Protein AF-A0A8T0HHL0-F1 (afdb_monomer)

Structure (mmCIF, N/CA/C/O backbone):
data_AF-A0A8T0HHL0-F1
#
_entry.id   AF-A0A8T0HHL0-F1
#
loop_
_atom_site.group_PDB
_atom_site.id
_atom_site.type_symbol
_atom_site.label_atom_id
_atom_site.label_alt_id
_atom_site.label_comp_id
_atom_site.label_asym_id
_atom_site.label_entity_id
_atom_site.label_seq_id
_atom_site.pdbx_PDB_ins_code
_atom_site.Cartn_x
_atom_site.Cartn_y
_atom_site.Cartn_z
_atom_site.occupancy
_atom_site.B_iso_or_equiv
_atom_site.auth_seq_id
_atom_site.auth_comp_id
_atom_site.auth_asym_id
_atom_site.auth_atom_id
_atom_site.pdbx_PDB_model_num
ATOM 1 N N . MET A 1 1 ? -4.114 15.595 88.604 1.00 41.09 1 MET A N 1
ATOM 2 C CA . MET A 1 1 ? -3.847 14.602 87.535 1.00 41.09 1 MET A CA 1
ATOM 3 C C . MET A 1 1 ? -4.292 13.234 88.042 1.00 41.09 1 MET A C 1
ATOM 5 O O . MET A 1 1 ? -4.180 13.028 89.244 1.00 41.09 1 MET A O 1
ATOM 9 N N . SER A 1 2 ? -4.768 12.358 87.142 1.00 31.91 2 SER A N 1
ATOM 10 C CA . SER A 1 2 ? -5.526 11.093 87.356 1.00 31.91 2 SER A CA 1
ATOM 11 C C . SER A 1 2 ? -7.041 11.343 87.348 1.00 31.91 2 SER A C 1
ATOM 13 O O . SER A 1 2 ? -7.557 11.921 88.294 1.00 31.91 2 SER A O 1
ATOM 15 N N . SER A 1 3 ? -7.770 11.203 86.233 1.00 32.28 3 SER A N 1
ATOM 16 C CA . SER A 1 3 ? -7.981 10.076 85.294 1.00 32.28 3 SER A CA 1
ATOM 17 C C . SER A 1 3 ? -8.800 8.932 85.901 1.00 32.28 3 SER A C 1
ATOM 19 O O . SER A 1 3 ? -8.270 8.103 86.636 1.00 32.28 3 SER A O 1
ATOM 21 N N . GLN A 1 4 ? -10.089 8.901 85.554 1.00 33.38 4 GLN A N 1
ATOM 22 C CA . GLN A 1 4 ? -10.941 7.716 85.557 1.00 33.38 4 GLN A CA 1
ATOM 23 C C . GLN A 1 4 ? -11.490 7.559 84.138 1.00 33.38 4 GLN A C 1
ATOM 25 O O . GLN A 1 4 ? -12.120 8.470 83.604 1.00 33.38 4 GLN A O 1
ATOM 30 N N . ALA A 1 5 ? -11.173 6.418 83.530 1.00 35.72 5 ALA A N 1
ATOM 31 C CA . ALA A 1 5 ? -11.646 5.995 82.225 1.00 35.72 5 ALA A CA 1
ATOM 32 C C . ALA A 1 5 ? -12.974 5.250 82.391 1.00 35.72 5 ALA A C 1
ATOM 34 O O . ALA A 1 5 ? -13.082 4.348 83.223 1.00 35.72 5 ALA A O 1
ATOM 35 N N . ALA A 1 6 ? -13.964 5.647 81.597 1.00 35.34 6 ALA A N 1
ATOM 36 C CA . ALA A 1 6 ? -15.217 4.936 81.437 1.00 35.34 6 ALA A CA 1
ATOM 37 C C . ALA A 1 6 ? -15.024 3.781 80.444 1.00 35.34 6 ALA A C 1
ATOM 39 O O . ALA A 1 6 ? -14.511 3.963 79.342 1.00 35.34 6 ALA A O 1
ATOM 40 N N . THR A 1 7 ? -15.425 2.594 80.874 1.00 36.19 7 THR A N 1
ATOM 41 C CA . THR A 1 7 ? -15.682 1.408 80.059 1.00 36.19 7 THR A CA 1
ATOM 42 C C . THR A 1 7 ? -16.938 1.625 79.217 1.00 36.19 7 THR A C 1
ATOM 44 O O . THR A 1 7 ? -18.022 1.771 79.779 1.00 36.19 7 THR A O 1
ATOM 47 N N . GLU A 1 8 ? -16.803 1.604 77.892 1.00 34.12 8 GLU A N 1
ATOM 48 C CA . GLU A 1 8 ? -17.915 1.365 76.969 1.00 34.12 8 GLU A CA 1
ATOM 49 C C . GLU A 1 8 ? -17.845 -0.083 76.475 1.00 34.12 8 GLU A C 1
ATOM 51 O O . GLU A 1 8 ? -16.847 -0.530 75.907 1.00 34.12 8 GLU A O 1
ATOM 56 N N . GLU A 1 9 ? -18.912 -0.826 76.760 1.00 33.19 9 GLU A N 1
ATOM 57 C CA . GLU A 1 9 ? -19.153 -2.188 76.304 1.00 33.19 9 GLU A CA 1
ATOM 58 C C . GLU A 1 9 ? -19.489 -2.189 74.805 1.00 33.19 9 GLU A C 1
ATOM 60 O O . GLU A 1 9 ? -20.460 -1.575 74.362 1.00 33.19 9 GLU A O 1
ATOM 65 N N . GLY A 1 10 ? -18.690 -2.908 74.015 1.00 33.75 10 GLY A N 1
ATOM 66 C CA . GLY A 1 10 ? -18.994 -3.211 72.621 1.00 33.75 10 GLY A CA 1
ATOM 67 C C . GLY A 1 10 ? -20.075 -4.287 72.524 1.00 33.75 10 GLY A C 1
ATOM 68 O O . GLY A 1 10 ? -19.825 -5.452 72.829 1.00 33.75 10 GLY A O 1
ATOM 69 N N . GLY A 1 11 ? -21.272 -3.901 72.082 1.00 31.03 11 GLY A N 1
ATOM 70 C CA . GLY A 1 11 ? -22.311 -4.841 71.660 1.00 31.03 11 GLY A CA 1
ATOM 71 C C . GLY A 1 11 ? -21.952 -5.535 70.333 1.00 31.03 11 GLY A C 1
ATOM 72 O O . GLY A 1 11 ? -21.223 -4.962 69.520 1.00 31.03 11 GLY A O 1
ATOM 73 N N . PRO A 1 12 ? -22.454 -6.758 70.077 1.00 35.38 12 PRO A N 1
ATOM 74 C CA . PRO A 1 12 ? -22.197 -7.471 68.831 1.00 35.38 12 PRO A CA 1
ATOM 75 C C . PRO A 1 12 ? -22.862 -6.738 67.660 1.00 35.38 12 PRO A C 1
ATOM 77 O O . PRO A 1 12 ? -24.075 -6.523 67.648 1.00 35.38 12 PRO A O 1
ATOM 80 N N . SER A 1 13 ? -22.073 -6.356 66.656 1.00 39.59 13 SER A N 1
ATOM 81 C CA . SER A 1 13 ? -22.595 -5.864 65.383 1.00 39.59 13 SER A CA 1
ATOM 82 C C . SER A 1 13 ? -23.364 -6.995 64.699 1.00 39.59 13 SER A C 1
ATOM 84 O O . SER A 1 13 ? -22.755 -7.910 64.150 1.00 39.59 13 SER A O 1
ATOM 86 N N . ASN A 1 14 ? -24.696 -6.946 64.748 1.00 43.25 14 ASN A N 1
ATOM 87 C CA . ASN A 1 14 ? -25.577 -7.792 63.943 1.00 43.25 14 ASN A CA 1
ATOM 88 C C . ASN A 1 14 ? -25.340 -7.475 62.455 1.00 43.25 14 ASN A C 1
ATOM 90 O O . ASN A 1 14 ? -25.975 -6.581 61.891 1.00 43.25 14 ASN A O 1
ATOM 94 N N . THR A 1 15 ? -24.405 -8.177 61.816 1.00 55.84 15 THR A N 1
ATOM 95 C CA . THR A 1 15 ? -24.208 -8.129 60.365 1.00 55.84 15 THR A CA 1
ATOM 96 C C . THR A 1 15 ? -25.376 -8.854 59.707 1.00 55.84 15 THR A C 1
ATOM 98 O O . THR A 1 15 ? -25.555 -10.062 59.848 1.00 55.84 15 THR A O 1
ATOM 101 N N . SER A 1 16 ? -26.237 -8.094 59.033 1.00 78.06 16 SER A N 1
ATOM 102 C CA . SER A 1 16 ? -27.368 -8.652 58.294 1.00 78.06 16 SER A CA 1
ATOM 103 C C . SER A 1 16 ? -26.840 -9.248 56.991 1.00 78.06 16 SER A C 1
ATOM 105 O O . SER A 1 16 ? -26.514 -8.526 56.051 1.00 78.06 16 SER A O 1
ATOM 107 N N . HIS A 1 17 ? -26.715 -10.573 56.959 1.00 82.50 17 HIS A N 1
ATOM 108 C CA . HIS A 1 17 ? -26.378 -11.302 55.742 1.00 82.50 17 HIS A CA 1
ATOM 109 C C . HIS A 1 17 ? -27.587 -11.397 54.814 1.00 82.50 17 HIS A C 1
ATOM 111 O O . HIS A 1 17 ? -28.735 -11.504 55.259 1.00 82.50 17 HIS A O 1
ATOM 117 N N . VAL A 1 18 ? -27.304 -11.332 53.520 1.00 87.44 18 VAL A N 1
ATOM 118 C CA . VAL A 1 18 ? -28.274 -11.383 52.433 1.00 87.44 18 VAL A CA 1
ATOM 119 C C . VAL A 1 18 ? -27.835 -12.455 51.447 1.00 87.44 18 VAL A C 1
ATOM 121 O O . VAL A 1 18 ? -26.659 -12.532 51.089 1.00 87.44 18 VAL A O 1
ATOM 124 N N . THR A 1 19 ? -28.803 -13.240 50.984 1.00 88.50 19 THR A N 1
ATOM 125 C CA . THR A 1 19 ? -28.596 -14.277 49.972 1.00 88.50 19 THR A CA 1
ATOM 126 C C . THR A 1 19 ? -29.027 -13.759 48.604 1.00 88.50 19 THR A C 1
ATOM 128 O O . THR A 1 19 ? -30.129 -13.234 48.450 1.00 88.50 19 THR A O 1
ATOM 131 N N . ILE A 1 20 ? -28.170 -13.892 47.597 1.00 89.69 20 ILE A N 1
ATOM 132 C CA . ILE A 1 20 ? -28.476 -13.537 46.210 1.00 89.69 20 ILE A CA 1
ATOM 133 C C . ILE A 1 20 ? -28.513 -14.828 45.394 1.00 89.69 20 ILE A C 1
ATOM 135 O O . ILE A 1 20 ? -27.495 -15.503 45.240 1.00 89.69 20 ILE A O 1
ATOM 139 N N . TYR A 1 21 ? -29.684 -15.154 44.861 1.00 90.56 21 TYR A N 1
ATOM 140 C CA . TYR A 1 21 ? -29.902 -16.287 43.976 1.00 90.56 21 TYR A CA 1
ATOM 141 C C . TYR A 1 21 ? -29.737 -15.858 42.522 1.00 90.56 21 TYR A C 1
ATOM 143 O O . TYR A 1 21 ? -30.445 -14.977 42.026 1.00 90.56 21 TYR A O 1
ATOM 151 N N . LEU A 1 22 ? -28.809 -16.508 41.831 1.00 91.12 22 LEU A N 1
ATOM 152 C CA . LEU A 1 22 ? -28.579 -16.323 40.406 1.00 91.12 22 LEU A CA 1
ATOM 153 C C . LEU A 1 22 ? -29.548 -17.221 39.635 1.00 91.12 22 LEU A C 1
ATOM 155 O O . LEU A 1 22 ? -29.498 -18.444 39.765 1.00 91.12 22 LEU A O 1
ATOM 159 N N . VAL A 1 23 ? -30.450 -16.631 38.854 1.00 90.44 23 VAL A N 1
ATOM 160 C CA . VAL A 1 23 ? -31.512 -17.360 38.139 1.00 90.44 23 VAL A CA 1
ATOM 161 C C . VAL A 1 23 ? -31.362 -17.235 36.621 1.00 90.44 23 VAL A C 1
ATOM 163 O O . VAL A 1 23 ? -30.803 -16.244 36.147 1.00 90.44 23 VAL A O 1
ATOM 166 N N . PRO A 1 24 ? -31.852 -18.204 35.825 1.00 85.69 24 PRO A N 1
ATOM 167 C CA . PRO A 1 24 ? -31.805 -18.101 34.369 1.00 85.69 24 PRO A CA 1
ATOM 168 C C . PRO A 1 24 ? -32.522 -16.837 33.856 1.00 85.69 24 PRO A C 1
ATOM 170 O O . PRO A 1 24 ? -33.479 -16.375 34.489 1.00 85.69 24 PRO A O 1
ATOM 173 N N . PRO A 1 25 ? -32.117 -16.281 32.703 1.00 79.50 25 PRO A N 1
ATOM 174 C CA . PRO A 1 25 ? -32.787 -15.120 32.118 1.00 79.50 25 PRO A CA 1
ATOM 175 C C . PRO A 1 25 ? -34.285 -15.385 31.883 1.00 79.50 25 PRO A C 1
ATOM 177 O O . PRO A 1 25 ? -34.664 -16.492 31.497 1.00 79.50 25 PRO A O 1
ATOM 180 N N . ASN A 1 26 ? -35.126 -14.365 32.109 1.00 73.06 26 ASN A N 1
ATOM 181 C CA . ASN A 1 26 ? -36.602 -14.410 32.089 1.00 73.06 26 ASN A CA 1
ATOM 182 C C . ASN A 1 26 ? -37.284 -15.167 33.249 1.00 73.06 26 ASN A C 1
ATOM 184 O O . ASN A 1 26 ? -38.493 -15.388 33.204 1.00 73.06 26 ASN A O 1
ATOM 188 N N . SER A 1 27 ? -36.545 -15.559 34.290 1.00 65.38 27 SER A N 1
ATOM 189 C CA . SER A 1 27 ? -37.106 -16.296 35.437 1.00 65.38 27 SER A CA 1
ATOM 190 C C . SER A 1 27 ? -37.554 -15.389 36.587 1.00 65.38 27 SER A C 1
ATOM 192 O O . SER A 1 27 ? -38.408 -15.775 37.388 1.00 65.38 27 SER A O 1
ATOM 194 N N . ALA A 1 28 ? -36.995 -14.179 36.715 1.00 54.34 28 ALA A N 1
ATOM 195 C CA . ALA A 1 28 ? -37.239 -13.331 37.885 1.00 54.34 28 ALA A CA 1
ATOM 196 C C . ALA A 1 28 ? -38.618 -12.650 37.846 1.00 54.34 28 ALA A C 1
ATOM 198 O O . ALA A 1 28 ? -39.176 -12.304 38.891 1.00 54.34 28 ALA A O 1
ATOM 199 N N . THR A 1 29 ? -39.207 -12.492 36.656 1.00 50.03 29 THR A N 1
ATOM 200 C CA . THR A 1 29 ? -40.533 -11.874 36.490 1.00 50.03 29 THR A CA 1
ATOM 201 C C . THR A 1 29 ? -41.670 -12.778 36.976 1.00 50.03 29 THR A C 1
ATOM 203 O O . THR A 1 29 ? -42.686 -12.275 37.459 1.00 50.03 29 THR A O 1
ATOM 206 N N . GLU A 1 30 ? -41.500 -14.101 36.915 1.00 43.47 30 GLU A N 1
ATOM 207 C CA . GLU A 1 30 ? -42.516 -15.056 37.376 1.00 43.47 30 GLU A CA 1
ATOM 208 C C . GLU A 1 30 ? -42.558 -15.153 38.912 1.00 43.47 30 GLU A C 1
ATOM 210 O O . GLU A 1 30 ? -43.641 -15.170 39.504 1.00 43.47 30 GLU A O 1
ATOM 215 N N . LEU A 1 31 ? -41.398 -15.087 39.575 1.00 44.66 31 LEU A N 1
ATOM 216 C CA . LEU A 1 31 ? -41.263 -15.197 41.036 1.00 44.66 31 LEU A CA 1
ATOM 217 C C . LEU A 1 31 ? -41.784 -13.964 41.804 1.00 44.66 31 LEU A C 1
ATOM 219 O O . LEU A 1 31 ? -42.337 -14.105 42.896 1.00 44.66 31 LEU A O 1
ATOM 223 N N . GLY A 1 32 ? -41.699 -12.759 41.226 1.00 39.69 32 GLY A N 1
ATOM 224 C CA . GLY A 1 32 ? -42.204 -11.522 41.847 1.00 39.69 32 GLY A CA 1
ATOM 225 C C . GLY A 1 32 ? -43.735 -11.366 41.849 1.00 39.69 32 GLY A C 1
ATOM 226 O O . GLY A 1 32 ? -44.268 -10.479 42.518 1.00 39.69 32 GLY A O 1
ATOM 227 N N . SER A 1 33 ? -44.464 -12.214 41.117 1.00 30.72 33 SER A N 1
ATOM 228 C CA . SER A 1 33 ? -45.919 -12.093 40.935 1.00 30.72 33 SER A CA 1
ATOM 229 C C . SER A 1 33 ? -46.763 -12.843 41.983 1.00 30.72 33 SER A C 1
ATOM 231 O O . SER A 1 33 ? -47.976 -12.631 42.074 1.00 30.72 33 SER A O 1
ATOM 233 N N . VAL A 1 34 ? -46.144 -13.676 42.827 1.00 38.03 34 VAL A N 1
ATOM 234 C CA . VAL A 1 34 ? -46.863 -14.603 43.725 1.00 38.03 34 VAL A CA 1
ATOM 235 C C . VAL A 1 34 ? -47.302 -13.967 45.058 1.00 38.03 34 VAL A C 1
ATOM 237 O O . VAL A 1 34 ? -48.213 -14.472 45.712 1.00 38.03 34 VAL A O 1
ATOM 240 N N . THR A 1 35 ? -46.786 -12.801 45.455 1.00 37.50 35 THR A N 1
ATOM 241 C CA . THR A 1 35 ? -47.133 -12.168 46.751 1.00 37.50 35 THR A CA 1
ATOM 242 C C . THR A 1 35 ? -48.340 -11.222 46.722 1.00 37.50 35 THR A C 1
ATOM 244 O O . THR A 1 35 ? -48.634 -10.556 47.717 1.00 37.50 35 THR A O 1
ATOM 247 N N . ARG A 1 36 ? -49.124 -11.188 45.633 1.00 35.75 36 ARG A N 1
ATOM 248 C CA . ARG A 1 36 ? -50.325 -10.334 45.526 1.00 35.75 36 ARG A CA 1
ATOM 249 C C . ARG A 1 36 ? -51.630 -11.133 45.410 1.00 35.75 36 ARG A C 1
ATOM 251 O O . ARG A 1 36 ? -52.385 -10.960 44.460 1.00 35.75 36 ARG A O 1
ATOM 258 N N . LYS A 1 37 ? -51.963 -11.956 46.412 1.00 31.61 37 LYS A N 1
ATOM 259 C CA . LYS A 1 37 ? -53.344 -12.449 46.606 1.00 31.61 37 LYS A CA 1
ATOM 260 C C . LYS A 1 37 ? -53.836 -12.230 48.038 1.00 31.61 37 LYS A C 1
ATOM 262 O O . LYS A 1 37 ? -53.450 -12.913 48.978 1.00 31.61 37 LYS A O 1
ATOM 267 N N . ARG A 1 38 ? -54.726 -11.243 48.172 1.00 32.91 38 ARG A N 1
ATOM 268 C CA . ARG A 1 38 ?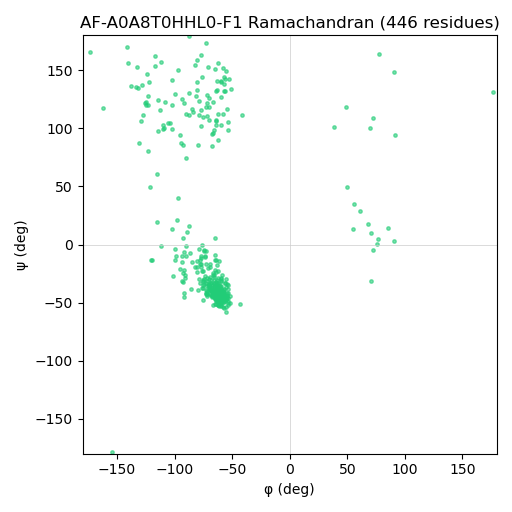 -55.547 -10.965 49.357 1.00 32.91 38 ARG A CA 1
ATOM 269 C C . ARG A 1 38 ? -56.612 -12.065 49.522 1.00 32.91 38 ARG A C 1
ATOM 271 O O . ARG A 1 38 ? -57.429 -12.254 48.631 1.00 32.91 38 ARG A O 1
ATOM 278 N N . SER A 1 39 ? -56.631 -12.667 50.711 1.00 32.06 39 SER A N 1
ATOM 279 C CA . SER A 1 39 ? -57.820 -13.069 51.487 1.00 32.06 39 SER A CA 1
ATOM 280 C C . SER A 1 39 ? -58.699 -14.270 51.062 1.00 32.06 39 SER A C 1
ATOM 282 O O . SER A 1 39 ? -59.618 -14.125 50.263 1.00 32.06 39 SER A O 1
ATOM 284 N N . ARG A 1 40 ? -58.563 -15.332 51.882 1.00 31.52 40 ARG A N 1
ATOM 285 C CA . ARG A 1 40 ? -59.552 -16.321 52.399 1.00 31.52 40 ARG A CA 1
ATOM 286 C C . ARG A 1 40 ? -59.834 -17.639 51.637 1.00 31.52 40 ARG A C 1
ATOM 288 O O . ARG A 1 40 ? -59.669 -17.699 50.428 1.00 31.52 40 ARG A O 1
ATOM 295 N N . PRO A 1 41 ? -60.168 -18.722 52.388 1.00 50.94 41 PRO A N 1
ATOM 296 C CA . PRO A 1 41 ? -59.585 -20.051 52.190 1.00 50.94 41 PRO A CA 1
ATOM 297 C C . PRO A 1 41 ? -60.591 -21.076 51.653 1.00 50.94 41 PRO A C 1
ATOM 299 O O . PRO A 1 41 ? -61.786 -20.925 51.896 1.00 50.94 41 PRO A O 1
ATOM 302 N N . SER A 1 42 ? -60.100 -22.142 51.008 1.00 28.38 42 SER A N 1
ATOM 303 C CA . SER A 1 42 ? -60.597 -23.530 51.118 1.00 28.38 42 SER A CA 1
ATOM 304 C C . SER A 1 42 ? -59.841 -24.473 50.170 1.00 28.38 42 SER A C 1
ATOM 306 O O . SER A 1 42 ? -59.718 -24.175 48.990 1.00 28.38 42 SER A O 1
ATOM 308 N N . LEU A 1 43 ? -59.393 -25.594 50.748 1.00 34.34 43 LEU A N 1
ATOM 309 C CA . LEU A 1 43 ? -59.079 -26.922 50.194 1.00 34.34 43 LEU A CA 1
ATOM 310 C C . LEU A 1 43 ? -58.197 -27.091 48.935 1.00 34.34 43 LEU A C 1
ATOM 312 O O . LEU A 1 43 ? -58.558 -26.732 47.824 1.00 34.34 43 LEU A O 1
ATOM 316 N N . GLU A 1 44 ? -57.078 -27.782 49.182 1.00 41.66 44 GLU A N 1
ATOM 317 C CA . GLU A 1 44 ? -56.471 -28.862 48.385 1.00 41.66 44 GLU A CA 1
ATOM 318 C C . GLU A 1 44 ? -56.496 -28.760 46.851 1.00 41.66 44 GLU A C 1
ATOM 320 O O . GLU A 1 44 ? -57.438 -29.180 46.191 1.00 41.66 44 GLU A O 1
ATOM 325 N N . ALA A 1 45 ? -55.352 -28.366 46.286 1.00 32.09 45 ALA A N 1
ATOM 326 C CA . ALA A 1 45 ? -54.722 -29.077 45.172 1.00 32.09 45 ALA A CA 1
ATOM 327 C C . ALA A 1 45 ? -53.256 -28.631 45.082 1.00 32.09 45 ALA A C 1
ATOM 329 O O . ALA A 1 45 ? -52.962 -27.453 44.876 1.00 32.09 45 ALA A O 1
ATOM 330 N N . GLY A 1 46 ? -52.330 -29.572 45.276 1.00 37.16 46 GLY A N 1
ATOM 331 C CA . GLY A 1 46 ? -50.900 -29.345 45.109 1.00 37.16 46 GLY A CA 1
ATOM 332 C C . GLY A 1 46 ? -50.570 -29.048 43.651 1.00 37.16 46 GLY A C 1
ATOM 333 O O . GLY A 1 46 ? -50.421 -29.962 42.848 1.00 37.16 46 GLY A O 1
ATOM 334 N N . VAL A 1 47 ? -50.430 -27.768 43.321 1.00 33.19 47 VAL A N 1
ATOM 335 C CA . VAL A 1 47 ? -49.715 -27.330 42.124 1.00 33.19 47 VAL A CA 1
ATOM 336 C C . VAL A 1 47 ? -48.300 -27.004 42.581 1.00 33.19 47 VAL A C 1
ATOM 338 O O . VAL A 1 47 ? -48.031 -25.919 43.090 1.00 33.19 47 VAL A O 1
ATOM 341 N N . GLN A 1 48 ? -47.402 -27.983 42.466 1.00 34.94 48 GLN A N 1
ATOM 342 C CA . GLN A 1 48 ? -45.967 -27.723 42.516 1.00 34.94 48 GLN A CA 1
ATOM 343 C C . GLN A 1 48 ? -45.617 -26.915 41.263 1.00 34.94 48 GLN A C 1
ATOM 345 O O . GLN A 1 48 ? -45.441 -27.471 40.182 1.00 34.94 48 GLN A O 1
ATOM 350 N N . THR A 1 49 ? -45.565 -25.589 41.387 1.00 40.56 49 THR A N 1
ATOM 351 C CA . THR A 1 49 ? -44.816 -24.755 40.441 1.00 40.56 49 THR A CA 1
ATOM 352 C C . THR A 1 49 ? -43.372 -25.256 40.429 1.00 40.56 49 THR A C 1
ATOM 354 O O . THR A 1 49 ? -42.820 -25.472 41.513 1.00 40.56 49 THR A O 1
ATOM 357 N N . PRO A 1 50 ? -42.755 -25.476 39.256 1.00 39.97 50 PRO A N 1
ATOM 358 C CA . PRO A 1 50 ? -41.374 -25.920 39.196 1.00 39.97 50 PRO A CA 1
ATOM 359 C C . PRO A 1 50 ? -40.507 -24.804 39.784 1.00 39.97 50 PRO A C 1
ATOM 361 O O . PRO A 1 50 ? -40.357 -23.740 39.192 1.00 39.97 50 PRO A O 1
ATOM 364 N N . LEU A 1 51 ? -39.991 -25.028 40.992 1.00 50.91 51 LEU A N 1
ATOM 365 C CA . LEU A 1 51 ? -38.944 -24.206 41.583 1.00 50.91 51 LEU A CA 1
ATOM 366 C C . LEU A 1 51 ? -37.742 -24.294 40.642 1.00 50.91 51 LEU A C 1
ATOM 368 O O . LEU A 1 51 ? -37.071 -25.322 40.589 1.00 50.91 51 LEU A O 1
ATOM 372 N N . LEU A 1 52 ? -37.524 -23.248 39.846 1.00 59.28 52 LEU A N 1
ATOM 373 C CA . LEU A 1 52 ? -36.319 -23.108 39.041 1.00 59.28 52 LEU A CA 1
ATOM 374 C C . LEU A 1 52 ? -35.125 -23.135 39.997 1.00 59.28 52 LEU A C 1
ATOM 376 O O . LEU A 1 52 ? -34.966 -22.239 40.824 1.00 59.28 52 LEU A O 1
ATOM 380 N N . SER A 1 53 ? -34.325 -24.196 39.917 1.00 74.31 53 SER A N 1
ATOM 381 C CA . SER A 1 53 ? -33.117 -24.342 40.720 1.00 74.31 53 SER A CA 1
ATOM 382 C C . SER A 1 53 ? -32.170 -23.174 40.417 1.00 74.31 53 SER A C 1
ATOM 384 O O . SER A 1 53 ? -31.880 -22.944 39.237 1.00 74.31 53 SER A O 1
ATOM 386 N N . PRO A 1 54 ? -31.687 -22.431 41.429 1.00 80.50 54 PRO A N 1
ATOM 387 C CA . PRO A 1 54 ? -30.737 -21.352 41.201 1.00 80.50 54 PRO A CA 1
ATOM 388 C C . PRO A 1 54 ? -29.464 -21.900 40.544 1.00 80.50 54 PRO A C 1
ATOM 390 O O . PRO A 1 54 ? -28.976 -22.975 40.893 1.00 80.50 54 PRO A O 1
ATOM 393 N N . LEU A 1 55 ? -28.933 -21.148 39.581 1.00 86.81 55 LEU A N 1
ATOM 394 C CA . LEU A 1 55 ? -27.672 -21.439 38.892 1.00 86.81 55 LEU A CA 1
ATOM 395 C C . LEU A 1 55 ? -26.459 -21.213 39.807 1.00 86.81 55 LEU A C 1
ATOM 397 O O . LEU A 1 55 ? -25.381 -21.740 39.547 1.00 86.81 55 LEU A O 1
ATOM 401 N N . GLY A 1 56 ? -26.640 -20.431 40.870 1.00 88.56 56 GLY A N 1
ATOM 402 C CA . GLY A 1 56 ? -25.640 -20.153 41.890 1.00 88.56 56 GLY A CA 1
ATOM 403 C C . GLY A 1 56 ? -26.225 -19.344 43.045 1.00 88.56 56 GLY A C 1
ATOM 404 O O . GLY A 1 56 ? -27.315 -18.776 42.938 1.00 88.56 56 GLY A O 1
ATOM 405 N N . GLU A 1 57 ? -25.485 -19.293 44.148 1.00 91.00 57 GLU A N 1
ATOM 406 C CA . GLU A 1 57 ? -25.846 -18.561 45.360 1.00 91.00 57 GLU A CA 1
ATOM 407 C C . GLU A 1 57 ? -24.656 -17.720 45.829 1.00 91.00 57 GLU A C 1
ATOM 409 O O . GLU A 1 57 ? -23.521 -18.203 45.870 1.00 91.00 57 GLU A O 1
ATOM 414 N N . ILE A 1 58 ? -24.914 -16.462 46.186 1.00 89.69 58 ILE A N 1
ATOM 415 C CA . ILE A 1 58 ? -23.907 -15.538 46.713 1.00 89.69 58 ILE A CA 1
ATOM 416 C C . ILE A 1 58 ? -24.382 -15.009 48.063 1.00 89.69 58 ILE A C 1
ATOM 418 O O . ILE A 1 58 ? -25.448 -14.404 48.165 1.00 89.69 58 ILE A O 1
ATOM 422 N N . GLN A 1 59 ? -23.567 -15.221 49.093 1.00 90.19 59 GLN A N 1
ATOM 423 C CA . GLN A 1 59 ? -23.769 -14.665 50.429 1.00 90.19 59 GLN A CA 1
ATOM 424 C C . GLN A 1 59 ? -22.990 -13.356 50.551 1.00 90.19 59 GLN A C 1
ATOM 426 O O . GLN A 1 59 ? -21.783 -13.336 50.312 1.00 90.19 59 GLN A O 1
ATOM 431 N N . ALA A 1 60 ? -23.666 -12.270 50.923 1.00 87.75 60 ALA A N 1
ATOM 432 C CA . ALA A 1 60 ? -23.048 -10.950 51.031 1.00 87.75 60 ALA A CA 1
ATOM 433 C C . ALA A 1 60 ? -23.565 -10.164 52.246 1.00 87.75 60 ALA A C 1
ATOM 435 O O . ALA A 1 60 ? -24.654 -10.411 52.767 1.00 87.75 60 ALA A O 1
ATOM 436 N N . ASP A 1 61 ? -22.765 -9.206 52.716 1.00 88.88 61 ASP A N 1
ATOM 437 C CA . ASP A 1 61 ? -23.151 -8.279 53.783 1.00 88.88 61 ASP A CA 1
ATOM 438 C C . ASP A 1 61 ? -24.043 -7.161 53.215 1.00 88.88 61 ASP A C 1
ATOM 440 O O . ASP A 1 61 ? -23.638 -6.428 52.304 1.00 88.88 61 ASP A O 1
ATOM 444 N N . ALA A 1 62 ? -25.250 -6.998 53.769 1.00 86.44 62 ALA A N 1
ATOM 445 C CA . ALA A 1 62 ? -26.208 -5.983 53.331 1.00 86.44 62 ALA A CA 1
ATOM 446 C C . ALA A 1 62 ? -25.631 -4.560 53.352 1.00 86.44 62 ALA A C 1
ATOM 448 O O . ALA A 1 62 ? -25.950 -3.749 52.480 1.00 86.44 62 ALA A O 1
ATOM 449 N N . SER A 1 63 ? -24.790 -4.241 54.340 1.00 86.62 63 SER A N 1
ATOM 450 C CA . SER A 1 63 ? -24.186 -2.913 54.477 1.00 86.62 63 SER A CA 1
ATOM 451 C C . SER A 1 63 ? -23.216 -2.614 53.333 1.00 86.62 63 SER A C 1
ATOM 453 O O . SER A 1 63 ? -23.258 -1.520 52.764 1.00 86.62 63 SER A O 1
ATOM 455 N N . LYS A 1 64 ? -22.414 -3.605 52.925 1.00 87.44 64 LYS A N 1
ATOM 456 C CA . LYS A 1 64 ? -21.483 -3.487 51.794 1.00 87.44 64 LYS A CA 1
ATOM 457 C C . LYS A 1 64 ? -22.219 -3.400 50.467 1.00 87.44 64 LYS A C 1
ATOM 459 O O . LYS A 1 64 ? -21.889 -2.545 49.651 1.00 87.44 64 LYS A O 1
ATOM 464 N N . LEU A 1 65 ? -23.259 -4.217 50.279 1.00 89.00 65 LEU A N 1
ATOM 465 C CA . LEU A 1 65 ? -24.095 -4.162 49.079 1.00 89.00 65 LEU A CA 1
ATOM 466 C C . LEU A 1 65 ? -24.676 -2.759 48.862 1.00 89.00 65 LEU A C 1
ATOM 468 O O . LEU A 1 65 ? -24.559 -2.224 47.763 1.00 89.00 65 LEU A O 1
ATOM 472 N N . ARG A 1 66 ? -25.238 -2.131 49.906 1.00 87.69 66 ARG A N 1
ATOM 473 C CA . ARG A 1 66 ? -25.753 -0.749 49.809 1.00 87.69 66 ARG A CA 1
ATOM 474 C C . ARG A 1 66 ? -24.649 0.269 49.544 1.00 87.69 66 ARG A C 1
ATOM 476 O O . ARG A 1 66 ? -24.849 1.199 48.774 1.00 87.69 66 ARG A O 1
ATOM 483 N N . ALA A 1 67 ? -23.490 0.104 50.179 1.00 87.94 67 ALA A N 1
ATOM 484 C CA . ALA A 1 67 ? -22.377 1.034 50.016 1.00 87.94 67 ALA A CA 1
ATOM 485 C C . ALA A 1 67 ? -21.756 0.981 48.609 1.00 87.94 67 ALA A C 1
ATOM 487 O O . ALA A 1 67 ? -21.284 2.002 48.110 1.00 87.94 67 ALA A O 1
ATOM 488 N N . CYS A 1 68 ? -21.736 -0.194 47.975 1.00 89.12 68 CYS A N 1
ATOM 489 C CA . CYS A 1 68 ? -21.040 -0.418 46.708 1.00 89.12 68 CYS A CA 1
ATOM 490 C C . CYS A 1 68 ? -21.959 -0.418 45.477 1.00 89.12 68 CYS A C 1
ATOM 492 O O . CYS A 1 68 ? -21.494 -0.098 44.385 1.00 89.12 68 CYS A O 1
ATOM 494 N N . SER A 1 69 ? -23.239 -0.766 45.622 1.00 91.62 69 SER A N 1
ATOM 495 C CA . SER A 1 69 ? -24.176 -0.935 44.508 1.00 91.62 69 SER A CA 1
ATOM 496 C C . SER A 1 69 ? -25.418 -0.065 44.684 1.00 91.62 69 SER A C 1
ATOM 498 O O . SER A 1 69 ? -26.208 -0.244 45.613 1.00 91.62 69 SER A O 1
ATOM 500 N N . LYS A 1 70 ? -25.648 0.833 43.717 1.00 90.25 70 LYS A N 1
ATOM 501 C CA . LYS A 1 70 ? -26.862 1.668 43.683 1.00 90.25 70 LYS A CA 1
ATOM 502 C C . LYS A 1 70 ? -28.132 0.838 43.497 1.00 90.25 70 LYS A C 1
ATOM 504 O O . LYS A 1 70 ? -29.178 1.202 44.027 1.00 90.25 70 LYS A O 1
ATOM 509 N N . TYR A 1 71 ? -28.040 -0.278 42.770 1.00 90.06 71 TYR A N 1
ATOM 510 C CA . TYR A 1 71 ? -29.148 -1.216 42.602 1.00 90.06 71 TYR A CA 1
ATOM 511 C C . TYR A 1 71 ? -29.605 -1.760 43.960 1.00 90.06 71 TYR A C 1
ATOM 513 O O . TYR A 1 71 ? -30.775 -1.632 44.321 1.00 90.06 71 TYR A O 1
ATOM 521 N N . PHE A 1 72 ? -28.673 -2.301 44.748 1.00 89.94 72 PHE A N 1
ATOM 522 C CA . PHE A 1 72 ? -28.998 -2.877 46.049 1.00 89.94 72 PHE A CA 1
ATOM 523 C C . PHE A 1 72 ? -29.384 -1.816 47.082 1.00 89.94 72 PHE A C 1
ATOM 525 O O . PHE A 1 72 ? -30.295 -2.063 47.876 1.00 89.94 72 PHE A O 1
ATOM 532 N N . ASP A 1 73 ? -28.775 -0.626 47.046 1.00 89.69 73 ASP A N 1
ATOM 533 C CA . ASP A 1 73 ? -29.228 0.511 47.855 1.00 89.69 73 ASP A CA 1
ATOM 534 C C . ASP A 1 73 ? -30.692 0.862 47.555 1.00 89.69 73 ASP A C 1
ATOM 536 O O . ASP A 1 73 ? -31.524 0.919 48.463 1.00 89.69 73 ASP A O 1
ATOM 540 N N . ALA A 1 74 ? -31.061 0.970 46.275 1.00 87.19 74 ALA A N 1
ATOM 541 C CA . ALA A 1 74 ? -32.435 1.241 45.868 1.00 87.19 74 ALA A CA 1
ATOM 542 C C . ALA A 1 74 ? -33.408 0.138 46.316 1.00 87.19 74 ALA A C 1
ATOM 544 O O . ALA A 1 74 ? -34.449 0.457 46.906 1.00 87.19 74 ALA A O 1
ATOM 545 N N . CYS A 1 75 ? -33.065 -1.137 46.097 1.00 84.44 75 CYS A N 1
ATOM 546 C CA . CYS A 1 75 ? -33.878 -2.283 46.514 1.00 84.44 75 CYS A CA 1
ATOM 547 C C . CYS A 1 75 ? -34.100 -2.320 48.035 1.00 84.44 75 CYS A C 1
ATOM 549 O O . CYS A 1 75 ? -35.196 -2.638 48.495 1.00 84.44 75 CYS A O 1
ATOM 551 N N . MET A 1 76 ? -33.087 -1.947 48.820 1.00 83.94 76 MET A N 1
ATOM 552 C CA . MET A 1 76 ? -33.137 -1.997 50.282 1.00 83.94 76 MET A CA 1
ATOM 553 C C . MET A 1 76 ? -33.573 -0.691 50.962 1.00 83.94 76 MET A C 1
ATOM 555 O O . MET A 1 76 ? -33.845 -0.706 52.164 1.00 83.94 76 MET A O 1
ATOM 559 N N . SER A 1 77 ? -33.684 0.424 50.233 1.00 78.12 77 SER A N 1
ATOM 560 C CA . SER A 1 77 ? -34.029 1.759 50.763 1.00 78.12 77 SER A CA 1
ATOM 561 C C . SER A 1 77 ? -35.446 1.891 51.360 1.00 78.12 77 SER A C 1
ATOM 563 O O . SER A 1 77 ? -35.873 2.991 51.710 1.00 78.12 77 SER A O 1
ATOM 565 N N . GLY A 1 78 ? -36.211 0.797 51.468 1.00 63.91 78 GLY A N 1
ATOM 566 C CA . GLY A 1 78 ? -37.540 0.752 52.093 1.00 63.91 78 GLY A CA 1
ATOM 567 C C . GLY A 1 78 ? -38.658 1.425 51.288 1.00 63.91 78 GLY A C 1
ATOM 568 O O . GLY A 1 78 ? -39.824 1.337 51.663 1.00 63.91 78 GLY A O 1
ATOM 569 N N . ARG A 1 79 ? -38.340 2.064 50.154 1.00 55.62 79 ARG A N 1
ATOM 570 C CA . ARG A 1 79 ? -39.325 2.741 49.289 1.00 55.62 79 ARG A CA 1
ATOM 571 C C . ARG A 1 79 ? -40.266 1.780 48.557 1.00 55.62 79 ARG A C 1
ATOM 573 O O . ARG A 1 79 ? -41.332 2.199 48.120 1.00 55.62 79 ARG A O 1
ATOM 580 N N . TRP A 1 80 ? -39.880 0.510 48.440 1.00 53.06 80 TRP A N 1
ATOM 581 C CA . TRP A 1 80 ? -40.589 -0.506 47.652 1.00 53.06 80 TRP A CA 1
ATOM 582 C C . TRP A 1 80 ? -41.075 -1.702 48.478 1.00 53.06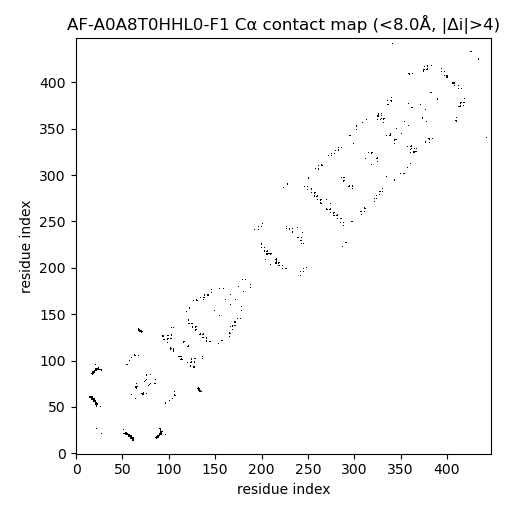 80 TRP A C 1
ATOM 584 O O . TRP A 1 80 ? -41.920 -2.465 48.017 1.00 53.06 80 TRP A O 1
ATOM 594 N N . THR A 1 81 ? -40.593 -1.853 49.713 1.00 53.16 81 THR A N 1
ATOM 595 C CA . THR A 1 81 ? -40.927 -2.968 50.600 1.00 53.16 81 THR A CA 1
ATOM 596 C C . THR A 1 81 ? -41.798 -2.470 51.747 1.00 53.16 81 THR A C 1
ATOM 598 O O . THR A 1 81 ? -41.330 -1.917 52.739 1.00 53.16 81 THR A O 1
ATOM 601 N N . ALA A 1 82 ? -43.109 -2.671 51.624 1.00 42.09 82 ALA A N 1
ATOM 602 C CA . ALA A 1 82 ? -44.036 -2.468 52.730 1.00 42.09 82 ALA A CA 1
ATOM 603 C C . ALA A 1 82 ? -43.781 -3.530 53.822 1.00 42.09 82 ALA A C 1
ATOM 605 O O . ALA A 1 82 ? -44.421 -4.575 53.843 1.00 42.09 82 ALA A O 1
ATOM 606 N N . GLY A 1 83 ? -42.826 -3.271 54.719 1.00 49.59 83 GLY A N 1
ATOM 607 C CA . GLY A 1 83 ? -42.716 -3.952 56.014 1.00 49.59 83 GLY A CA 1
ATOM 608 C C . GLY A 1 83 ? -41.965 -5.290 56.074 1.00 49.59 83 GLY A C 1
ATOM 609 O O . GLY A 1 83 ? -42.072 -5.959 57.097 1.00 49.59 83 GLY A O 1
ATOM 610 N N . GLN A 1 84 ? -41.191 -5.685 55.056 1.00 49.34 84 GLN A N 1
ATOM 611 C CA . GLN A 1 84 ? -40.302 -6.858 55.136 1.00 49.34 84 GLN A CA 1
ATOM 612 C C . GLN A 1 84 ? -38.846 -6.487 54.838 1.00 49.34 84 GLN A C 1
ATOM 614 O O . GLN A 1 84 ? -38.540 -5.899 53.801 1.00 49.34 84 GLN A O 1
ATOM 619 N N . THR A 1 85 ? -37.942 -6.868 55.744 1.00 55.84 85 THR A N 1
ATOM 620 C CA . THR A 1 85 ? -36.507 -6.980 55.467 1.00 55.84 85 THR A CA 1
ATOM 621 C C . THR A 1 85 ? -36.319 -8.076 54.422 1.00 55.84 85 THR A C 1
ATOM 623 O O . THR A 1 85 ? -36.505 -9.251 54.727 1.00 55.84 85 THR A O 1
ATOM 626 N N . GLN A 1 86 ? -36.012 -7.699 53.180 1.00 65.44 86 GLN A N 1
ATOM 627 C CA . GLN A 1 86 ? -35.633 -8.664 52.151 1.00 65.44 86 GLN A CA 1
ATOM 628 C C . GLN A 1 86 ? -34.255 -9.232 52.498 1.00 65.44 86 GLN A C 1
ATOM 630 O O . GLN A 1 86 ? -33.249 -8.532 52.401 1.00 65.44 86 GLN A O 1
ATOM 635 N N . SER A 1 87 ? -34.235 -10.487 52.941 1.00 73.81 87 SER A N 1
ATOM 636 C CA . SER A 1 87 ? -33.012 -11.271 53.157 1.00 73.81 87 SER A CA 1
ATOM 637 C C . SER A 1 87 ? -32.549 -11.994 51.888 1.00 73.81 87 SER A C 1
ATOM 639 O O . SER A 1 87 ? -31.460 -12.560 51.877 1.00 73.81 87 SER A O 1
ATOM 641 N N . GLU A 1 88 ? -33.358 -11.962 50.826 1.00 85.06 88 GLU A N 1
ATOM 642 C CA . GLU A 1 88 ? -33.137 -12.692 49.580 1.00 85.06 88 GLU A CA 1
ATOM 643 C C . GLU A 1 88 ? -33.354 -11.788 48.361 1.00 85.06 88 GLU A C 1
ATOM 645 O O . GLU A 1 88 ? -34.353 -11.065 48.286 1.00 85.06 88 GLU A O 1
ATOM 650 N N . PHE A 1 89 ? -32.444 -11.869 47.390 1.00 85.56 89 PHE A N 1
ATOM 651 C CA . PHE A 1 89 ? -32.566 -11.228 46.081 1.00 85.56 89 PHE A CA 1
ATOM 652 C C . PHE A 1 89 ? -32.431 -12.259 44.970 1.00 85.56 89 PHE A C 1
ATOM 654 O O . PHE A 1 89 ? -31.652 -13.198 45.078 1.00 85.56 89 PHE A O 1
ATOM 661 N N . TYR A 1 90 ? -33.152 -12.044 43.875 1.00 86.81 90 TYR A N 1
ATOM 662 C CA . TYR A 1 90 ? -33.078 -12.876 42.680 1.00 86.81 90 TYR A CA 1
ATOM 663 C C . TYR A 1 90 ? -32.511 -12.032 41.550 1.00 86.81 90 TYR A C 1
ATOM 665 O O . TYR A 1 90 ? -33.030 -10.948 41.267 1.00 86.81 90 TYR A O 1
ATOM 673 N N . LEU A 1 91 ? -31.433 -12.507 40.936 1.00 89.31 91 LEU A N 1
ATOM 674 C CA . LEU A 1 91 ? -30.722 -11.776 39.902 1.00 89.31 91 LEU A CA 1
ATOM 675 C C . LEU A 1 91 ? -30.605 -12.632 38.645 1.00 89.31 91 LEU A C 1
ATOM 677 O O . LEU A 1 91 ? -30.085 -13.746 38.683 1.00 89.31 91 LEU A O 1
ATOM 681 N N . GLU A 1 92 ? -31.123 -12.118 37.532 1.00 89.06 92 GLU A N 1
ATOM 682 C CA . GLU A 1 92 ? -31.070 -12.831 36.259 1.00 89.06 92 GLU A CA 1
ATOM 683 C C . GLU A 1 92 ? -29.649 -12.844 35.706 1.00 89.06 92 GLU A C 1
ATOM 685 O O . GLU A 1 92 ? -29.001 -11.806 35.581 1.00 89.06 92 GLU A O 1
ATOM 690 N N . VAL A 1 93 ? -29.180 -14.032 35.360 1.00 89.00 93 VAL A N 1
ATOM 691 C CA . VAL A 1 93 ? -27.828 -14.266 34.875 1.00 89.00 93 VAL A CA 1
ATOM 692 C C . VAL A 1 93 ? -27.723 -13.829 33.410 1.00 89.00 93 VAL A C 1
ATOM 694 O O . VAL A 1 93 ? -28.371 -14.403 32.537 1.00 89.00 93 VAL A O 1
ATOM 697 N N . GLN A 1 94 ? -26.904 -12.809 33.134 1.00 84.62 94 GLN A N 1
ATOM 698 C CA . GLN A 1 94 ? -26.613 -12.310 31.777 1.00 84.62 94 GLN A CA 1
ATOM 699 C C . GLN A 1 94 ? -25.290 -12.835 31.200 1.00 84.62 94 GLN A C 1
ATOM 701 O O . GLN A 1 94 ? -24.985 -12.621 30.026 1.00 84.62 94 GLN A O 1
ATOM 706 N N . THR A 1 95 ? -24.480 -13.480 32.034 1.00 88.44 95 THR A N 1
ATOM 707 C CA . THR A 1 95 ? -23.154 -14.006 31.700 1.00 88.44 95 THR A CA 1
ATOM 708 C C . THR A 1 95 ? -22.805 -15.177 32.616 1.00 88.44 95 THR A C 1
ATOM 710 O O . THR A 1 95 ? -23.608 -15.544 33.461 1.00 88.44 95 THR A O 1
ATOM 713 N N . ASP A 1 96 ? -21.628 -15.774 32.488 1.00 89.94 96 ASP A N 1
ATOM 714 C CA . ASP A 1 96 ? -21.233 -16.895 33.330 1.00 89.94 96 ASP A CA 1
ATOM 715 C C . ASP A 1 96 ? -21.221 -16.536 34.826 1.00 89.94 96 ASP A C 1
ATOM 717 O O . ASP A 1 96 ? -20.779 -15.466 35.247 1.00 89.94 96 ASP A O 1
ATOM 721 N N . VAL A 1 97 ? -21.671 -17.489 35.646 1.00 90.31 97 VAL A N 1
ATOM 722 C CA . VAL A 1 97 ? -21.859 -17.337 37.100 1.00 90.31 97 VAL A CA 1
ATOM 723 C C . VAL A 1 97 ? -20.582 -16.896 37.826 1.00 90.31 97 VAL A C 1
ATOM 725 O O . VAL A 1 97 ? -20.650 -16.136 38.790 1.00 90.31 97 VAL A O 1
ATOM 728 N N . HIS A 1 98 ? -19.404 -17.314 37.360 1.00 90.56 98 HIS A N 1
ATOM 729 C CA . HIS A 1 98 ? -18.139 -16.949 38.000 1.00 90.56 98 HIS A CA 1
ATOM 730 C C . HIS A 1 98 ? -17.866 -15.435 37.979 1.00 90.56 98 HIS A C 1
ATOM 732 O O . HIS A 1 98 ? -17.401 -14.908 38.984 1.00 90.56 98 HIS A O 1
ATOM 738 N N . PHE A 1 99 ? -18.269 -14.706 36.929 1.00 91.44 99 PHE A N 1
ATOM 739 C CA . PHE A 1 99 ? -18.122 -13.245 36.886 1.00 91.44 99 PHE A CA 1
ATOM 740 C C . PHE A 1 99 ? -18.988 -12.533 37.928 1.00 91.44 99 PHE A C 1
ATOM 742 O O . PHE A 1 99 ? -18.635 -11.443 38.380 1.00 91.44 99 PHE A O 1
ATOM 749 N N . TYR A 1 100 ? -20.101 -13.144 38.350 1.00 91.94 100 TYR A N 1
ATOM 750 C CA . TYR A 1 100 ? -20.857 -12.656 39.499 1.00 91.94 100 TYR A CA 1
ATOM 751 C C . TYR A 1 100 ? -20.039 -12.818 40.774 1.00 91.94 100 TYR A C 1
ATOM 753 O O . TYR A 1 100 ? -19.826 -11.831 41.475 1.00 91.94 100 TYR A O 1
ATOM 761 N N . HIS A 1 101 ? -19.513 -14.015 41.042 1.00 89.50 101 HIS A N 1
ATOM 762 C CA . HIS A 1 101 ? -18.652 -14.239 42.205 1.00 89.50 101 HIS A CA 1
ATOM 763 C C . HIS A 1 101 ? -17.456 -13.279 42.238 1.00 89.50 101 HIS A C 1
ATOM 765 O O . HIS A 1 101 ? -17.215 -12.668 43.278 1.00 89.50 101 HIS A O 1
ATOM 771 N N . ASP A 1 102 ? -16.778 -13.067 41.110 1.00 88.75 102 ASP A N 1
ATOM 772 C CA . ASP A 1 102 ? -15.645 -12.139 41.015 1.00 88.75 102 ASP A CA 1
ATOM 773 C C . ASP A 1 102 ? -16.071 -10.683 41.263 1.00 88.75 102 ASP A C 1
ATOM 775 O O . ASP A 1 102 ? -15.408 -9.949 42.003 1.00 88.75 102 ASP A O 1
ATOM 779 N N . CYS A 1 103 ? -17.211 -10.255 40.707 1.00 89.88 103 CYS A N 1
ATOM 780 C CA . CYS A 1 103 ? -17.740 -8.906 40.915 1.00 89.88 103 CYS A CA 1
ATOM 781 C C . CYS A 1 103 ? -18.116 -8.654 42.384 1.00 89.88 103 CYS A C 1
ATOM 783 O O . CYS A 1 103 ? -17.780 -7.604 42.937 1.00 89.88 103 CYS A O 1
ATOM 785 N N . PHE A 1 104 ? -18.769 -9.617 43.042 1.00 89.25 104 PHE A N 1
ATOM 786 C CA . PHE A 1 104 ? -19.135 -9.505 44.457 1.00 89.25 104 PHE A CA 1
ATOM 787 C C . PHE A 1 104 ? -17.918 -9.621 45.384 1.00 89.25 104 PHE A C 1
ATOM 789 O O . PHE A 1 104 ? -17.832 -8.870 46.355 1.00 89.25 104 PHE A O 1
ATOM 796 N N . ALA A 1 105 ? -16.924 -10.454 45.059 1.00 85.56 105 ALA A N 1
ATOM 797 C CA . ALA A 1 105 ? -15.676 -10.547 45.823 1.00 85.56 105 ALA A CA 1
ATOM 798 C C . ALA A 1 105 ? -14.916 -9.206 45.879 1.00 85.56 105 ALA A C 1
ATOM 800 O O . ALA A 1 105 ? -14.251 -8.904 46.875 1.00 85.56 105 ALA A O 1
ATOM 801 N N . CYS A 1 106 ? -15.058 -8.357 44.853 1.00 84.06 106 CYS A N 1
ATOM 802 C CA . CYS A 1 106 ? -14.485 -7.007 44.841 1.00 84.06 106 CYS A CA 1
ATOM 803 C C . CYS A 1 106 ? -15.079 -6.075 45.912 1.00 84.06 106 CYS A C 1
ATOM 805 O O . CYS A 1 106 ? -14.424 -5.100 46.289 1.00 84.06 106 CYS A O 1
ATOM 807 N N . MET A 1 107 ? -16.284 -6.363 46.418 1.00 86.25 107 MET A N 1
ATOM 808 C CA . MET A 1 107 ? -16.909 -5.589 47.499 1.00 86.25 107 MET A CA 1
ATOM 809 C C . MET A 1 107 ? -16.276 -5.894 48.861 1.00 86.25 107 MET A C 1
ATOM 811 O O . MET A 1 107 ? -16.209 -5.020 49.726 1.00 86.25 107 MET A O 1
ATOM 815 N N . ASP A 1 108 ? -15.793 -7.122 49.054 1.00 76.25 108 ASP A N 1
ATOM 816 C CA . ASP A 1 108 ? -15.134 -7.548 50.291 1.00 76.25 108 ASP A CA 1
ATOM 817 C C . ASP A 1 108 ? -13.648 -7.209 50.305 1.00 76.25 108 ASP A C 1
ATOM 819 O O . ASP A 1 108 ? -13.097 -6.806 51.335 1.00 76.25 108 ASP A O 1
ATOM 823 N N . HIS A 1 109 ? -13.009 -7.347 49.149 1.00 68.75 109 HIS A N 1
ATOM 824 C CA . HIS A 1 109 ? -11.584 -7.153 48.966 1.00 68.75 109 HIS A CA 1
ATOM 825 C C . HIS A 1 109 ? -11.378 -6.093 47.892 1.00 68.75 109 HIS A C 1
ATOM 827 O O . HIS A 1 109 ? -11.149 -6.415 46.724 1.00 68.75 109 HIS A O 1
ATOM 833 N N . LEU A 1 110 ? -11.503 -4.822 48.305 1.00 60.03 110 LEU A N 1
ATOM 834 C CA . LEU A 1 110 ? -11.309 -3.653 47.446 1.00 60.03 110 LEU A CA 1
ATOM 835 C C . LEU A 1 110 ? -10.089 -3.875 46.533 1.00 60.03 110 LEU A C 1
ATOM 837 O O . LEU A 1 110 ? -8.949 -3.925 46.995 1.00 60.03 110 LEU A O 1
ATOM 841 N N . VAL A 1 111 ? -10.358 -4.015 45.231 1.00 57.50 111 VAL A N 1
ATOM 842 C CA . VAL A 1 111 ? -9.401 -4.132 44.113 1.00 57.50 111 VAL A CA 1
ATOM 843 C C . VAL A 1 111 ? -8.604 -5.449 44.016 1.00 57.50 111 VAL A C 1
ATOM 845 O O . VAL A 1 111 ? -8.320 -5.876 42.900 1.00 57.50 111 VAL A O 1
ATOM 848 N N . THR A 1 112 ? -8.274 -6.148 45.107 1.00 58.59 112 THR A N 1
ATOM 849 C CA . THR A 1 112 ? -7.461 -7.388 45.038 1.00 58.59 112 THR A CA 1
ATOM 850 C C . THR A 1 112 ? -8.231 -8.632 44.587 1.00 58.59 112 THR A C 1
ATOM 852 O O . THR A 1 112 ? -7.606 -9.613 44.184 1.00 58.59 112 THR A O 1
ATOM 855 N N . GLY A 1 113 ? -9.567 -8.601 44.631 1.00 57.41 113 GLY A N 1
ATOM 856 C CA . GLY A 1 113 ? -10.420 -9.696 44.154 1.00 57.41 113 GLY A CA 1
ATOM 857 C C . GLY A 1 113 ? -10.630 -9.730 42.637 1.00 57.41 113 GLY A C 1
ATOM 858 O O . GLY A 1 113 ? -11.091 -10.738 42.113 1.00 57.41 113 GLY A O 1
ATOM 859 N N . MET A 1 114 ? -10.289 -8.656 41.918 1.00 69.88 114 MET A N 1
ATOM 860 C CA . MET A 1 114 ? -10.647 -8.518 40.508 1.00 69.88 114 MET A CA 1
ATOM 861 C C . MET A 1 114 ? -9.590 -9.151 39.596 1.00 69.88 114 MET A C 1
ATOM 863 O O . MET A 1 114 ? -8.473 -8.640 39.474 1.00 69.88 114 MET A O 1
ATOM 867 N N . ARG A 1 115 ? -9.946 -10.246 38.922 1.00 77.69 115 ARG A N 1
ATOM 868 C CA . ARG A 1 115 ? -9.098 -10.898 37.916 1.00 77.69 115 ARG A CA 1
ATOM 869 C C . ARG A 1 115 ? -9.613 -10.565 36.522 1.00 77.69 115 ARG A C 1
ATOM 871 O O . ARG A 1 115 ? -10.635 -11.079 36.095 1.00 77.69 115 ARG A O 1
ATOM 878 N N . ILE A 1 116 ? -8.907 -9.676 35.829 1.00 86.00 116 ILE A N 1
ATOM 879 C CA . ILE A 1 116 ? -9.144 -9.401 34.410 1.00 86.00 116 ILE A CA 1
ATOM 880 C C . ILE A 1 116 ? -7.956 -9.970 33.641 1.00 86.00 116 ILE A C 1
ATOM 882 O O . ILE A 1 116 ? -6.884 -9.362 33.615 1.00 86.00 116 ILE A O 1
ATOM 886 N N . GLU A 1 117 ? -8.136 -11.151 33.055 1.00 87.75 117 GLU A N 1
ATOM 887 C CA . GLU A 1 117 ? -7.091 -11.833 32.283 1.00 87.75 117 GLU A CA 1
ATOM 888 C C . GLU A 1 117 ? -7.159 -11.456 30.797 1.00 87.75 117 GLU A C 1
ATOM 890 O O . GLU A 1 117 ? -6.129 -11.385 30.124 1.00 87.75 117 GLU A O 1
ATOM 895 N N . SER A 1 118 ? -8.356 -11.127 30.304 1.00 91.75 118 SER A N 1
ATOM 896 C CA . SER A 1 118 ? -8.596 -10.747 28.914 1.00 91.75 118 SER A CA 1
ATOM 897 C C . SER A 1 118 ? -9.622 -9.617 28.745 1.00 91.75 118 SER A C 1
ATOM 899 O O . SER A 1 118 ? -10.347 -9.229 29.665 1.00 91.75 118 SER A O 1
ATOM 901 N N . VAL A 1 119 ? -9.708 -9.094 27.516 1.00 92.75 119 VAL A N 1
ATOM 902 C CA . VAL A 1 119 ? -10.747 -8.135 27.105 1.00 92.75 119 VAL A CA 1
ATOM 903 C C . VAL A 1 119 ? -12.140 -8.751 27.238 1.00 92.75 119 VAL A C 1
ATOM 905 O O . VAL A 1 119 ? -13.054 -8.083 27.720 1.00 92.75 119 VAL A O 1
ATOM 908 N N . ALA A 1 120 ? -12.291 -10.025 26.866 1.00 91.88 120 ALA A N 1
ATOM 909 C CA . ALA A 1 120 ? -13.549 -10.749 26.991 1.00 91.88 120 ALA A CA 1
ATOM 910 C C . ALA A 1 120 ? -14.009 -10.816 28.456 1.00 91.88 120 ALA A C 1
ATOM 912 O O . ALA A 1 120 ? -15.149 -10.451 28.744 1.00 91.88 120 ALA A O 1
ATOM 913 N N . ASP A 1 121 ? -13.112 -11.170 29.381 1.00 92.50 121 ASP A N 1
ATOM 914 C CA . ASP A 1 121 ? -13.416 -11.223 30.820 1.00 92.50 121 ASP A CA 1
ATOM 915 C C . ASP A 1 121 ? -13.853 -9.859 31.346 1.00 92.50 121 ASP A C 1
ATOM 917 O O . ASP A 1 121 ? -14.838 -9.745 32.075 1.00 92.50 121 ASP A O 1
ATOM 921 N N . CYS A 1 122 ? -13.160 -8.796 30.921 1.00 93.19 122 CYS A N 1
ATOM 922 C CA . CYS A 1 122 ? -13.521 -7.433 31.289 1.00 93.19 122 CYS A CA 1
ATOM 923 C C . CYS A 1 122 ? -14.947 -7.083 30.841 1.00 93.19 122 CYS A C 1
ATOM 925 O O . CYS A 1 122 ? -15.713 -6.523 31.622 1.00 93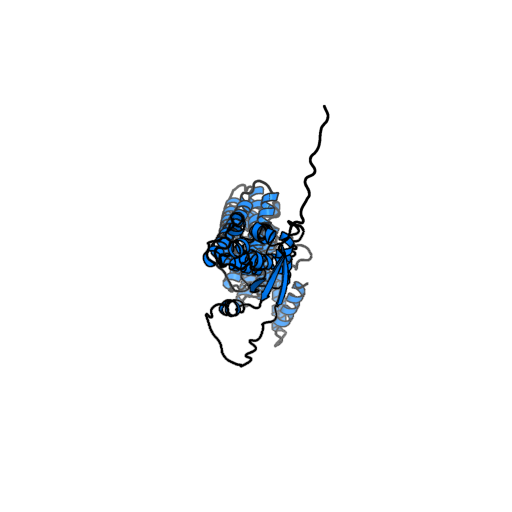.19 122 CYS A O 1
ATOM 927 N N . ILE A 1 123 ? -15.330 -7.439 29.610 1.00 92.19 123 ILE A N 1
ATOM 928 C CA . ILE A 1 123 ? -16.682 -7.187 29.090 1.00 92.19 123 ILE A CA 1
ATOM 929 C C . ILE A 1 123 ? -17.728 -7.960 29.902 1.00 92.19 123 ILE A C 1
ATOM 931 O O . ILE A 1 123 ? -18.766 -7.394 30.246 1.00 92.19 123 ILE A O 1
ATOM 935 N N . GLN A 1 124 ? -17.476 -9.229 30.238 1.00 92.25 124 GLN A N 1
ATOM 936 C CA . GLN A 1 124 ? -18.418 -10.016 31.042 1.00 92.25 124 GLN A CA 1
ATOM 937 C C . GLN A 1 124 ? -18.557 -9.459 32.462 1.00 92.25 124 GLN A C 1
ATOM 939 O O . GLN A 1 124 ? -19.676 -9.287 32.950 1.00 92.25 124 GLN A O 1
ATOM 944 N N . LEU A 1 125 ? -17.445 -9.072 33.089 1.00 92.25 125 LEU A N 1
ATOM 945 C CA . LEU A 1 125 ? -17.452 -8.419 34.394 1.00 92.25 125 LEU A CA 1
ATOM 946 C C . LEU A 1 125 ? -18.207 -7.080 34.357 1.00 92.25 125 LEU A C 1
ATOM 948 O O . LEU A 1 125 ? -18.975 -6.772 35.268 1.00 92.25 125 LEU A O 1
ATOM 952 N N . LEU A 1 126 ? -18.042 -6.297 33.287 1.00 91.75 126 LEU A N 1
ATOM 953 C CA . LEU A 1 126 ? -18.761 -5.039 33.089 1.00 91.75 126 LEU A CA 1
ATOM 954 C C . LEU A 1 126 ? -20.274 -5.242 32.910 1.00 91.75 126 LEU A C 1
ATOM 956 O O . LEU A 1 126 ? -21.045 -4.408 33.390 1.00 91.75 126 LEU A O 1
ATOM 960 N N . LYS A 1 127 ? -20.728 -6.335 32.282 1.00 91.44 127 LYS A N 1
ATOM 961 C CA . LYS A 1 127 ? -22.165 -6.677 32.222 1.00 91.44 127 LYS A CA 1
ATOM 962 C C . LYS A 1 127 ? -22.739 -6.905 33.616 1.00 91.44 127 LYS A C 1
ATOM 964 O O . LYS A 1 127 ? -23.773 -6.333 33.947 1.00 91.44 127 LYS A O 1
ATOM 969 N N . VAL A 1 128 ? -22.037 -7.666 34.458 1.00 92.38 128 VAL A N 1
ATOM 970 C CA . VAL A 1 128 ? -22.451 -7.865 35.855 1.00 92.38 128 VAL A CA 1
ATOM 971 C C . VAL A 1 128 ? -22.461 -6.534 36.601 1.00 92.38 128 VAL A C 1
ATOM 973 O O . VAL A 1 128 ? -23.476 -6.159 37.185 1.00 92.38 128 VAL A O 1
ATOM 976 N N . ALA A 1 129 ? -21.351 -5.793 36.548 1.00 91.62 129 ALA A N 1
ATOM 977 C CA . ALA A 1 129 ? -21.189 -4.545 37.282 1.00 91.62 129 ALA A CA 1
ATOM 978 C C . ALA A 1 129 ? -22.225 -3.489 36.870 1.00 91.62 129 ALA A C 1
ATOM 980 O O . ALA A 1 129 ? -22.755 -2.787 37.727 1.00 91.62 129 ALA A O 1
ATOM 981 N N . SER A 1 130 ? -22.556 -3.394 35.581 1.00 90.44 130 SER A N 1
ATOM 982 C CA . SER A 1 130 ? -23.601 -2.492 35.088 1.00 90.44 130 SER A CA 1
ATOM 983 C C . SER A 1 130 ? -25.007 -2.937 35.494 1.00 90.44 130 SER A C 1
ATOM 985 O O . SER A 1 130 ? -25.794 -2.089 35.919 1.00 90.44 130 SER A O 1
ATOM 987 N N . GLN A 1 131 ? -25.305 -4.243 35.473 1.00 91.25 131 GLN A N 1
ATOM 988 C CA . GLN A 1 131 ? -26.579 -4.791 35.949 1.00 91.25 131 GLN A CA 1
ATOM 989 C C . GLN A 1 131 ? -26.851 -4.413 37.411 1.00 91.25 131 GLN A C 1
ATOM 991 O O . GLN A 1 131 ? -27.961 -4.000 37.745 1.00 91.25 131 GLN A O 1
ATOM 996 N N . ILE A 1 132 ? -25.833 -4.507 38.273 1.00 91.75 132 ILE A N 1
ATOM 997 C CA . ILE A 1 132 ? -25.940 -4.136 39.692 1.00 91.75 132 ILE A CA 1
ATOM 998 C C . ILE A 1 132 ? -25.540 -2.680 39.970 1.00 91.75 132 ILE A C 1
ATOM 1000 O O . ILE A 1 132 ? -25.474 -2.277 41.128 1.00 91.75 132 ILE A O 1
ATOM 1004 N N . GLN A 1 133 ? -25.262 -1.868 38.949 1.00 90.62 133 GLN A N 1
ATOM 1005 C CA . GLN A 1 133 ? -24.833 -0.470 39.095 1.00 90.62 133 GLN A CA 1
ATOM 1006 C C . GLN A 1 133 ? -23.671 -0.279 40.097 1.00 90.62 133 GLN A C 1
ATOM 1008 O O . GLN A 1 133 ? -23.745 0.550 41.011 1.00 90.62 133 GLN A O 1
ATOM 1013 N N . TYR A 1 134 ? -22.613 -1.080 39.952 1.00 91.00 134 TYR A N 1
ATOM 1014 C CA . TYR A 1 134 ? -21.391 -1.002 40.752 1.00 91.00 134 TYR A CA 1
ATOM 1015 C C . TYR A 1 134 ? -20.343 -0.111 40.067 1.00 91.00 134 TYR A C 1
ATOM 1017 O O . TYR A 1 134 ? -19.459 -0.583 39.349 1.00 91.00 134 TYR A O 1
ATOM 1025 N N . ASP A 1 135 ? -20.436 1.199 40.316 1.00 88.06 135 ASP A N 1
ATOM 1026 C CA . ASP A 1 135 ? -19.644 2.234 39.631 1.00 88.06 135 ASP A CA 1
ATOM 1027 C C . ASP A 1 135 ? -18.122 2.003 39.677 1.00 88.06 135 ASP A C 1
ATOM 1029 O O . ASP A 1 135 ? -17.439 2.265 38.691 1.00 88.06 135 ASP A O 1
ATOM 1033 N N . LEU A 1 136 ? -17.576 1.511 40.798 1.00 87.31 136 LEU A N 1
ATOM 1034 C CA . LEU A 1 136 ? -16.130 1.304 40.947 1.00 87.31 136 LEU A CA 1
ATOM 1035 C C . LEU A 1 136 ? -15.601 0.262 39.952 1.00 87.31 136 LEU A C 1
ATOM 1037 O O . LEU A 1 136 ? -14.593 0.498 39.292 1.00 87.31 136 LEU A O 1
ATOM 1041 N N . VAL A 1 137 ? -16.284 -0.878 39.822 1.00 89.25 137 VAL A N 1
ATOM 1042 C CA . VAL A 1 137 ? -15.886 -1.937 38.879 1.00 89.25 137 VAL A CA 1
ATOM 1043 C C . VAL A 1 137 ? -16.121 -1.485 37.439 1.00 89.25 137 VAL A C 1
ATOM 1045 O O . VAL A 1 137 ? -15.282 -1.749 36.578 1.00 89.25 137 VAL A O 1
ATOM 1048 N N . ILE A 1 138 ? -17.203 -0.738 37.187 1.00 89.75 138 ILE A N 1
ATOM 1049 C CA . ILE A 1 138 ? -17.454 -0.116 35.879 1.00 89.75 138 ILE A CA 1
ATOM 1050 C C . ILE A 1 138 ? -16.285 0.794 35.487 1.00 89.75 138 ILE A C 1
ATOM 1052 O O . ILE A 1 138 ? -15.748 0.678 34.387 1.00 89.75 138 ILE A O 1
ATOM 1056 N N . ASP A 1 139 ? -15.857 1.673 36.389 1.00 88.56 139 ASP A N 1
ATOM 1057 C CA . ASP A 1 139 ? -14.758 2.603 36.150 1.00 88.56 139 ASP A CA 1
ATOM 1058 C C . ASP A 1 139 ? -13.425 1.879 35.907 1.00 88.56 139 ASP A C 1
ATOM 1060 O O . ASP A 1 139 ? -12.721 2.192 34.943 1.00 88.56 139 ASP A O 1
ATOM 1064 N N . ILE A 1 140 ? -13.093 0.870 36.718 1.00 88.31 140 ILE A N 1
ATOM 1065 C CA . ILE A 1 140 ? -11.86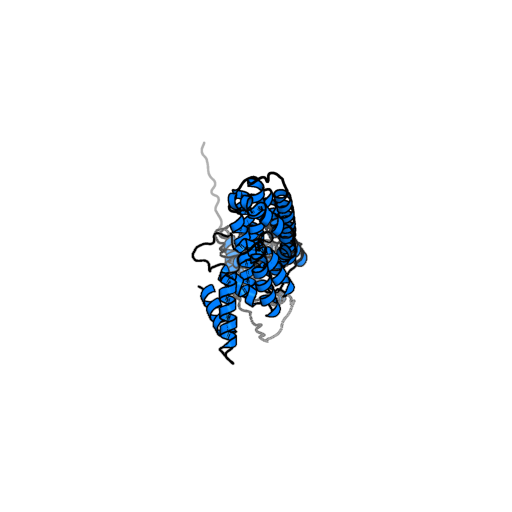1 0.095 36.528 1.00 88.31 140 ILE A CA 1
ATOM 1066 C C . ILE A 1 140 ? -11.890 -0.658 35.191 1.00 88.31 140 ILE A C 1
ATOM 1068 O O . ILE A 1 140 ? -10.909 -0.603 34.447 1.00 88.31 140 ILE A O 1
ATOM 1072 N N . GLY A 1 141 ? -13.001 -1.317 34.851 1.00 90.75 141 GLY A N 1
ATOM 1073 C CA . GLY A 1 141 ? -13.132 -2.044 33.588 1.00 90.75 141 GLY A CA 1
ATOM 1074 C C . GLY A 1 141 ? -13.045 -1.118 32.372 1.00 90.75 141 GLY A C 1
ATOM 1075 O O . GLY A 1 141 ? -12.314 -1.400 31.425 1.00 90.75 141 GLY A O 1
ATOM 1076 N N . VAL A 1 142 ? -13.691 0.051 32.419 1.00 90.81 142 VAL A N 1
ATOM 1077 C CA . VAL A 1 142 ? -13.597 1.060 31.350 1.00 90.81 142 VAL A CA 1
ATOM 1078 C C . VAL A 1 142 ? -12.161 1.562 31.168 1.00 90.81 142 VAL A C 1
ATOM 1080 O O . VAL A 1 142 ? -11.695 1.674 30.030 1.00 90.81 142 VAL A O 1
ATOM 1083 N N . ARG A 1 143 ? -11.434 1.827 32.262 1.00 89.25 143 ARG A N 1
ATOM 1084 C CA . ARG A 1 143 ? -10.016 2.225 32.199 1.00 89.25 143 ARG A CA 1
ATOM 1085 C C . ARG A 1 143 ? -9.126 1.107 31.663 1.00 89.25 143 ARG A C 1
ATOM 1087 O O . ARG A 1 143 ? -8.230 1.390 30.868 1.00 89.25 143 ARG A O 1
ATOM 1094 N N . TYR A 1 144 ? -9.377 -0.139 32.070 1.00 91.44 144 TYR A N 1
ATOM 1095 C CA . TYR A 1 144 ? -8.673 -1.306 31.542 1.00 91.44 144 TYR A CA 1
ATOM 1096 C C . TYR A 1 144 ? -8.856 -1.389 30.029 1.00 91.44 144 TYR A C 1
ATOM 1098 O O . TYR A 1 144 ? -7.862 -1.359 29.303 1.00 91.44 144 TYR A O 1
ATOM 1106 N N . LEU A 1 145 ? -10.107 -1.377 29.549 1.00 92.69 145 LEU A N 1
ATOM 1107 C CA . LEU A 1 145 ? -10.399 -1.398 28.118 1.00 92.69 145 LEU A CA 1
ATOM 1108 C C . LEU A 1 145 ? -9.655 -0.261 27.416 1.00 92.69 145 LEU A C 1
ATOM 1110 O O . LEU A 1 145 ? -8.905 -0.523 26.480 1.00 92.69 145 LEU A O 1
ATOM 1114 N N . ALA A 1 146 ? -9.760 0.979 27.905 1.00 90.38 146 ALA A N 1
ATOM 1115 C CA . ALA A 1 146 ? -9.085 2.127 27.300 1.00 90.38 146 ALA A CA 1
ATOM 1116 C C . ALA A 1 146 ? -7.559 1.943 27.139 1.00 90.38 146 ALA A C 1
ATOM 1118 O O . ALA A 1 146 ? -7.002 2.431 26.150 1.00 90.38 146 ALA A O 1
ATOM 1119 N N . GLY A 1 147 ? -6.899 1.231 28.061 1.00 88.88 147 GLY A N 1
ATOM 112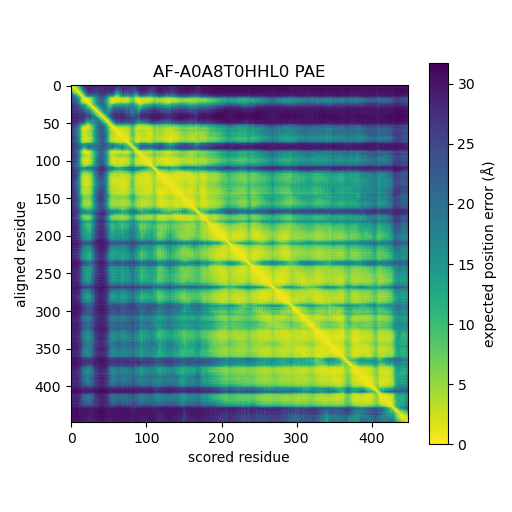0 C CA . GLY A 1 147 ? -5.443 1.063 28.104 1.00 88.88 147 GLY A CA 1
ATOM 1121 C C . GLY A 1 147 ? -4.869 -0.162 27.380 1.00 88.88 147 GLY A C 1
ATOM 1122 O O . GLY A 1 147 ? -3.690 -0.137 27.027 1.00 88.88 147 GLY A O 1
ATOM 1123 N N . VAL A 1 148 ? -5.652 -1.219 27.138 1.00 92.31 148 VAL A N 1
ATOM 1124 C CA . VAL A 1 148 ? -5.142 -2.483 26.556 1.00 92.31 148 VAL A CA 1
ATOM 1125 C C . VAL A 1 148 ? -5.352 -2.572 25.039 1.00 92.31 148 VAL A C 1
ATOM 1127 O O . VAL A 1 148 ? -6.300 -1.977 24.527 1.00 92.31 148 VAL A O 1
ATOM 1130 N N . PRO A 1 149 ? -4.497 -3.275 24.273 1.00 91.62 149 PRO A N 1
ATOM 1131 C CA . PRO A 1 149 ? -4.739 -3.523 22.849 1.00 91.62 149 PRO A CA 1
ATOM 1132 C C . PRO A 1 149 ? -5.976 -4.408 22.641 1.00 91.62 149 PRO A C 1
ATOM 1134 O O . PRO A 1 149 ? -6.281 -5.235 23.493 1.00 91.62 149 PRO A O 1
ATOM 1137 N N . TRP A 1 150 ? -6.658 -4.234 21.505 1.00 94.06 150 TRP A N 1
ATOM 1138 C CA . TRP A 1 150 ? -7.798 -5.066 21.108 1.00 94.06 150 TRP A CA 1
ATOM 1139 C C . TRP A 1 150 ? -7.646 -5.518 19.658 1.00 94.06 150 TRP A C 1
ATOM 1141 O O . TRP A 1 150 ? -7.033 -4.809 18.850 1.00 94.06 150 TRP A O 1
ATOM 1151 N N . ASN A 1 151 ? -8.242 -6.655 19.326 1.00 91.50 151 ASN A N 1
ATOM 1152 C CA . ASN A 1 151 ? -8.490 -7.063 17.948 1.00 91.50 151 ASN A CA 1
ATOM 1153 C C . ASN A 1 151 ? -9.834 -6.506 17.423 1.00 91.50 151 ASN A C 1
ATOM 1155 O O . ASN A 1 151 ? -10.541 -5.776 18.118 1.00 91.50 151 ASN A O 1
ATOM 1159 N N . GLU A 1 152 ? -10.162 -6.804 16.164 1.00 87.62 152 GLU A N 1
ATOM 1160 C CA . GLU A 1 152 ? -11.366 -6.286 15.499 1.00 87.62 152 GLU A CA 1
ATOM 1161 C C . GLU A 1 152 ? -12.667 -6.829 16.115 1.00 87.62 152 GLU A C 1
ATOM 1163 O O . GLU A 1 152 ? -13.618 -6.068 16.305 1.00 87.62 152 GLU A O 1
ATOM 1168 N N . ASP A 1 153 ? -12.691 -8.108 16.497 1.00 91.00 153 ASP A N 1
ATOM 1169 C CA . ASP A 1 153 ? -13.853 -8.745 17.126 1.00 91.00 153 ASP A CA 1
ATOM 1170 C C . ASP A 1 153 ? -14.112 -8.169 18.523 1.00 91.00 153 ASP A C 1
ATOM 1172 O O . ASP A 1 153 ? -15.244 -7.834 18.871 1.00 91.00 153 ASP A O 1
ATOM 1176 N N . GLU A 1 154 ? -13.052 -7.981 19.307 1.00 93.81 154 GLU A N 1
ATOM 1177 C CA . GLU A 1 154 ? -13.097 -7.322 20.613 1.00 93.81 154 GLU A CA 1
ATOM 1178 C C . GLU A 1 154 ? -13.566 -5.869 20.491 1.00 93.81 154 GLU A C 1
ATOM 1180 O O . GLU A 1 154 ? -14.424 -5.436 21.260 1.00 93.81 154 GLU A O 1
ATOM 1185 N N . GLU A 1 155 ? -13.067 -5.112 19.505 1.00 91.44 155 GLU A N 1
ATOM 1186 C CA . GLU A 1 155 ? -13.533 -3.743 19.258 1.00 91.44 155 GLU A CA 1
ATOM 1187 C C . GLU A 1 155 ? -15.046 -3.723 18.979 1.00 91.44 155 GLU A C 1
ATOM 1189 O O . GLU A 1 155 ? -15.760 -2.883 19.532 1.00 91.44 155 GLU A O 1
ATOM 1194 N N . ASN A 1 156 ? -15.556 -4.669 18.182 1.00 89.31 156 ASN A N 1
ATOM 1195 C CA . ASN A 1 156 ? -16.988 -4.801 17.905 1.00 89.31 156 ASN A CA 1
ATOM 1196 C C . ASN A 1 156 ? -17.796 -5.111 19.174 1.00 89.31 156 ASN A C 1
ATOM 1198 O O . ASN A 1 156 ? -18.768 -4.406 19.452 1.00 89.31 156 ASN A O 1
ATOM 1202 N N . GLN A 1 157 ? -17.360 -6.078 19.986 1.00 90.81 157 GLN A N 1
ATOM 1203 C CA . GLN A 1 157 ? -18.030 -6.424 21.247 1.00 90.81 157 GLN A CA 1
ATOM 1204 C C . GLN A 1 157 ? -18.067 -5.243 22.228 1.00 90.81 157 GLN A C 1
ATOM 1206 O O . GLN A 1 157 ? -19.096 -4.976 22.852 1.00 90.81 157 GLN A O 1
ATOM 1211 N N . ILE A 1 158 ? -16.968 -4.487 22.338 1.00 91.31 158 ILE A N 1
ATOM 1212 C CA . ILE A 1 158 ? -16.916 -3.282 23.175 1.00 91.31 158 ILE A CA 1
ATOM 1213 C C . ILE A 1 158 ? -17.911 -2.233 22.659 1.00 91.31 158 ILE A C 1
ATOM 1215 O O . ILE A 1 158 ? -18.593 -1.590 23.462 1.00 91.31 158 ILE A O 1
ATOM 1219 N N . ARG A 1 159 ? -18.028 -2.046 21.334 1.00 88.56 159 ARG A N 1
ATOM 1220 C CA . ARG A 1 159 ? -19.002 -1.104 20.753 1.00 88.56 159 ARG A CA 1
ATOM 1221 C C . ARG A 1 159 ? -20.441 -1.526 21.022 1.00 88.56 159 ARG A C 1
ATOM 1223 O O . ARG A 1 159 ? -21.241 -0.666 21.380 1.00 88.56 159 ARG A O 1
ATOM 1230 N N . GLU A 1 160 ? -20.768 -2.806 20.866 1.00 87.69 160 GLU A N 1
ATOM 1231 C CA . GLU A 1 160 ? -22.101 -3.343 21.172 1.00 87.69 160 GLU A CA 1
ATOM 1232 C C . GLU A 1 160 ? -22.462 -3.114 22.639 1.00 87.69 160 GLU A C 1
ATOM 1234 O O . GLU A 1 160 ? -23.538 -2.598 22.954 1.00 87.69 160 GLU A O 1
ATOM 1239 N N . PHE A 1 161 ? -21.519 -3.406 23.536 1.00 86.38 161 PHE A N 1
ATOM 1240 C CA . PHE A 1 161 ? -21.693 -3.157 24.958 1.00 86.38 161 PHE A CA 1
ATOM 1241 C C . PHE A 1 161 ? -21.891 -1.662 25.256 1.00 86.38 161 PHE A C 1
ATOM 1243 O O . PHE A 1 161 ? -22.815 -1.299 25.982 1.00 86.38 161 PHE A O 1
ATOM 1250 N N . TYR A 1 162 ? -21.110 -0.772 24.636 1.00 84.56 162 TYR A N 1
ATOM 1251 C CA . TYR A 1 162 ? -21.285 0.679 24.780 1.00 84.56 162 TYR A CA 1
ATOM 1252 C C . TYR A 1 162 ? -22.648 1.159 24.249 1.00 84.56 162 TYR A C 1
ATOM 1254 O O . TYR A 1 162 ? -23.305 1.992 24.876 1.00 84.56 162 TYR A O 1
ATOM 1262 N N . ALA A 1 163 ? -23.102 0.619 23.113 1.00 81.38 163 ALA A N 1
ATOM 1263 C CA . ALA A 1 163 ? -24.375 0.971 22.481 1.00 81.38 163 ALA A CA 1
ATOM 1264 C C . ALA A 1 163 ? -25.601 0.545 23.306 1.00 81.38 163 ALA A C 1
ATOM 1266 O O . ALA A 1 163 ? -26.648 1.182 23.203 1.00 81.38 163 ALA A O 1
ATOM 1267 N N . SER A 1 164 ? -25.468 -0.474 24.165 1.00 81.38 164 SER A N 1
ATOM 1268 C CA . SER A 1 164 ? -26.530 -0.905 25.089 1.00 81.38 164 SER A CA 1
ATOM 1269 C C . SER A 1 164 ? -26.897 0.143 26.156 1.00 81.38 164 SER A C 1
ATOM 1271 O O . SER A 1 164 ? -27.879 -0.028 26.876 1.00 81.38 164 SER A O 1
ATOM 1273 N N . GLY A 1 165 ? -26.122 1.230 26.277 1.00 72.69 165 GLY A N 1
ATOM 1274 C CA . GLY A 1 165 ? -26.364 2.307 27.242 1.00 72.69 165 GLY A CA 1
ATOM 1275 C C . GLY A 1 165 ? -25.969 1.961 28.680 1.00 72.69 165 GLY A C 1
ATOM 1276 O O . GLY A 1 165 ? -26.178 2.766 29.583 1.00 72.69 165 GLY A O 1
ATOM 1277 N N . GLN A 1 166 ? -25.364 0.791 28.898 1.00 71.12 166 GLN A N 1
ATOM 1278 C CA . GLN A 1 166 ? -24.933 0.308 30.214 1.00 71.12 166 GLN A CA 1
ATOM 1279 C C . GLN A 1 166 ? -23.677 1.022 30.753 1.00 71.12 166 GLN A C 1
ATOM 1281 O O . GLN A 1 166 ? -23.332 0.876 31.924 1.00 71.12 166 GLN A O 1
ATOM 1286 N N . LEU A 1 167 ? -23.009 1.831 29.921 1.00 70.75 167 LEU A N 1
ATOM 1287 C CA . LEU A 1 167 ? -21.824 2.612 30.276 1.00 70.75 167 LEU A CA 1
ATOM 1288 C C . LEU A 1 167 ? -22.119 4.118 30.223 1.00 70.75 167 LEU A C 1
ATOM 1290 O O . LEU A 1 167 ? -22.036 4.742 29.168 1.00 70.75 167 LEU A O 1
ATOM 1294 N N . ALA A 1 168 ? -22.404 4.716 31.380 1.00 62.88 168 ALA A N 1
ATOM 1295 C CA . ALA A 1 168 ? -22.593 6.162 31.542 1.00 62.88 168 ALA A CA 1
ATOM 1296 C C . ALA A 1 168 ? -21.595 6.752 32.558 1.00 62.88 168 ALA A C 1
ATOM 1298 O O . ALA A 1 168 ? -21.982 7.450 33.489 1.00 62.88 168 ALA A O 1
ATOM 1299 N N . SER A 1 169 ? -20.305 6.432 32.404 1.00 61.03 169 SER A N 1
ATOM 1300 C CA . SER A 1 169 ? -19.236 6.957 33.267 1.00 61.03 169 SER A CA 1
ATOM 1301 C C . SER A 1 169 ? -18.454 8.086 32.587 1.00 61.03 169 SER A C 1
ATOM 1303 O O . SER A 1 169 ? -18.108 7.981 31.405 1.00 61.03 169 SER A O 1
ATOM 1305 N N . ASP A 1 170 ? -18.082 9.117 33.349 1.00 60.78 170 ASP A N 1
ATOM 1306 C CA . ASP A 1 170 ? -17.151 10.177 32.929 1.00 60.78 170 ASP A CA 1
ATOM 1307 C C . ASP A 1 170 ? -15.767 9.620 32.538 1.00 60.78 170 ASP A C 1
ATOM 1309 O O . ASP A 1 170 ? -15.074 10.177 31.680 1.00 60.78 170 ASP A O 1
ATOM 1313 N N . SER A 1 171 ? -15.379 8.460 33.083 1.00 62.19 171 SER A N 1
ATOM 1314 C CA . SER A 1 171 ? -14.142 7.760 32.706 1.00 62.19 171 SER A CA 1
ATOM 1315 C C . SER A 1 171 ? -14.186 7.102 31.326 1.00 62.19 171 SER A C 1
ATOM 1317 O O . SER A 1 171 ? -13.163 6.638 30.825 1.00 62.19 171 SER A O 1
ATOM 1319 N N . SER A 1 172 ? -15.340 7.123 30.654 1.00 74.62 172 SER A N 1
ATOM 1320 C CA . SER A 1 172 ? -15.503 6.559 29.313 1.00 74.62 172 SER A CA 1
ATOM 1321 C C . SER A 1 172 ? -14.976 7.443 28.183 1.00 74.62 172 SER A C 1
ATOM 1323 O O . SER A 1 172 ? -15.000 7.020 27.030 1.00 74.62 172 SER A O 1
ATOM 1325 N N . THR A 1 173 ? -14.491 8.654 28.466 1.00 82.88 173 THR A N 1
ATOM 1326 C CA . THR A 1 173 ? -14.102 9.621 27.424 1.00 82.88 173 THR A CA 1
ATOM 1327 C C . THR A 1 173 ? -13.014 9.103 26.484 1.00 82.88 173 THR A C 1
ATOM 1329 O O . THR A 1 173 ? -13.160 9.222 25.266 1.00 82.88 173 THR A O 1
ATOM 1332 N N . ASP A 1 174 ? -11.947 8.502 27.008 1.00 85.69 174 ASP A N 1
ATOM 1333 C CA . ASP A 1 174 ? -10.849 7.993 26.178 1.00 85.69 174 ASP A CA 1
ATOM 1334 C C . ASP A 1 174 ? -11.223 6.698 25.451 1.00 85.69 174 ASP A C 1
ATOM 1336 O O . ASP A 1 174 ? -10.921 6.559 24.262 1.00 85.69 174 ASP A O 1
ATOM 1340 N N . LEU A 1 175 ? -11.987 5.816 26.105 1.00 89.19 175 LEU A N 1
ATOM 1341 C CA . LEU A 1 175 ? -12.591 4.647 25.461 1.00 89.19 175 LEU A CA 1
ATOM 1342 C C . LEU A 1 175 ? -13.479 5.076 24.281 1.00 89.19 175 LEU A C 1
ATOM 1344 O O . LEU A 1 175 ? -13.322 4.586 23.164 1.00 89.19 175 LEU A O 1
ATOM 1348 N N . ARG A 1 176 ? -14.344 6.075 24.487 1.00 85.69 176 ARG A N 1
ATOM 1349 C CA . ARG A 1 176 ? -15.256 6.614 23.470 1.00 85.69 176 ARG A CA 1
ATOM 1350 C C . ARG A 1 176 ? -14.514 7.218 22.280 1.00 85.69 176 ARG A C 1
ATOM 1352 O O . ARG A 1 176 ? -14.907 6.983 21.137 1.00 85.69 176 ARG A O 1
ATOM 1359 N N . LYS A 1 177 ? -13.438 7.978 22.528 1.00 86.31 177 LYS A N 1
ATOM 1360 C CA . LYS A 1 177 ? -12.574 8.525 21.465 1.00 86.31 177 LYS A CA 1
ATOM 1361 C C . LYS A 1 177 ? -11.908 7.411 20.665 1.00 86.31 177 LYS A C 1
ATOM 1363 O O . LYS A 1 177 ? -11.882 7.487 19.439 1.00 86.31 177 LYS A O 1
ATOM 1368 N N . ARG A 1 178 ? -11.394 6.379 21.342 1.00 88.56 178 ARG A N 1
ATOM 1369 C CA . ARG A 1 178 ? -10.729 5.238 20.700 1.00 88.56 178 ARG A CA 1
ATOM 1370 C C . ARG A 1 178 ? -11.692 4.433 19.823 1.00 88.56 178 ARG A C 1
ATOM 1372 O O . ARG A 1 178 ? -11.325 4.079 18.709 1.00 88.56 178 ARG A O 1
ATOM 1379 N N . LEU A 1 179 ? -12.937 4.258 20.272 1.00 86.88 179 LEU A N 1
ATOM 1380 C CA . LEU A 1 179 ? -14.031 3.652 19.496 1.00 86.88 179 LEU A CA 1
ATOM 1381 C C . LEU A 1 179 ? -14.601 4.580 18.404 1.00 86.88 179 LEU A C 1
ATOM 1383 O O . LEU A 1 179 ? -15.465 4.163 17.633 1.00 86.88 179 LEU A O 1
ATOM 1387 N N . GLN A 1 180 ? -14.139 5.834 18.337 1.00 83.56 180 GLN A N 1
ATOM 1388 C CA . GLN A 1 180 ? -14.599 6.870 17.408 1.00 83.56 180 GLN A CA 1
ATOM 1389 C C . GLN A 1 180 ? -16.114 7.131 17.474 1.00 83.56 180 GLN A C 1
ATOM 1391 O O . GLN A 1 180 ? -16.747 7.432 16.467 1.00 83.56 180 GLN A O 1
ATOM 1396 N N . LEU A 1 181 ? -16.723 7.032 18.655 1.00 81.25 181 LEU A N 1
ATOM 1397 C CA . LEU A 1 181 ? -18.152 7.299 18.828 1.00 81.25 181 LEU A CA 1
ATOM 1398 C C . LEU A 1 181 ? -18.420 8.818 18.918 1.00 81.25 181 LEU A C 1
ATOM 1400 O O . LEU A 1 181 ? -17.656 9.537 19.575 1.00 81.25 181 LEU A O 1
ATOM 1404 N N . PRO A 1 182 ? -19.503 9.331 18.302 1.00 77.75 182 PRO A N 1
ATOM 1405 C CA . PRO A 1 182 ? -20.678 8.594 17.821 1.00 77.75 182 PRO A CA 1
ATOM 1406 C C . PRO A 1 182 ? -20.666 8.257 16.318 1.00 77.75 182 PRO A C 1
ATOM 1408 O O . PRO A 1 182 ? -21.738 8.034 15.764 1.00 77.75 182 PRO A O 1
ATOM 1411 N N . LEU A 1 183 ? -19.506 8.244 15.647 1.00 79.88 183 LEU A N 1
ATOM 1412 C CA . LEU A 1 183 ? -19.464 7.982 14.205 1.00 79.88 183 LEU A CA 1
ATOM 1413 C C . LEU A 1 183 ? -20.108 6.631 13.878 1.00 79.88 183 LEU A C 1
ATOM 1415 O O . LEU A 1 183 ? -19.866 5.638 14.577 1.00 79.88 183 LEU A O 1
ATOM 1419 N N . ASN A 1 184 ? -20.897 6.589 12.808 1.00 84.81 184 ASN A N 1
ATOM 1420 C CA . ASN A 1 184 ? -21.394 5.332 12.256 1.00 84.81 184 ASN A CA 1
ATOM 1421 C C . ASN A 1 184 ? -20.264 4.565 11.533 1.00 84.81 184 ASN A C 1
ATOM 1423 O O . ASN A 1 184 ? -19.142 5.058 11.397 1.00 84.81 184 ASN A O 1
ATOM 1427 N N . GLU A 1 185 ? -20.533 3.335 11.089 1.00 80.50 185 GLU A N 1
ATOM 1428 C CA . GLU A 1 185 ? -19.493 2.496 10.478 1.00 80.50 185 GLU A CA 1
ATOM 1429 C C . GLU A 1 185 ? -18.930 3.087 9.176 1.00 80.50 185 GLU A C 1
ATOM 1431 O O . GLU A 1 185 ? -17.719 3.058 8.957 1.00 80.50 185 GLU A O 1
ATOM 1436 N N . GLU A 1 186 ? -19.774 3.704 8.347 1.00 84.19 186 GLU A N 1
ATOM 1437 C CA . GLU A 1 186 ? -19.336 4.342 7.102 1.00 84.19 186 GLU A CA 1
ATOM 1438 C C . GLU A 1 186 ? -18.422 5.544 7.376 1.00 84.19 186 GLU A C 1
ATOM 1440 O O . GLU A 1 186 ? -17.367 5.694 6.754 1.00 84.19 186 GLU A O 1
ATOM 1445 N N . GLU A 1 187 ? -18.783 6.378 8.351 1.00 86.00 187 GLU A N 1
ATOM 1446 C CA . GLU A 1 187 ? -17.996 7.533 8.782 1.00 86.00 187 GLU A CA 1
ATOM 1447 C C . GLU A 1 187 ? -16.650 7.115 9.385 1.00 86.00 187 GLU A C 1
ATOM 1449 O O . GLU A 1 187 ? -15.620 7.729 9.083 1.00 86.00 187 GLU A O 1
ATOM 1454 N N . ARG A 1 188 ? -16.625 6.048 10.196 1.00 84.31 188 ARG A N 1
ATOM 1455 C CA . ARG A 1 188 ? -15.381 5.476 10.738 1.00 84.31 188 ARG A CA 1
ATOM 1456 C C . ARG A 1 188 ? -14.483 4.959 9.629 1.00 84.31 188 ARG A C 1
ATOM 1458 O O . ARG A 1 188 ? -13.287 5.263 9.619 1.00 84.31 188 ARG A O 1
ATOM 1465 N N . GLN A 1 189 ? -15.046 4.223 8.677 1.00 82.19 189 GLN A N 1
ATOM 1466 C CA . GLN A 1 189 ? -14.279 3.706 7.556 1.00 82.19 189 GLN A CA 1
ATOM 1467 C C . GLN A 1 189 ? -13.715 4.848 6.707 1.00 82.19 189 GLN A C 1
ATOM 1469 O O . GLN A 1 189 ? -12.532 4.836 6.362 1.00 82.19 189 GLN A O 1
ATOM 1474 N N . GLN A 1 190 ? -14.503 5.893 6.448 1.00 84.94 190 GLN A N 1
ATOM 1475 C CA . GLN A 1 190 ? -14.026 7.080 5.742 1.00 84.94 190 GLN A CA 1
ATOM 1476 C C . GLN A 1 190 ? -12.942 7.835 6.531 1.00 84.94 190 GLN A C 1
ATOM 1478 O O . GLN A 1 190 ? -11.958 8.284 5.945 1.00 84.94 190 GLN A O 1
ATOM 1483 N N . SER A 1 191 ? -13.074 7.947 7.855 1.00 85.62 191 SER A N 1
ATOM 1484 C CA . SER A 1 191 ? -12.060 8.540 8.736 1.00 85.62 191 SER A CA 1
ATOM 1485 C C . SER A 1 191 ? -10.734 7.772 8.671 1.00 85.62 191 SER A C 1
ATOM 1487 O O . SER A 1 191 ? -9.674 8.377 8.471 1.00 85.62 191 SER A O 1
ATOM 1489 N N . ARG A 1 192 ? -10.790 6.433 8.738 1.00 84.50 192 ARG A N 1
ATOM 1490 C CA . ARG A 1 192 ? -9.629 5.541 8.579 1.00 84.50 192 ARG A CA 1
ATOM 1491 C C . ARG A 1 192 ? -8.974 5.733 7.208 1.00 84.50 192 ARG A C 1
ATOM 1493 O O . ARG A 1 192 ? -7.767 5.955 7.144 1.00 84.50 192 ARG A O 1
ATOM 1500 N N . LEU A 1 193 ? -9.763 5.759 6.130 1.00 84.62 193 LEU A N 1
ATOM 1501 C CA . LEU A 1 193 ? -9.272 6.019 4.769 1.00 84.62 193 LEU A CA 1
ATOM 1502 C C . LEU A 1 193 ? -8.579 7.386 4.650 1.00 84.62 193 LEU A C 1
ATOM 1504 O O . LEU A 1 193 ? -7.466 7.467 4.129 1.00 84.62 193 LEU A O 1
ATOM 1508 N N . ASN A 1 194 ? -9.195 8.445 5.183 1.00 87.62 194 ASN A N 1
ATOM 1509 C CA . ASN A 1 194 ? -8.637 9.799 5.177 1.00 87.62 194 ASN A CA 1
ATOM 1510 C C . ASN A 1 194 ? -7.316 9.873 5.963 1.00 87.62 194 ASN A C 1
ATOM 1512 O O . ASN A 1 194 ? -6.379 10.570 5.562 1.00 87.62 194 ASN A O 1
ATOM 1516 N N . LEU A 1 195 ? -7.222 9.164 7.092 1.00 87.88 195 LEU A N 1
ATOM 1517 C CA . LEU A 1 195 ? -5.992 9.076 7.873 1.00 87.88 195 LEU A CA 1
ATOM 1518 C C . LEU A 1 195 ? -4.892 8.358 7.084 1.00 87.88 195 LEU A C 1
ATOM 1520 O O . LEU A 1 195 ? -3.777 8.879 6.995 1.00 87.88 195 LEU A O 1
ATOM 1524 N N . THR A 1 196 ? -5.200 7.216 6.465 1.00 87.44 196 THR A N 1
ATOM 1525 C CA . THR A 1 196 ? -4.235 6.475 5.644 1.00 87.44 196 THR A CA 1
ATOM 1526 C C . THR A 1 196 ? -3.755 7.302 4.452 1.00 87.44 196 THR A C 1
ATOM 1528 O O . THR A 1 196 ? -2.551 7.365 4.202 1.00 87.44 196 THR A O 1
ATOM 1531 N N . GLU A 1 197 ? -4.653 8.015 3.767 1.00 89.00 197 GLU A N 1
ATOM 1532 C CA . GLU A 1 197 ? -4.296 8.969 2.710 1.00 89.00 197 GLU A CA 1
ATOM 1533 C C . GLU A 1 197 ? -3.311 10.032 3.218 1.00 89.00 197 GLU A C 1
ATOM 1535 O O . GLU A 1 197 ? -2.280 10.292 2.587 1.00 89.00 197 GLU A O 1
ATOM 1540 N N . ARG A 1 198 ? -3.604 10.651 4.368 1.00 90.12 198 ARG A N 1
ATOM 1541 C CA . ARG A 1 198 ? -2.732 11.673 4.965 1.00 90.12 198 ARG A CA 1
ATOM 1542 C C . ARG A 1 198 ? -1.356 11.114 5.309 1.00 90.12 198 ARG A C 1
ATOM 1544 O O . ARG A 1 198 ? -0.360 11.791 5.044 1.00 90.12 198 ARG A O 1
ATOM 1551 N N . ILE A 1 199 ? -1.296 9.904 5.868 1.00 90.00 199 ILE A N 1
ATOM 1552 C CA . ILE A 1 199 ? -0.039 9.217 6.193 1.00 90.00 199 ILE A CA 1
ATOM 1553 C C . ILE A 1 199 ? 0.753 8.958 4.911 1.00 90.00 199 ILE A C 1
ATOM 1555 O O . ILE A 1 199 ? 1.897 9.397 4.820 1.00 90.00 199 ILE A O 1
ATOM 1559 N N . LEU A 1 200 ? 0.144 8.351 3.888 1.00 90.25 200 LEU A N 1
ATOM 1560 C CA . LEU A 1 200 ? 0.800 8.107 2.599 1.00 90.25 200 LEU A CA 1
ATOM 1561 C C . LEU A 1 200 ? 1.340 9.396 1.980 1.00 90.25 200 LEU A C 1
ATOM 1563 O O . LEU A 1 200 ? 2.498 9.449 1.558 1.00 90.25 200 LEU A O 1
ATOM 1567 N N . ARG A 1 201 ? 0.525 10.457 1.951 1.00 89.81 201 ARG A N 1
ATOM 1568 C CA . ARG A 1 201 ? 0.903 11.741 1.344 1.00 89.81 201 ARG A CA 1
ATOM 1569 C C . ARG A 1 201 ? 2.062 12.366 2.092 1.00 89.81 201 ARG A C 1
ATOM 1571 O O . ARG A 1 201 ? 3.006 12.853 1.468 1.00 89.81 201 ARG A O 1
ATOM 1578 N N . ARG A 1 202 ? 2.009 12.331 3.423 1.00 90.25 202 ARG A N 1
ATOM 1579 C CA . ARG A 1 202 ? 3.070 12.884 4.256 1.00 90.25 202 ARG A CA 1
ATOM 1580 C C . ARG A 1 202 ? 4.360 12.083 4.117 1.00 90.25 202 ARG A C 1
ATOM 1582 O O . ARG A 1 202 ? 5.409 12.696 3.939 1.00 90.25 202 ARG A O 1
ATOM 1589 N N . SER A 1 203 ? 4.289 10.756 4.127 1.00 90.00 203 SER A N 1
ATOM 1590 C CA . SER A 1 203 ? 5.448 9.880 3.939 1.00 90.00 203 SER A CA 1
ATOM 1591 C C . SER A 1 203 ? 6.098 10.105 2.574 1.00 90.00 203 SER A C 1
ATOM 1593 O O . SER A 1 203 ? 7.310 10.313 2.502 1.00 90.00 203 SER A O 1
ATOM 1595 N N . LEU A 1 204 ? 5.306 10.186 1.499 1.00 89.06 204 LEU A N 1
ATOM 1596 C CA . LEU A 1 204 ? 5.808 10.474 0.152 1.00 89.06 204 LEU A CA 1
ATOM 1597 C C . LEU A 1 204 ? 6.464 11.861 0.062 1.00 89.06 204 LEU A C 1
ATOM 1599 O O . LEU A 1 204 ? 7.547 12.003 -0.505 1.00 89.06 204 LEU A O 1
ATOM 1603 N N . GLN A 1 205 ? 5.860 12.880 0.680 1.00 87.50 205 GLN A N 1
ATOM 1604 C CA . GLN A 1 205 ? 6.445 14.221 0.754 1.00 87.50 205 GLN A CA 1
ATOM 1605 C C . GLN A 1 205 ? 7.778 14.214 1.517 1.00 87.50 205 GLN A C 1
ATOM 1607 O O . GLN A 1 205 ? 8.758 14.792 1.049 1.00 87.50 205 GLN A O 1
ATOM 1612 N N . LEU A 1 206 ? 7.848 13.535 2.664 1.00 87.75 206 LEU A N 1
ATOM 1613 C CA . LEU A 1 206 ? 9.062 13.449 3.481 1.00 87.75 206 LEU A CA 1
ATOM 1614 C C . LEU A 1 206 ? 10.190 12.682 2.781 1.00 87.75 206 LEU A C 1
ATOM 1616 O O . LEU A 1 206 ? 11.358 13.016 2.981 1.00 87.75 206 LEU A O 1
ATOM 1620 N N . CYS A 1 207 ? 9.873 11.739 1.889 1.00 83.69 207 CYS A N 1
ATOM 1621 C CA . CYS A 1 207 ? 10.870 11.120 1.010 1.00 83.69 207 CYS A CA 1
ATOM 1622 C C . CYS A 1 207 ? 11.583 12.150 0.112 1.00 83.69 207 CYS A C 1
ATOM 1624 O O . CYS A 1 207 ? 12.743 11.941 -0.259 1.00 83.69 207 CYS A O 1
ATOM 1626 N N . SER A 1 208 ? 10.896 13.248 -0.226 1.00 72.94 208 SER A N 1
ATOM 1627 C CA . SER A 1 208 ? 11.370 14.341 -1.086 1.00 72.94 208 SER A CA 1
ATOM 1628 C C . SER A 1 208 ? 12.030 15.472 -0.303 1.00 72.94 208 SER A C 1
ATOM 1630 O O . SER A 1 208 ? 13.078 15.965 -0.711 1.00 72.94 208 SER A O 1
ATOM 1632 N N . THR A 1 209 ? 11.417 15.891 0.805 1.00 77.19 209 THR A N 1
ATOM 1633 C CA . THR A 1 209 ? 11.771 17.127 1.524 1.00 77.19 209 THR A CA 1
ATOM 1634 C C . THR A 1 209 ? 12.395 16.884 2.895 1.00 77.19 209 THR A C 1
ATOM 1636 O O . THR A 1 209 ? 12.707 17.844 3.596 1.00 77.19 209 THR A O 1
ATOM 1639 N N . GLY A 1 210 ? 12.545 15.626 3.323 1.00 70.81 210 GLY A N 1
ATOM 1640 C CA . GLY A 1 210 ? 13.115 15.292 4.627 1.00 70.81 210 GLY A CA 1
ATOM 1641 C C . GLY A 1 210 ? 14.515 15.884 4.787 1.00 70.81 210 GLY A C 1
ATOM 1642 O O . GLY A 1 210 ? 15.355 15.745 3.897 1.00 70.81 210 GLY A O 1
ATOM 1643 N N . THR A 1 211 ? 14.764 16.544 5.918 1.00 70.62 211 THR A N 1
ATOM 1644 C CA . THR A 1 211 ? 15.972 17.348 6.165 1.00 70.62 211 THR A CA 1
ATOM 1645 C C . THR A 1 211 ? 17.232 16.493 6.308 1.00 70.62 211 THR A C 1
ATOM 1647 O O . THR A 1 211 ? 18.290 16.866 5.804 1.00 70.62 211 THR A O 1
ATOM 1650 N N . ASN A 1 212 ? 17.126 15.296 6.894 1.00 81.62 212 ASN A N 1
ATOM 1651 C CA . ASN A 1 212 ? 18.241 14.360 7.054 1.00 81.62 212 ASN A CA 1
ATOM 1652 C C . ASN A 1 212 ? 18.016 13.033 6.292 1.00 81.62 212 ASN A C 1
ATOM 1654 O O . ASN A 1 212 ? 16.904 12.692 5.884 1.00 81.62 212 ASN A O 1
ATOM 1658 N N . SER A 1 213 ? 19.099 12.282 6.063 1.00 81.06 213 SER A N 1
ATOM 1659 C CA . SER A 1 213 ? 19.063 11.026 5.293 1.00 81.06 213 SER A CA 1
ATOM 1660 C C . SER A 1 213 ? 18.291 9.905 5.993 1.00 81.06 213 SER A C 1
ATOM 1662 O O . SER A 1 213 ? 17.602 9.129 5.331 1.00 81.06 213 SER A O 1
ATOM 1664 N N . LYS A 1 214 ? 18.361 9.854 7.329 1.00 85.88 214 LYS A N 1
ATOM 1665 C CA . LYS A 1 214 ? 17.698 8.836 8.151 1.00 85.88 214 LYS A CA 1
ATOM 1666 C C . LYS A 1 214 ? 16.175 8.942 8.039 1.00 85.88 214 LYS A C 1
ATOM 1668 O O . LYS A 1 214 ? 15.538 7.979 7.632 1.00 85.88 214 LYS A O 1
ATOM 1673 N N . SER A 1 215 ? 15.617 10.131 8.246 1.00 84.56 215 SER A N 1
ATOM 1674 C CA . SER A 1 215 ? 14.182 10.399 8.126 1.00 84.56 215 SER A CA 1
ATOM 1675 C C . SER A 1 215 ? 13.658 10.125 6.718 1.00 84.56 215 SER A C 1
ATOM 1677 O O . SER A 1 215 ? 12.553 9.613 6.571 1.00 84.56 215 SER A O 1
ATOM 1679 N N . ARG A 1 216 ? 14.445 10.403 5.666 1.00 84.31 216 ARG A N 1
ATOM 1680 C CA . ARG A 1 216 ? 14.066 10.022 4.293 1.00 84.31 216 ARG A CA 1
ATOM 1681 C C . ARG A 1 216 ? 14.018 8.504 4.121 1.00 84.31 216 ARG A C 1
ATOM 1683 O O . ARG A 1 216 ? 13.097 8.014 3.478 1.00 84.31 216 ARG A O 1
ATOM 1690 N N . LYS A 1 217 ? 14.982 7.763 4.677 1.00 85.44 217 LYS A N 1
ATOM 1691 C CA . LYS A 1 217 ? 15.010 6.293 4.615 1.00 85.44 217 LYS A CA 1
ATOM 1692 C C . LYS A 1 217 ? 13.827 5.679 5.371 1.00 85.44 217 LYS A C 1
ATOM 1694 O O . LYS A 1 217 ? 13.145 4.827 4.813 1.00 85.44 217 LYS A O 1
ATOM 1699 N N . GLU A 1 218 ? 13.551 6.157 6.579 1.00 88.00 218 GLU A N 1
ATOM 1700 C CA . GLU A 1 218 ? 12.402 5.726 7.388 1.00 88.00 218 GLU A CA 1
ATOM 1701 C C . GLU A 1 218 ? 11.073 6.066 6.703 1.00 88.00 218 GLU A C 1
ATOM 1703 O O . GLU A 1 218 ? 10.199 5.215 6.606 1.00 88.00 218 GLU A O 1
ATOM 1708 N N . SER A 1 219 ? 10.945 7.262 6.119 1.00 89.75 219 SER A N 1
ATOM 1709 C CA . SER A 1 219 ? 9.732 7.646 5.377 1.00 89.75 219 SER A CA 1
ATOM 1710 C C . SER A 1 219 ? 9.505 6.772 4.141 1.00 89.75 219 SER A C 1
ATOM 1712 O O . SER A 1 219 ? 8.361 6.458 3.822 1.00 89.75 219 SER A O 1
ATOM 1714 N N . ARG A 1 220 ? 10.579 6.355 3.452 1.00 88.69 220 ARG A N 1
ATOM 1715 C CA . ARG A 1 220 ? 10.496 5.421 2.315 1.00 88.69 220 ARG A CA 1
ATOM 1716 C C . ARG A 1 220 ? 10.042 4.035 2.755 1.00 88.69 220 ARG A C 1
ATOM 1718 O O . ARG A 1 220 ? 9.228 3.432 2.064 1.00 88.69 220 ARG A O 1
ATOM 1725 N N . MET A 1 221 ? 10.570 3.553 3.878 1.00 88.69 221 MET A N 1
ATOM 1726 C CA . MET A 1 221 ? 10.182 2.275 4.476 1.00 88.69 221 MET A CA 1
ATOM 1727 C C . MET A 1 221 ? 8.707 2.303 4.882 1.00 88.69 221 MET A C 1
ATOM 1729 O O . MET A 1 221 ? 7.938 1.495 4.381 1.00 88.69 221 MET A O 1
ATOM 1733 N N . LEU A 1 222 ? 8.291 3.315 5.649 1.00 90.00 222 LEU A N 1
ATOM 1734 C CA . LEU A 1 222 ? 6.901 3.489 6.071 1.00 90.00 222 LEU A CA 1
ATOM 1735 C C . LEU A 1 222 ? 5.945 3.599 4.877 1.00 90.00 222 LEU A C 1
ATOM 1737 O O . LEU A 1 222 ? 4.878 2.985 4.878 1.00 90.00 222 LEU A O 1
ATOM 1741 N N . PHE A 1 223 ? 6.314 4.374 3.849 1.00 91.06 223 PHE A N 1
ATOM 1742 C CA . PHE A 1 223 ? 5.515 4.480 2.628 1.00 91.06 223 PHE A CA 1
ATOM 1743 C C . PHE A 1 223 ? 5.353 3.116 1.956 1.00 91.06 223 PHE A C 1
ATOM 1745 O O . PHE A 1 223 ? 4.232 2.736 1.631 1.00 91.06 223 PHE A O 1
ATOM 1752 N N . ARG A 1 224 ? 6.457 2.379 1.780 1.00 88.06 224 ARG A N 1
ATOM 1753 C CA . ARG A 1 224 ? 6.455 1.053 1.159 1.00 88.06 224 ARG A CA 1
ATOM 1754 C C . ARG A 1 224 ? 5.607 0.060 1.954 1.00 88.06 224 ARG A C 1
ATOM 1756 O O . ARG A 1 224 ? 4.737 -0.560 1.363 1.00 88.06 224 ARG A O 1
ATOM 1763 N N . GLU A 1 225 ? 5.797 -0.044 3.266 1.00 89.25 225 GLU A N 1
ATOM 1764 C CA . GLU A 1 225 ? 5.034 -0.964 4.123 1.00 89.25 225 GLU A CA 1
ATOM 1765 C C . GLU A 1 225 ? 3.534 -0.654 4.099 1.00 89.25 225 GLU A C 1
ATOM 1767 O O . GLU A 1 225 ? 2.708 -1.555 3.950 1.00 89.25 225 GLU A O 1
ATOM 1772 N N . THR A 1 226 ? 3.177 0.633 4.181 1.00 88.75 226 THR A N 1
ATOM 1773 C CA . THR A 1 226 ? 1.777 1.072 4.103 1.00 88.75 226 THR A CA 1
ATOM 1774 C C . THR A 1 226 ? 1.187 0.744 2.733 1.00 88.75 226 THR A C 1
ATOM 1776 O O . THR A 1 226 ? 0.078 0.224 2.638 1.00 88.75 226 THR A O 1
ATOM 1779 N N . PHE A 1 227 ? 1.931 1.015 1.660 1.00 88.06 227 PHE A N 1
ATOM 1780 C CA . PHE A 1 227 ? 1.510 0.723 0.295 1.00 88.06 227 PHE A CA 1
ATOM 1781 C C . PHE A 1 227 ? 1.322 -0.783 0.067 1.00 88.06 227 PHE A C 1
ATOM 1783 O O . PHE A 1 227 ? 0.275 -1.204 -0.416 1.00 88.06 227 PHE A O 1
ATOM 1790 N N . GLU A 1 228 ? 2.276 -1.610 0.492 1.00 86.19 228 GLU A N 1
ATOM 1791 C CA . GLU A 1 228 ? 2.198 -3.073 0.410 1.00 86.19 228 GLU A CA 1
ATOM 1792 C C . GLU A 1 228 ? 1.037 -3.635 1.245 1.00 86.19 228 GLU A C 1
ATOM 1794 O O . GLU A 1 228 ? 0.370 -4.579 0.819 1.00 86.19 228 GLU A O 1
ATOM 1799 N N . ALA A 1 229 ? 0.748 -3.061 2.417 1.00 86.88 229 ALA A N 1
ATOM 1800 C CA . ALA A 1 229 ? -0.425 -3.431 3.208 1.00 86.88 229 ALA A CA 1
ATOM 1801 C C . ALA A 1 229 ? -1.737 -3.126 2.465 1.00 86.88 229 ALA A C 1
ATOM 1803 O O . ALA A 1 229 ? -2.631 -3.970 2.440 1.00 86.88 229 ALA A O 1
ATOM 1804 N N . ILE A 1 230 ? -1.834 -1.971 1.799 1.00 87.06 230 ILE A N 1
ATOM 1805 C CA . ILE A 1 230 ? -3.008 -1.590 0.993 1.00 87.06 230 ILE A CA 1
ATOM 1806 C C . ILE A 1 230 ? -3.194 -2.532 -0.197 1.00 87.06 230 ILE A C 1
ATOM 1808 O O . ILE A 1 230 ? -4.316 -2.958 -0.482 1.00 87.06 230 ILE A O 1
ATOM 1812 N N . VAL A 1 231 ? -2.103 -2.877 -0.883 1.00 84.19 231 VAL A N 1
ATOM 1813 C CA . VAL A 1 231 ? -2.122 -3.818 -2.011 1.00 84.19 231 VAL A CA 1
ATOM 1814 C C . VAL A 1 231 ? -2.610 -5.189 -1.544 1.00 84.19 231 VAL A C 1
ATOM 1816 O O . VAL A 1 231 ? -3.549 -5.732 -2.125 1.00 84.19 231 VAL A O 1
ATOM 1819 N N . ARG A 1 232 ? -2.044 -5.716 -0.449 1.00 84.25 232 ARG A N 1
ATOM 1820 C CA . ARG A 1 232 ? -2.463 -7.001 0.134 1.00 84.25 232 ARG A CA 1
ATOM 1821 C C . ARG A 1 232 ? -3.928 -6.993 0.567 1.00 84.25 232 ARG A C 1
ATOM 1823 O O . ARG A 1 232 ? -4.646 -7.936 0.254 1.00 84.25 232 ARG A O 1
ATOM 1830 N N . ALA A 1 233 ? -4.379 -5.924 1.225 1.00 83.12 233 ALA A N 1
ATOM 1831 C CA . ALA A 1 233 ? -5.763 -5.782 1.678 1.00 83.12 233 ALA A CA 1
ATOM 1832 C C . ALA A 1 233 ? -6.771 -5.666 0.522 1.00 83.12 233 ALA A C 1
ATOM 1834 O O . ALA A 1 233 ? -7.937 -6.019 0.680 1.00 83.12 233 ALA A O 1
ATOM 1835 N N . SER A 1 234 ? -6.343 -5.174 -0.644 1.00 81.75 234 SER A N 1
ATOM 1836 C CA . SER A 1 234 ? -7.213 -5.079 -1.823 1.00 81.75 234 SER A CA 1
ATOM 1837 C C . SER A 1 234 ? -7.480 -6.452 -2.447 1.00 81.75 234 SER A C 1
ATOM 1839 O O . SER A 1 234 ? -8.586 -6.700 -2.924 1.00 81.75 234 SER A O 1
ATOM 1841 N N . GLY A 1 235 ? -6.506 -7.364 -2.380 1.00 70.88 235 GLY A N 1
ATOM 1842 C CA . GLY A 1 235 ? -6.563 -8.678 -3.016 1.00 70.88 235 GLY A CA 1
ATOM 1843 C C . GLY A 1 235 ? -6.296 -8.628 -4.531 1.00 70.88 235 GLY A C 1
ATOM 1844 O O . GLY A 1 235 ? -6.341 -7.562 -5.150 1.00 70.88 235 GLY A O 1
ATOM 1845 N N . PRO A 1 236 ? -6.001 -9.778 -5.163 1.00 66.81 236 PRO A N 1
ATOM 1846 C CA . PRO A 1 236 ? -5.684 -9.835 -6.587 1.00 66.81 236 PRO A CA 1
ATOM 1847 C C . PRO A 1 236 ? -6.886 -9.411 -7.446 1.00 66.81 236 PRO A C 1
ATOM 1849 O O . PRO A 1 236 ? -8.008 -9.873 -7.245 1.00 66.81 236 PRO A O 1
ATOM 1852 N N . GLY A 1 237 ? -6.650 -8.518 -8.412 1.00 63.34 237 GLY A N 1
ATOM 1853 C CA . GLY A 1 237 ? -7.656 -8.077 -9.389 1.00 63.34 237 GLY A CA 1
ATOM 1854 C C . GLY A 1 237 ? -8.709 -7.089 -8.871 1.00 63.34 237 GLY A C 1
ATOM 1855 O O . GLY A 1 237 ? -9.568 -6.665 -9.642 1.00 63.34 237 GLY A O 1
ATOM 1856 N N . LYS A 1 238 ? -8.654 -6.683 -7.597 1.00 70.31 238 LYS A N 1
ATOM 1857 C CA . LYS A 1 238 ? -9.563 -5.682 -7.023 1.00 70.31 238 LYS A CA 1
ATOM 1858 C C . LYS A 1 238 ? -8.808 -4.383 -6.769 1.00 70.31 238 LYS A C 1
ATOM 1860 O O . LYS A 1 238 ? -7.833 -4.351 -6.029 1.00 70.31 238 LYS A O 1
ATOM 1865 N N . CYS A 1 239 ? -9.287 -3.293 -7.359 1.00 69.06 239 CYS A N 1
ATOM 1866 C CA . CYS A 1 239 ? -8.780 -1.955 -7.077 1.00 69.06 239 CYS A CA 1
ATOM 1867 C C . CYS A 1 239 ? -9.769 -1.243 -6.154 1.00 69.06 239 CYS A C 1
ATOM 1869 O O . CYS A 1 239 ? -10.814 -0.771 -6.601 1.00 69.06 239 CYS A O 1
ATOM 1871 N N . ASN A 1 240 ? -9.481 -1.212 -4.850 1.00 81.19 240 ASN A N 1
ATOM 1872 C CA . ASN A 1 240 ? -10.270 -0.395 -3.934 1.00 81.19 240 ASN A CA 1
ATOM 1873 C C . ASN A 1 240 ? -9.869 1.090 -4.068 1.00 81.19 240 ASN A C 1
ATOM 1875 O O . ASN A 1 240 ? -8.810 1.425 -4.606 1.00 81.19 240 ASN A O 1
ATOM 1879 N N . LYS A 1 241 ? -10.718 1.998 -3.568 1.00 82.62 241 LYS A N 1
ATOM 1880 C CA . LYS A 1 241 ? -10.491 3.455 -3.652 1.00 82.62 241 LYS A CA 1
ATOM 1881 C C . LYS A 1 241 ? -9.126 3.874 -3.089 1.00 82.62 241 LYS A C 1
ATOM 1883 O O . LYS A 1 241 ? -8.504 4.794 -3.610 1.00 82.62 241 LYS A O 1
ATOM 1888 N N . LEU A 1 242 ? -8.655 3.190 -2.045 1.00 83.75 242 LEU A N 1
ATOM 1889 C CA . LEU A 1 242 ? -7.390 3.493 -1.381 1.00 83.75 242 LEU A CA 1
ATOM 1890 C C . LEU A 1 242 ? -6.179 3.100 -2.234 1.00 83.75 242 LEU A C 1
ATOM 1892 O O . LEU A 1 242 ? -5.236 3.879 -2.347 1.00 83.75 242 LEU A O 1
ATOM 1896 N N . LEU A 1 243 ? -6.222 1.929 -2.872 1.00 85.00 243 LEU A N 1
ATOM 1897 C CA . LEU A 1 243 ? -5.197 1.484 -3.809 1.00 85.00 243 LEU A CA 1
ATOM 1898 C C . LEU A 1 243 ? -5.151 2.403 -5.031 1.00 85.00 243 LEU A C 1
ATOM 1900 O O . LEU A 1 243 ? -4.073 2.853 -5.409 1.00 85.00 243 LEU A O 1
ATOM 1904 N N . GLN A 1 244 ? -6.309 2.757 -5.598 1.00 84.88 244 GLN A N 1
ATOM 1905 C CA . GLN A 1 244 ? -6.384 3.698 -6.719 1.00 84.88 244 GLN A CA 1
ATOM 1906 C C . GLN A 1 244 ? -5.764 5.056 -6.366 1.00 84.88 244 GLN A C 1
ATOM 1908 O O . GLN A 1 244 ? -4.994 5.622 -7.148 1.00 84.88 244 GLN A O 1
ATOM 1913 N N . LEU A 1 245 ? -6.072 5.574 -5.176 1.00 85.38 245 LEU A N 1
ATOM 1914 C CA . LEU A 1 245 ? -5.508 6.819 -4.673 1.00 85.38 245 LEU A CA 1
ATOM 1915 C C . LEU A 1 245 ? -3.988 6.717 -4.497 1.00 85.38 245 LEU A C 1
ATOM 1917 O O . LEU A 1 245 ? -3.253 7.581 -4.979 1.00 85.38 245 LEU A O 1
ATOM 1921 N N . ALA A 1 246 ? -3.508 5.651 -3.855 1.00 87.06 246 ALA A N 1
ATOM 1922 C CA . ALA A 1 246 ? -2.086 5.437 -3.626 1.00 87.06 246 ALA A CA 1
ATOM 1923 C C . ALA A 1 246 ? -1.308 5.312 -4.948 1.00 87.06 246 ALA A C 1
ATOM 1925 O O . ALA A 1 246 ? -0.282 5.973 -5.119 1.00 87.06 246 ALA A O 1
ATOM 1926 N N . LEU A 1 247 ? -1.835 4.552 -5.914 1.00 85.81 247 LEU A N 1
ATOM 1927 C CA . LEU A 1 247 ? -1.278 4.442 -7.265 1.00 85.81 247 LEU A CA 1
ATOM 1928 C C . LEU A 1 247 ? -1.227 5.800 -7.966 1.00 85.81 247 LEU A C 1
ATOM 1930 O O . LEU A 1 247 ? -0.191 6.161 -8.521 1.00 85.81 247 LEU A O 1
ATOM 1934 N N . THR A 1 248 ? -2.303 6.586 -7.881 1.00 85.81 248 THR A N 1
ATOM 1935 C CA . THR A 1 248 ? -2.360 7.935 -8.468 1.00 85.81 248 THR A CA 1
ATOM 1936 C C . THR A 1 248 ? -1.281 8.842 -7.876 1.00 85.81 248 THR A C 1
ATOM 1938 O O . THR A 1 248 ? -0.605 9.565 -8.607 1.00 85.81 248 THR A O 1
ATOM 1941 N N . MET A 1 249 ? -1.066 8.784 -6.561 1.00 87.00 249 MET A N 1
ATOM 1942 C CA . MET A 1 249 ? -0.040 9.585 -5.890 1.00 87.00 249 MET A CA 1
ATOM 1943 C C . MET A 1 249 ? 1.376 9.199 -6.321 1.00 87.00 249 MET A C 1
ATOM 1945 O O . MET A 1 249 ? 2.197 10.082 -6.581 1.00 87.00 249 MET A O 1
ATOM 1949 N N . VAL A 1 250 ? 1.668 7.900 -6.419 1.00 87.44 250 VAL A N 1
ATOM 1950 C CA . VAL A 1 250 ? 2.987 7.438 -6.872 1.00 87.44 250 VAL A CA 1
ATOM 1951 C C . VAL A 1 250 ? 3.210 7.765 -8.347 1.00 87.44 250 VAL A C 1
ATOM 1953 O O . VAL A 1 250 ? 4.306 8.194 -8.714 1.00 87.44 250 VAL A O 1
ATOM 1956 N N . TYR A 1 251 ? 2.177 7.622 -9.178 1.00 84.81 251 TYR A N 1
ATOM 1957 C CA . TYR A 1 251 ? 2.216 7.972 -10.596 1.00 84.81 251 TYR A CA 1
ATOM 1958 C C . TYR A 1 251 ? 2.534 9.463 -10.788 1.00 84.81 251 TYR A C 1
ATOM 1960 O O . TYR A 1 251 ? 3.515 9.805 -11.446 1.00 84.81 251 TYR A O 1
ATOM 1968 N N . GLN A 1 252 ? 1.786 10.352 -10.126 1.00 87.06 252 GLN A N 1
ATOM 1969 C CA . GLN A 1 252 ? 2.011 11.802 -10.196 1.00 87.06 252 GLN A CA 1
ATOM 1970 C C . GLN A 1 252 ? 3.413 12.197 -9.717 1.00 87.06 252 GLN A C 1
ATOM 1972 O O . GLN A 1 252 ? 4.063 13.064 -10.304 1.00 87.06 252 GLN A O 1
ATOM 1977 N N . GLU A 1 253 ? 3.901 11.572 -8.645 1.00 88.50 253 GLU A N 1
ATOM 1978 C CA . GLU A 1 253 ? 5.242 11.860 -8.142 1.00 88.50 253 GLU A CA 1
ATOM 1979 C C . GLU A 1 253 ? 6.336 11.337 -9.085 1.00 88.50 253 GLU A C 1
ATOM 1981 O O . GLU A 1 253 ? 7.368 11.990 -9.254 1.00 88.50 253 GLU A O 1
ATOM 1986 N N . SER A 1 254 ? 6.093 10.211 -9.756 1.00 86.88 254 SER A N 1
ATOM 1987 C CA . SER A 1 254 ? 6.978 9.669 -10.789 1.00 86.88 254 SER A CA 1
ATOM 1988 C C . SER A 1 254 ? 7.058 10.593 -12.008 1.00 86.88 254 SER A C 1
ATOM 1990 O O . SER A 1 254 ? 8.164 10.890 -12.457 1.00 86.88 254 SER A O 1
ATOM 1992 N N . GLU A 1 255 ? 5.934 11.134 -12.492 1.00 86.75 255 GLU A N 1
ATOM 1993 C CA . GLU A 1 255 ? 5.923 12.120 -13.590 1.00 86.75 255 GLU A CA 1
ATOM 1994 C C . GLU A 1 255 ? 6.681 13.404 -13.233 1.00 86.75 255 GLU A C 1
ATOM 1996 O O . GLU A 1 255 ? 7.477 13.918 -14.029 1.00 86.75 255 GLU A O 1
ATOM 2001 N N . ARG A 1 256 ? 6.486 13.913 -12.009 1.00 89.44 256 ARG A N 1
ATOM 2002 C CA . ARG A 1 256 ? 7.235 15.076 -11.507 1.00 89.44 256 ARG A CA 1
ATOM 2003 C C . ARG A 1 256 ? 8.735 14.807 -11.481 1.00 89.44 256 ARG A C 1
ATOM 2005 O O . ARG A 1 256 ? 9.516 15.673 -11.878 1.00 89.44 256 ARG A O 1
ATOM 2012 N N . LEU A 1 257 ? 9.145 13.620 -11.034 1.00 88.69 257 LEU A N 1
ATOM 2013 C CA . LEU A 1 257 ? 10.553 13.228 -11.010 1.00 88.69 257 LEU A CA 1
ATOM 2014 C C . LEU A 1 257 ? 11.133 13.076 -12.409 1.00 88.69 257 LEU A C 1
ATOM 2016 O O . LEU A 1 257 ? 12.221 13.593 -12.639 1.00 88.69 257 LEU A O 1
ATOM 2020 N N . LEU A 1 258 ? 10.422 12.442 -13.343 1.00 88.00 258 LEU A N 1
ATOM 2021 C CA . LEU A 1 258 ? 10.862 12.346 -14.737 1.00 88.00 258 LEU A CA 1
ATOM 2022 C C . LEU A 1 258 ? 11.052 13.734 -15.348 1.00 88.00 258 LEU A C 1
ATOM 2024 O O . LEU A 1 258 ? 12.095 14.007 -15.934 1.00 88.00 258 LEU A O 1
ATOM 2028 N N . THR A 1 259 ? 10.106 14.646 -15.125 1.00 89.62 259 THR A N 1
ATOM 2029 C CA . THR A 1 259 ? 10.212 16.039 -15.588 1.00 89.62 259 THR A CA 1
ATOM 2030 C C . THR A 1 259 ? 11.439 16.741 -14.996 1.00 89.62 259 THR A C 1
ATOM 2032 O O . THR A 1 259 ? 12.179 17.421 -15.710 1.00 89.62 259 THR A O 1
ATOM 2035 N N . ALA A 1 260 ? 11.706 16.548 -13.701 1.00 89.94 260 ALA A N 1
ATOM 2036 C CA . ALA A 1 260 ? 12.892 17.100 -13.051 1.00 89.94 260 ALA A CA 1
ATOM 2037 C C . ALA A 1 260 ? 14.194 16.484 -13.595 1.00 89.94 260 ALA A C 1
ATOM 2039 O O . ALA A 1 260 ? 15.150 17.218 -13.841 1.00 89.94 260 ALA A O 1
ATOM 2040 N N . ILE A 1 261 ? 14.220 15.167 -13.831 1.00 88.19 261 ILE A N 1
ATOM 2041 C CA . ILE A 1 261 ? 15.357 14.457 -14.434 1.00 88.19 261 ILE A CA 1
ATOM 2042 C C . ILE A 1 261 ? 15.644 15.035 -15.822 1.00 88.19 261 ILE A C 1
ATOM 2044 O O . ILE A 1 261 ? 16.771 15.467 -16.061 1.00 88.19 261 ILE A O 1
ATOM 2048 N N . LYS A 1 262 ? 14.629 15.156 -16.692 1.00 88.56 262 LYS A N 1
ATOM 2049 C CA . LYS A 1 262 ? 14.769 15.772 -18.026 1.00 88.56 262 LYS A CA 1
ATOM 2050 C C . LYS A 1 262 ? 15.416 17.143 -17.949 1.00 88.56 262 LYS A C 1
ATOM 2052 O O . LYS A 1 262 ? 16.401 17.393 -18.640 1.00 88.56 262 LYS A O 1
ATOM 2057 N N . LYS A 1 263 ? 14.889 18.003 -17.073 1.00 89.00 263 LYS A N 1
ATOM 2058 C CA . LYS A 1 263 ? 15.408 19.356 -16.879 1.00 89.00 263 LYS A CA 1
ATOM 2059 C C . LYS A 1 263 ? 16.888 19.325 -16.493 1.00 89.00 263 LYS A C 1
ATOM 2061 O O . LYS A 1 263 ? 17.685 20.012 -17.119 1.00 89.00 263 LYS A O 1
ATOM 2066 N N . THR A 1 264 ? 17.270 18.473 -15.540 1.00 86.12 264 THR A N 1
ATOM 2067 C CA . THR A 1 264 ? 18.681 18.337 -15.144 1.00 86.12 264 THR A CA 1
ATOM 2068 C C . THR A 1 264 ? 19.570 17.762 -16.252 1.00 86.12 264 THR A C 1
ATOM 2070 O O . THR A 1 264 ? 20.719 18.172 -16.370 1.00 86.12 264 THR A O 1
ATOM 2073 N N . CYS A 1 265 ? 19.069 16.863 -17.107 1.00 82.44 265 CYS A N 1
ATOM 2074 C CA . CYS A 1 265 ? 19.830 16.344 -18.251 1.00 82.44 265 CYS A CA 1
ATOM 2075 C C . CYS A 1 265 ? 20.035 17.391 -19.360 1.00 82.44 265 CYS A C 1
ATOM 2077 O O . CYS A 1 265 ? 21.029 17.328 -20.085 1.00 82.44 265 CYS A O 1
ATOM 2079 N N . GLN A 1 266 ? 19.097 18.331 -19.506 1.00 85.25 266 GLN A N 1
ATOM 2080 C CA . GLN A 1 266 ? 19.159 19.416 -20.491 1.00 85.25 266 GLN A CA 1
ATOM 2081 C C . GLN A 1 266 ? 20.109 20.548 -20.073 1.00 85.25 266 GLN A C 1
ATOM 2083 O O . GLN A 1 266 ? 20.558 21.320 -20.921 1.00 85.25 266 GLN A O 1
ATOM 2088 N N . GLU A 1 267 ? 20.449 20.650 -18.786 1.00 84.38 267 GLU A N 1
ATOM 2089 C CA . GLU A 1 267 ? 21.417 21.630 -18.298 1.00 84.38 267 GLU A CA 1
ATOM 2090 C C . GLU A 1 267 ? 22.811 21.387 -18.903 1.00 84.38 267 GLU A C 1
ATOM 2092 O O . GLU A 1 267 ? 23.280 20.257 -19.074 1.00 84.38 267 GLU A O 1
ATOM 2097 N N . ARG A 1 268 ? 23.506 22.484 -19.234 1.00 75.19 268 ARG A N 1
ATOM 2098 C CA . ARG A 1 268 ? 24.841 22.435 -19.855 1.00 75.19 268 ARG A CA 1
ATOM 2099 C C . ARG A 1 268 ? 25.877 21.777 -18.935 1.00 75.19 268 ARG A C 1
ATOM 2101 O O . ARG A 1 268 ? 26.771 21.092 -19.421 1.00 75.19 268 ARG A O 1
ATOM 2108 N N . LEU A 1 269 ? 25.716 21.969 -17.625 1.00 73.50 269 LEU A N 1
ATOM 2109 C CA . LEU A 1 269 ? 26.505 21.382 -16.543 1.00 73.50 269 LEU A CA 1
ATOM 2110 C C . LEU A 1 269 ? 25.533 20.796 -15.508 1.00 73.50 269 LEU A C 1
ATOM 2112 O O . LEU A 1 269 ? 25.142 21.506 -14.581 1.00 73.50 269 LEU A O 1
ATOM 2116 N N . PRO A 1 270 ? 25.101 19.536 -15.668 1.00 73.88 270 PRO A N 1
ATOM 2117 C CA . PRO A 1 270 ? 24.147 18.937 -14.751 1.00 73.88 270 PRO A CA 1
ATOM 2118 C C . PRO A 1 270 ? 24.741 18.844 -13.344 1.00 73.88 270 PRO A C 1
ATOM 2120 O O . PRO A 1 270 ? 25.854 18.345 -13.152 1.00 73.88 270 PRO A O 1
ATOM 2123 N N . HIS A 1 271 ? 23.981 19.258 -12.332 1.00 80.88 271 HIS A N 1
ATOM 2124 C CA . HIS A 1 271 ? 24.366 19.025 -10.944 1.00 80.88 271 HIS A CA 1
ATOM 2125 C C . HIS A 1 271 ? 24.320 17.521 -10.625 1.00 80.88 271 HIS A C 1
ATOM 2127 O O . HIS A 1 271 ? 23.274 16.984 -10.258 1.00 80.88 271 HIS A O 1
ATOM 2133 N N . ALA A 1 272 ? 25.469 16.846 -10.727 1.00 81.75 272 ALA A N 1
ATOM 2134 C CA . ALA A 1 272 ? 25.644 15.409 -10.492 1.00 81.75 272 ALA A CA 1
ATOM 2135 C C . ALA A 1 272 ? 24.902 14.890 -9.248 1.00 81.75 272 ALA A C 1
ATOM 2137 O O . ALA A 1 272 ? 24.103 13.959 -9.323 1.00 81.75 272 ALA 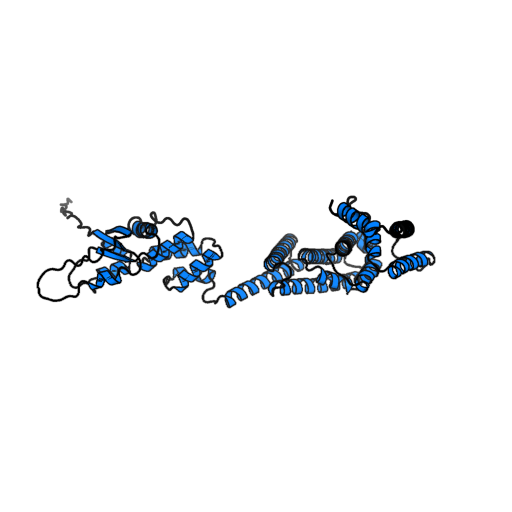A O 1
ATOM 2138 N N . SER A 1 273 ? 25.095 15.552 -8.105 1.00 83.25 273 SER A N 1
ATOM 2139 C CA . SER A 1 273 ? 24.478 15.149 -6.837 1.00 83.25 273 SER A CA 1
ATOM 2140 C C . SER A 1 273 ? 22.951 15.283 -6.827 1.00 83.25 273 SER A C 1
ATOM 2142 O O . SER A 1 273 ? 22.274 14.511 -6.145 1.00 83.25 273 SER A O 1
ATOM 2144 N N . LEU A 1 274 ? 22.393 16.242 -7.571 1.00 85.06 274 LEU A N 1
ATOM 2145 C CA . LEU A 1 274 ? 20.950 16.417 -7.726 1.00 85.06 274 LEU A CA 1
ATOM 2146 C C . LEU A 1 274 ? 20.382 15.345 -8.659 1.00 85.06 274 LEU A C 1
ATOM 2148 O O . LEU A 1 274 ? 19.420 14.675 -8.287 1.00 85.06 274 LEU A O 1
ATOM 2152 N N . HIS A 1 275 ? 21.014 15.131 -9.815 1.00 84.75 275 HIS A N 1
ATOM 2153 C CA . HIS A 1 275 ? 20.603 14.118 -10.786 1.00 84.75 275 HIS A CA 1
ATOM 2154 C C . HIS A 1 275 ? 20.582 12.712 -10.159 1.00 84.75 275 HIS A C 1
ATOM 2156 O O . HIS A 1 275 ? 19.559 12.027 -10.198 1.00 84.75 275 HIS A O 1
ATOM 2162 N N . THR A 1 276 ? 21.656 12.316 -9.464 1.00 84.88 276 THR A N 1
ATOM 2163 C CA . THR A 1 276 ? 21.723 11.038 -8.734 1.00 84.88 276 THR A CA 1
ATOM 2164 C C . THR A 1 276 ? 20.598 10.899 -7.705 1.00 84.88 276 THR A C 1
ATOM 2166 O O . THR A 1 276 ? 19.996 9.831 -7.592 1.00 84.88 276 THR A O 1
ATOM 2169 N N . LYS A 1 277 ? 20.258 11.967 -6.967 1.00 86.06 277 LYS A N 1
ATOM 2170 C CA . LYS A 1 277 ? 19.145 11.945 -5.998 1.00 86.06 277 LYS A CA 1
ATOM 2171 C C . LYS A 1 277 ? 17.790 11.762 -6.678 1.00 86.06 277 LYS A C 1
ATOM 2173 O O . LYS A 1 277 ? 16.983 10.977 -6.179 1.00 86.06 277 LYS A O 1
ATOM 2178 N N . LEU A 1 278 ? 17.546 12.467 -7.784 1.00 88.12 278 LEU A N 1
ATOM 2179 C CA . LEU A 1 278 ? 16.291 12.392 -8.534 1.00 88.12 278 LEU A CA 1
ATOM 2180 C C . LEU A 1 278 ? 16.077 10.996 -9.117 1.00 88.12 278 LEU A C 1
ATOM 2182 O O . LEU A 1 278 ? 15.048 10.380 -8.847 1.00 88.12 278 LEU A O 1
ATOM 2186 N N . VAL A 1 279 ? 17.074 10.459 -9.821 1.00 86.94 279 VAL A N 1
ATOM 2187 C CA . VAL A 1 279 ? 17.005 9.108 -10.395 1.00 86.94 279 VAL A CA 1
ATOM 2188 C C . VAL A 1 279 ? 16.912 8.050 -9.297 1.00 86.94 279 VAL A C 1
ATOM 2190 O O . VAL A 1 279 ? 16.082 7.157 -9.380 1.00 86.94 279 VAL A O 1
ATOM 2193 N N . SER A 1 280 ? 17.683 8.170 -8.210 1.00 86.69 280 SER A N 1
ATOM 2194 C CA . SER A 1 280 ? 17.588 7.250 -7.065 1.00 86.69 280 SER A CA 1
ATOM 2195 C C . SER A 1 280 ? 16.182 7.206 -6.466 1.00 86.69 280 SER A C 1
ATOM 2197 O O . SER A 1 280 ? 15.693 6.142 -6.088 1.00 86.69 280 SER A O 1
ATOM 2199 N N . LYS A 1 281 ? 15.516 8.360 -6.390 1.00 87.50 281 LYS A N 1
ATOM 2200 C CA . LYS A 1 281 ? 14.138 8.443 -5.917 1.00 87.50 281 LYS A CA 1
ATOM 2201 C C . LYS A 1 281 ? 13.150 7.873 -6.938 1.00 87.50 281 LYS A C 1
ATOM 2203 O O . LYS A 1 281 ? 12.224 7.182 -6.527 1.00 87.50 281 LYS A O 1
ATOM 2208 N N . PHE A 1 282 ? 13.361 8.127 -8.227 1.00 88.81 282 PHE A N 1
ATOM 2209 C CA . PHE A 1 282 ? 12.538 7.566 -9.294 1.00 88.81 282 PHE A CA 1
ATOM 2210 C C . PHE A 1 282 ? 12.619 6.034 -9.321 1.00 88.81 282 PHE A C 1
ATOM 2212 O O . PHE A 1 282 ? 11.582 5.388 -9.256 1.00 88.81 282 PHE A O 1
ATOM 2219 N N . CYS A 1 283 ? 13.822 5.450 -9.285 1.00 87.06 283 CYS A N 1
ATOM 2220 C CA . CYS A 1 283 ? 14.006 3.996 -9.210 1.00 87.06 283 CYS A CA 1
ATOM 2221 C C . CYS A 1 283 ? 13.334 3.392 -7.968 1.00 87.06 283 CYS A C 1
ATOM 2223 O O . CYS A 1 283 ? 12.717 2.341 -8.056 1.00 87.06 283 CYS A O 1
ATOM 2225 N N . TRP A 1 284 ? 13.387 4.071 -6.816 1.00 88.38 284 TRP A N 1
ATOM 2226 C CA . TRP A 1 284 ? 12.683 3.606 -5.617 1.00 88.38 284 TRP A CA 1
ATOM 2227 C C . TRP A 1 284 ? 11.152 3.599 -5.787 1.00 88.38 284 TRP A C 1
ATOM 2229 O O . TRP A 1 284 ? 10.495 2.648 -5.356 1.00 88.38 284 TRP A O 1
ATOM 2239 N N . LEU A 1 285 ? 10.571 4.632 -6.409 1.00 88.31 285 LEU A N 1
ATOM 2240 C CA . LEU A 1 285 ? 9.133 4.652 -6.711 1.00 88.31 285 LEU A CA 1
ATOM 2241 C C . LEU A 1 285 ? 8.759 3.598 -7.749 1.00 88.31 285 LEU A C 1
ATOM 2243 O O . LEU A 1 285 ? 7.748 2.922 -7.576 1.00 88.31 285 LEU A O 1
ATOM 2247 N N . PHE A 1 286 ? 9.599 3.422 -8.770 1.00 86.62 286 PHE A N 1
ATOM 2248 C CA . PHE A 1 286 ? 9.466 2.355 -9.753 1.00 86.62 286 PHE A CA 1
ATOM 2249 C C . PHE A 1 286 ? 9.415 0.996 -9.058 1.00 86.62 286 PHE A C 1
ATOM 2251 O O . PHE A 1 286 ? 8.442 0.274 -9.230 1.00 86.62 286 PHE A O 1
ATOM 2258 N N . ASP A 1 287 ? 10.399 0.679 -8.211 1.00 85.25 287 ASP A N 1
ATOM 2259 C CA . ASP A 1 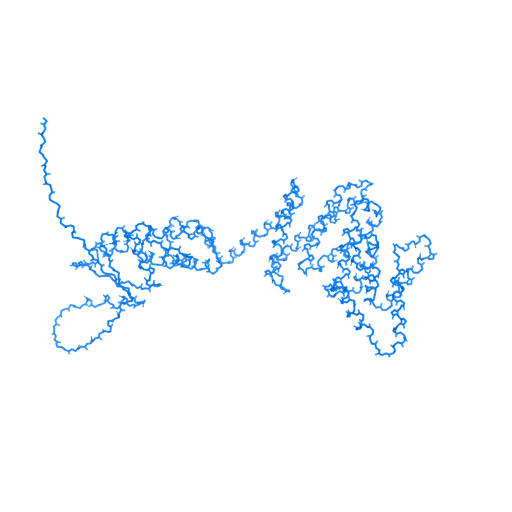287 ? 10.435 -0.590 -7.480 1.00 85.25 287 ASP A CA 1
ATOM 2260 C C . ASP A 1 287 ? 9.200 -0.753 -6.586 1.00 85.25 287 ASP A C 1
ATOM 2262 O O . ASP A 1 287 ? 8.682 -1.853 -6.442 1.00 85.25 287 ASP A O 1
ATOM 2266 N N . THR A 1 288 ? 8.703 0.335 -5.993 1.00 83.94 288 THR A N 1
ATOM 2267 C CA . THR A 1 288 ? 7.501 0.299 -5.146 1.00 83.94 288 THR A CA 1
ATOM 2268 C C . THR A 1 288 ? 6.246 -0.040 -5.955 1.00 83.94 288 THR A C 1
ATOM 2270 O O . THR A 1 288 ? 5.467 -0.886 -5.526 1.00 83.94 288 THR A O 1
ATOM 2273 N N . LEU A 1 289 ? 6.067 0.558 -7.138 1.00 81.50 289 LEU A N 1
ATOM 2274 C CA . LEU A 1 289 ? 4.967 0.212 -8.048 1.00 81.50 289 LEU A CA 1
ATOM 2275 C C . LEU A 1 289 ? 5.128 -1.181 -8.672 1.00 81.50 289 LEU A C 1
ATOM 2277 O O . LEU A 1 289 ? 4.141 -1.866 -8.935 1.00 81.50 289 LEU A O 1
ATOM 2281 N N . TRP A 1 290 ? 6.368 -1.600 -8.919 1.00 81.88 290 TRP A N 1
ATOM 2282 C CA . TRP A 1 290 ? 6.666 -2.912 -9.483 1.00 81.88 290 TRP A CA 1
ATOM 2283 C C . TRP A 1 290 ? 6.232 -4.032 -8.534 1.00 81.88 290 TRP A C 1
ATOM 2285 O O . TRP A 1 290 ? 5.592 -4.993 -8.953 1.00 81.88 290 TRP A O 1
ATOM 2295 N N . MET A 1 291 ? 6.497 -3.866 -7.233 1.00 76.00 291 MET A N 1
ATOM 2296 C CA . MET A 1 291 ? 6.097 -4.825 -6.197 1.00 76.00 291 MET A CA 1
ATOM 2297 C C . MET A 1 291 ? 4.575 -4.975 -6.054 1.00 76.00 291 MET A C 1
ATOM 2299 O O . MET A 1 291 ? 4.117 -6.008 -5.575 1.00 76.00 291 MET A O 1
ATOM 2303 N N . SER A 1 292 ? 3.771 -3.986 -6.461 1.00 70.44 292 SER A N 1
ATOM 2304 C CA . SER A 1 292 ? 2.317 -4.009 -6.249 1.00 70.44 292 SER A CA 1
ATOM 2305 C C . SER A 1 292 ? 1.508 -4.700 -7.344 1.00 70.44 292 SER A C 1
ATOM 2307 O O . SER A 1 292 ? 0.307 -4.447 -7.460 1.00 70.44 292 SER A O 1
ATOM 2309 N N . SER A 1 293 ? 2.152 -5.498 -8.205 1.00 64.25 293 SER A N 1
ATOM 2310 C CA . SER A 1 293 ? 1.528 -6.101 -9.400 1.00 64.25 293 SER A CA 1
ATOM 2311 C C . SER A 1 293 ? 0.870 -5.068 -10.331 1.00 64.25 293 SER A C 1
ATOM 2313 O O . SER A 1 293 ? 0.116 -5.417 -11.233 1.00 64.25 293 SER A O 1
ATOM 2315 N N . SER A 1 294 ? 1.156 -3.779 -10.123 1.00 65.75 294 SER A N 1
ATOM 2316 C CA . SER A 1 294 ? 0.623 -2.647 -10.884 1.00 65.75 294 SER A CA 1
ATOM 2317 C C . SER A 1 294 ? 1.630 -2.229 -11.957 1.00 65.75 294 SER A C 1
ATOM 2319 O O . SER A 1 294 ? 1.863 -1.043 -12.199 1.00 65.75 294 SER A O 1
ATOM 2321 N N . THR A 1 295 ? 2.253 -3.229 -12.584 1.00 67.25 295 THR A N 1
ATOM 2322 C CA . THR A 1 295 ? 3.338 -3.093 -13.565 1.00 67.25 295 THR A CA 1
ATOM 2323 C C . THR A 1 295 ? 2.904 -2.273 -14.779 1.00 67.25 295 THR A C 1
ATOM 2325 O O . THR A 1 295 ? 3.695 -1.508 -15.321 1.00 67.25 295 THR A O 1
ATOM 2328 N N . GLN A 1 296 ? 1.625 -2.329 -15.153 1.00 70.12 296 GLN A N 1
ATOM 2329 C CA . GLN A 1 296 ? 1.105 -1.625 -16.324 1.00 70.12 296 GLN A CA 1
ATOM 2330 C C . GLN A 1 296 ? 1.213 -0.093 -16.221 1.00 70.12 296 GLN A C 1
ATOM 2332 O O . GLN A 1 296 ? 1.669 0.542 -17.167 1.00 70.12 296 GLN A O 1
ATOM 2337 N N . ALA A 1 297 ? 0.884 0.515 -15.075 1.00 68.31 297 ALA A N 1
ATOM 2338 C CA . ALA A 1 297 ? 0.949 1.976 -14.913 1.00 68.31 297 ALA A CA 1
ATOM 2339 C C . ALA A 1 297 ? 2.391 2.513 -15.001 1.00 68.31 297 ALA A C 1
ATOM 2341 O O . ALA A 1 297 ? 2.645 3.587 -15.548 1.00 68.31 297 ALA A O 1
ATOM 2342 N N . VAL A 1 298 ? 3.349 1.737 -14.491 1.00 68.62 298 VAL A N 1
ATOM 2343 C CA . VAL A 1 298 ? 4.788 2.026 -14.580 1.00 68.62 298 VAL A CA 1
ATOM 2344 C C . VAL A 1 298 ? 5.273 1.941 -16.016 1.00 68.62 298 VAL A C 1
ATOM 2346 O O . VAL A 1 298 ? 6.043 2.775 -16.492 1.00 68.62 298 VAL A O 1
ATOM 2349 N N . VAL A 1 299 ? 4.828 0.905 -16.709 1.00 73.75 299 VAL A N 1
ATOM 2350 C CA . VAL A 1 299 ? 5.247 0.636 -18.074 1.00 73.75 299 VAL A CA 1
ATOM 2351 C C . VAL A 1 299 ? 4.665 1.683 -19.008 1.00 73.75 299 VAL A C 1
ATOM 2353 O O . VAL A 1 299 ? 5.380 2.167 -19.875 1.00 73.75 299 VAL A O 1
ATOM 2356 N N . GLU A 1 300 ? 3.441 2.152 -18.771 1.00 76.38 300 GLU A N 1
ATOM 2357 C CA . GLU A 1 300 ? 2.901 3.306 -19.487 1.00 76.38 300 GLU A CA 1
ATOM 2358 C C . GLU A 1 300 ? 3.752 4.571 -19.297 1.00 76.38 300 GLU A C 1
ATOM 2360 O O . GLU A 1 300 ? 4.019 5.255 -20.284 1.00 76.38 300 GLU A O 1
ATOM 2365 N N . LEU A 1 301 ? 4.246 4.861 -18.085 1.00 77.06 301 LEU A N 1
ATOM 2366 C CA . LEU A 1 301 ? 5.163 5.991 -17.855 1.00 77.06 301 LEU A CA 1
ATOM 2367 C C . LEU A 1 301 ? 6.444 5.860 -18.690 1.00 77.06 301 LEU A C 1
ATOM 2369 O O . LEU A 1 301 ? 6.853 6.805 -19.365 1.00 77.06 301 LEU A O 1
ATOM 2373 N N . VAL A 1 302 ? 7.060 4.676 -18.671 1.00 79.25 302 VAL A N 1
ATOM 2374 C CA . VAL A 1 302 ? 8.317 4.393 -19.383 1.00 79.25 302 VAL A CA 1
ATOM 2375 C C . VAL A 1 302 ? 8.132 4.368 -20.906 1.00 79.25 302 VAL A C 1
ATOM 2377 O O . VAL A 1 302 ? 8.997 4.840 -21.647 1.00 79.25 302 VAL A O 1
ATOM 2380 N N . LEU A 1 303 ? 7.014 3.825 -21.390 1.00 80.69 303 LEU A N 1
ATOM 2381 C CA . LEU A 1 303 ? 6.711 3.701 -22.816 1.00 80.69 303 LEU A CA 1
ATOM 2382 C C . LEU A 1 303 ? 6.214 5.005 -23.436 1.00 80.69 303 LEU A C 1
ATOM 2384 O O . LEU A 1 303 ? 6.424 5.222 -24.631 1.00 80.69 303 LEU A O 1
ATOM 2388 N N . ARG A 1 304 ? 5.541 5.876 -22.678 1.00 78.50 304 ARG A N 1
ATOM 2389 C CA . ARG A 1 304 ? 5.079 7.173 -23.199 1.00 78.50 304 ARG A CA 1
ATOM 2390 C C . ARG A 1 304 ? 6.228 8.164 -23.356 1.00 78.50 304 ARG A C 1
ATOM 2392 O O . ARG A 1 304 ? 6.185 8.993 -24.264 1.00 78.50 304 ARG A O 1
ATOM 2399 N N . ASP A 1 305 ? 7.269 8.061 -22.533 1.00 79.50 305 ASP A N 1
ATOM 2400 C CA . ASP A 1 305 ? 8.385 8.999 -22.577 1.00 79.50 305 ASP A CA 1
ATOM 2401 C C . ASP A 1 305 ? 9.362 8.700 -23.728 1.00 79.50 305 ASP A C 1
ATOM 2403 O O . ASP A 1 305 ? 10.074 7.696 -23.744 1.00 79.50 305 ASP A O 1
ATOM 2407 N N . GLN A 1 306 ? 9.398 9.590 -24.722 1.00 83.25 306 GLN A N 1
ATOM 2408 C CA . GLN A 1 306 ? 10.334 9.503 -25.851 1.00 83.25 306 GLN A CA 1
ATOM 2409 C C . GLN A 1 306 ? 11.618 10.304 -25.628 1.00 83.25 306 GLN A C 1
ATOM 2411 O O . GLN A 1 306 ? 12.588 10.137 -26.369 1.00 83.25 306 GLN A O 1
ATOM 2416 N N . GLU A 1 307 ? 11.624 11.202 -24.646 1.00 85.00 307 GLU A N 1
ATOM 2417 C CA . GLU A 1 307 ? 12.699 12.170 -24.454 1.00 85.00 307 GLU A CA 1
ATOM 2418 C C . GLU A 1 307 ? 13.759 11.640 -23.505 1.00 85.00 307 GLU A C 1
ATOM 2420 O O . GLU A 1 307 ? 14.943 11.795 -23.790 1.00 85.00 307 GLU A O 1
ATOM 2425 N N . ILE A 1 308 ? 13.355 10.980 -22.413 1.00 85.69 308 ILE A N 1
ATOM 2426 C CA . ILE A 1 308 ? 14.295 10.408 -21.443 1.00 85.69 308 ILE A CA 1
ATOM 2427 C C . ILE A 1 308 ? 15.314 9.487 -22.125 1.00 85.69 308 ILE A C 1
ATOM 2429 O O . ILE A 1 308 ? 16.502 9.742 -21.950 1.00 85.69 308 ILE A O 1
ATOM 2433 N N . PRO A 1 309 ? 14.929 8.484 -22.943 1.00 85.56 309 PRO A N 1
ATOM 2434 C CA . PRO A 1 309 ? 15.915 7.604 -23.568 1.00 85.56 309 PRO A CA 1
ATOM 2435 C C . PRO A 1 309 ? 16.918 8.377 -24.428 1.00 85.56 309 PRO A C 1
ATOM 2437 O O . PRO A 1 309 ? 18.116 8.135 -24.347 1.00 85.56 309 PRO A O 1
ATOM 2440 N N . ARG A 1 310 ? 16.447 9.370 -25.196 1.00 85.00 310 ARG A N 1
ATOM 2441 C CA . ARG A 1 310 ? 17.302 10.215 -26.047 1.00 85.00 310 ARG A CA 1
ATOM 2442 C C . ARG A 1 310 ? 18.263 11.073 -25.220 1.00 85.00 310 ARG A C 1
ATOM 2444 O O . ARG A 1 310 ? 19.443 11.192 -25.550 1.00 85.00 310 ARG A O 1
ATOM 2451 N N . LEU A 1 311 ? 17.773 11.670 -24.135 1.00 83.38 311 LEU A N 1
ATOM 2452 C CA . LEU A 1 311 ? 18.586 12.478 -23.225 1.00 83.38 311 LEU A CA 1
ATOM 2453 C C . LEU A 1 311 ? 19.630 11.623 -22.502 1.00 83.38 311 LEU A C 1
ATOM 2455 O O . LEU A 1 311 ? 20.785 12.027 -22.411 1.00 83.38 311 LEU A O 1
ATOM 2459 N N . LEU A 1 312 ? 19.251 10.433 -22.032 1.00 81.94 312 LEU A N 1
ATOM 2460 C CA . LEU A 1 312 ? 20.180 9.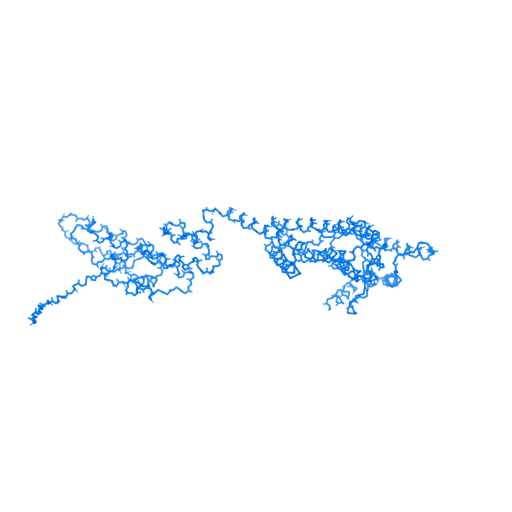515 -21.376 1.00 81.94 312 LEU A CA 1
ATOM 2461 C C . LEU A 1 312 ? 21.254 9.032 -22.358 1.00 81.94 312 LEU A C 1
ATOM 2463 O O . LEU A 1 312 ? 22.430 9.044 -22.011 1.00 81.94 312 LEU A O 1
ATOM 2467 N N . GLN A 1 313 ? 20.874 8.702 -23.594 1.00 81.81 313 GLN A N 1
ATOM 2468 C CA . GLN A 1 313 ? 21.805 8.268 -24.636 1.00 81.81 313 GLN A CA 1
ATOM 2469 C C . GLN A 1 313 ? 22.836 9.359 -24.973 1.00 81.81 313 GLN A C 1
ATOM 2471 O O . GLN A 1 313 ? 24.036 9.102 -25.011 1.00 81.81 313 GLN A O 1
ATOM 2476 N N . THR A 1 314 ? 22.394 10.609 -25.153 1.00 81.81 314 THR A N 1
ATOM 2477 C CA . THR A 1 314 ? 23.300 11.746 -25.431 1.00 81.81 314 THR A CA 1
ATOM 2478 C C . THR A 1 314 ? 24.184 12.132 -24.241 1.00 81.81 314 THR A C 1
ATOM 2480 O O . THR A 1 314 ? 25.187 12.826 -24.413 1.00 81.81 314 THR A O 1
ATOM 2483 N N . LYS A 1 315 ? 23.837 11.686 -23.029 1.00 80.50 315 LYS A N 1
ATOM 2484 C CA . LYS A 1 315 ? 24.568 11.959 -21.784 1.00 80.50 315 LYS A CA 1
ATOM 2485 C C . LYS A 1 315 ? 25.162 10.694 -21.162 1.00 80.50 315 LYS A C 1
ATOM 2487 O O . LYS A 1 315 ? 25.519 10.722 -19.987 1.00 80.50 315 LYS A O 1
ATOM 2492 N N . LEU A 1 316 ? 25.327 9.617 -21.931 1.00 75.81 316 LEU A N 1
ATOM 2493 C CA . LEU A 1 316 ? 25.765 8.317 -21.419 1.00 75.81 316 LEU A CA 1
ATOM 2494 C C . LEU A 1 316 ? 27.075 8.398 -20.629 1.00 75.81 316 LEU A C 1
ATOM 2496 O O . LEU A 1 316 ? 27.149 7.902 -19.513 1.00 75.81 316 LEU A O 1
ATOM 2500 N N . HIS A 1 317 ? 28.073 9.115 -21.147 1.00 77.00 317 HIS A N 1
ATOM 2501 C CA . HIS A 1 317 ? 29.343 9.316 -20.446 1.00 77.00 317 HIS A CA 1
ATOM 2502 C C . HIS A 1 317 ? 29.167 10.006 -19.081 1.00 77.00 317 HIS A C 1
ATOM 2504 O O . HIS A 1 317 ? 29.815 9.647 -18.104 1.00 77.00 317 HIS A O 1
ATOM 2510 N N . PHE A 1 318 ? 28.264 10.986 -18.991 1.00 78.62 318 PHE A N 1
ATOM 2511 C CA . PHE A 1 318 ? 27.942 11.637 -17.721 1.00 78.62 318 PHE A CA 1
ATOM 2512 C C . PHE A 1 318 ? 27.231 10.676 -16.758 1.00 78.62 318 PHE A C 1
ATOM 2514 O O . PHE A 1 318 ? 27.507 10.703 -15.564 1.00 78.62 318 PHE A O 1
ATOM 2521 N N . LEU A 1 319 ? 26.348 9.806 -17.257 1.00 75.81 319 LEU A N 1
ATOM 2522 C CA . LEU A 1 319 ? 25.696 8.784 -16.433 1.00 75.81 319 LEU A CA 1
ATOM 2523 C C . LEU A 1 319 ? 26.704 7.764 -15.898 1.00 75.81 319 LEU A C 1
ATOM 2525 O O . LEU A 1 319 ? 26.684 7.525 -14.691 1.00 75.81 319 LEU A O 1
ATOM 2529 N N . ALA A 1 320 ? 27.600 7.282 -16.769 1.00 77.81 320 ALA A N 1
ATOM 2530 C CA . ALA A 1 320 ? 28.705 6.369 -16.465 1.00 77.81 320 ALA A CA 1
ATOM 2531 C C . ALA A 1 320 ? 29.588 6.888 -15.329 1.00 77.81 320 ALA A C 1
ATOM 2533 O O . ALA A 1 320 ? 29.875 6.185 -14.362 1.00 77.81 320 ALA A O 1
ATOM 2534 N N . GLN A 1 321 ? 29.948 8.172 -15.376 1.00 80.25 321 GLN A N 1
ATOM 2535 C CA . GLN A 1 321 ? 30.714 8.815 -14.304 1.00 80.25 321 GLN A CA 1
ATOM 2536 C C . GLN A 1 321 ? 29.987 8.841 -12.952 1.00 80.25 321 GLN A C 1
ATOM 2538 O O . GLN A 1 321 ? 30.629 8.975 -11.911 1.00 80.25 321 GLN A O 1
ATOM 2543 N N . LEU A 1 322 ? 28.657 8.737 -12.950 1.00 78.81 322 LEU A N 1
ATOM 2544 C CA . LEU A 1 322 ? 27.836 8.730 -11.743 1.00 78.81 322 LEU A CA 1
ATOM 2545 C C . LEU A 1 322 ? 27.399 7.322 -11.312 1.00 78.81 322 LEU A C 1
ATOM 2547 O O . LEU A 1 322 ? 26.731 7.209 -10.279 1.00 78.81 322 LEU A O 1
ATOM 2551 N N . GLY A 1 323 ? 27.729 6.276 -12.080 1.00 78.75 323 GLY A N 1
ATOM 2552 C CA . GLY A 1 323 ? 27.258 4.904 -11.858 1.00 78.75 323 GLY A CA 1
ATOM 2553 C C . GLY A 1 323 ? 25.732 4.772 -11.940 1.00 78.75 323 GLY A C 1
ATOM 2554 O O . GLY A 1 323 ? 25.123 3.963 -11.231 1.00 78.75 323 GLY A O 1
ATOM 2555 N N . MET A 1 324 ? 25.085 5.637 -12.724 1.00 80.12 324 MET A N 1
ATOM 2556 C CA . MET A 1 324 ? 23.623 5.734 -12.808 1.00 80.12 324 MET A CA 1
ATOM 2557 C C . MET A 1 324 ? 23.036 4.927 -13.967 1.00 80.12 324 MET A C 1
ATOM 2559 O O . MET A 1 324 ? 21.858 4.568 -13.913 1.00 80.12 324 MET A O 1
ATOM 2563 N N . GLU A 1 325 ? 23.843 4.616 -14.975 1.00 79.38 325 GLU A N 1
ATOM 2564 C CA . GLU A 1 325 ? 23.552 3.699 -16.077 1.00 79.38 325 GLU A CA 1
ATOM 2565 C C . GLU A 1 325 ? 23.055 2.351 -15.550 1.00 79.38 325 GLU A C 1
ATOM 2567 O O . GLU A 1 325 ? 21.992 1.900 -15.966 1.00 79.38 325 GLU A O 1
ATOM 2572 N N . ASN A 1 326 ? 23.698 1.801 -14.515 1.00 82.56 326 ASN A N 1
ATOM 2573 C CA . ASN A 1 326 ? 23.314 0.520 -13.915 1.00 82.56 326 ASN A CA 1
ATOM 2574 C C . ASN A 1 326 ? 21.908 0.542 -13.307 1.00 82.56 326 ASN A C 1
ATOM 2576 O O . ASN A 1 326 ? 21.192 -0.457 -13.346 1.00 82.56 326 ASN A O 1
ATOM 2580 N N . ARG A 1 327 ? 21.466 1.687 -12.770 1.00 84.69 327 ARG A N 1
ATOM 2581 C CA . ARG A 1 327 ? 20.121 1.802 -12.184 1.00 84.69 327 ARG A CA 1
ATOM 2582 C C . ARG A 1 327 ? 19.036 1.813 -13.248 1.00 84.69 327 ARG A C 1
ATOM 2584 O O . ARG A 1 327 ? 18.018 1.145 -13.086 1.00 84.69 327 ARG A O 1
ATOM 2591 N N . TRP A 1 328 ? 19.255 2.549 -14.333 1.00 86.62 328 TRP A N 1
ATOM 2592 C CA . TRP A 1 328 ? 18.336 2.541 -15.466 1.00 86.62 328 TRP A CA 1
ATOM 2593 C C . TRP A 1 328 ? 18.357 1.195 -16.196 1.00 86.62 328 TRP A C 1
ATOM 2595 O O . TRP A 1 328 ? 17.296 0.688 -16.550 1.00 86.62 328 TRP A O 1
ATOM 2605 N N . ALA A 1 329 ? 19.536 0.593 -16.359 1.00 87.31 329 ALA A N 1
ATOM 2606 C CA . ALA A 1 329 ? 19.715 -0.719 -16.969 1.00 87.31 329 ALA A CA 1
ATOM 2607 C C . ALA A 1 329 ? 19.016 -1.819 -16.159 1.00 87.31 329 ALA A C 1
ATOM 2609 O O . ALA A 1 329 ? 18.257 -2.597 -16.728 1.00 87.31 329 ALA A O 1
ATOM 2610 N N . SER A 1 330 ? 19.175 -1.830 -14.831 1.00 87.75 330 SER A N 1
ATOM 2611 C CA . SER A 1 330 ? 18.454 -2.744 -13.932 1.00 87.75 330 SER A CA 1
ATOM 2612 C C . SER A 1 330 ? 16.938 -2.574 -14.042 1.00 87.75 330 SER A C 1
ATOM 2614 O O . SER A 1 330 ? 16.206 -3.555 -14.165 1.00 87.75 330 SER A O 1
ATOM 2616 N N . MET A 1 331 ? 16.458 -1.330 -14.071 1.00 88.56 331 MET A N 1
ATOM 2617 C CA . MET A 1 331 ? 15.036 -1.034 -14.220 1.00 88.56 331 MET A CA 1
ATOM 2618 C C . MET A 1 331 ? 14.480 -1.523 -15.564 1.00 88.56 331 MET A C 1
ATOM 2620 O O . MET A 1 331 ? 13.438 -2.172 -15.590 1.00 88.56 331 MET A O 1
ATOM 2624 N N . MET A 1 332 ? 15.178 -1.259 -16.673 1.00 90.12 332 MET A N 1
ATOM 2625 C CA . MET A 1 332 ? 14.765 -1.742 -17.995 1.00 90.12 332 MET A CA 1
ATOM 2626 C C . MET A 1 332 ? 14.836 -3.260 -18.091 1.00 90.12 332 MET A C 1
ATOM 2628 O O . MET A 1 332 ? 13.910 -3.866 -18.617 1.00 90.12 332 MET A O 1
ATOM 2632 N N . ARG A 1 333 ? 15.882 -3.883 -17.543 1.00 89.94 333 ARG A N 1
ATOM 2633 C CA . ARG A 1 333 ? 16.031 -5.340 -17.514 1.00 89.94 333 ARG A CA 1
ATOM 2634 C C . ARG A 1 333 ? 14.800 -6.000 -16.891 1.00 89.94 333 ARG A C 1
ATOM 2636 O O . ARG A 1 333 ? 14.203 -6.846 -17.549 1.00 89.94 333 ARG A O 1
ATOM 2643 N N . LYS A 1 334 ? 14.340 -5.522 -15.725 1.00 89.00 334 LYS A N 1
ATOM 2644 C CA . LYS A 1 334 ? 13.103 -6.013 -15.084 1.00 89.00 334 LYS A CA 1
ATOM 2645 C C . LYS A 1 334 ? 11.889 -5.936 -16.013 1.00 89.00 334 LYS A C 1
ATOM 2647 O O . LYS A 1 334 ? 11.100 -6.871 -16.063 1.00 89.00 334 LYS A O 1
ATOM 2652 N N . ILE A 1 335 ? 11.744 -4.844 -16.774 1.00 90.38 335 ILE A N 1
ATOM 2653 C CA . ILE A 1 335 ? 10.638 -4.696 -17.733 1.00 90.38 335 ILE A CA 1
ATOM 2654 C C . ILE A 1 335 ? 10.735 -5.743 -18.842 1.00 90.38 335 ILE A C 1
ATOM 2656 O O . ILE A 1 335 ? 9.741 -6.398 -19.141 1.00 90.38 335 ILE A O 1
ATOM 2660 N N . PHE A 1 336 ? 11.910 -5.912 -19.449 1.00 91.25 336 PHE A N 1
ATOM 2661 C CA . PHE A 1 336 ? 12.109 -6.899 -20.514 1.00 91.25 336 PHE A CA 1
ATOM 2662 C C . PHE A 1 336 ? 11.868 -8.329 -20.008 1.00 91.25 336 PHE A C 1
ATOM 2664 O O . PHE A 1 336 ? 11.211 -9.113 -20.692 1.00 91.25 336 PHE A O 1
ATOM 2671 N N . GLU A 1 337 ? 12.348 -8.646 -18.806 1.00 90.19 337 GLU A N 1
ATOM 2672 C CA . GLU A 1 337 ? 12.158 -9.947 -18.162 1.00 90.19 337 GLU A CA 1
ATOM 2673 C C . GLU A 1 337 ? 10.675 -10.221 -17.871 1.00 90.19 337 GLU A C 1
ATOM 2675 O O . GLU A 1 337 ? 10.169 -11.275 -18.247 1.00 90.19 337 GLU A O 1
ATOM 2680 N N . ASP A 1 338 ? 9.928 -9.271 -17.303 1.00 88.88 338 ASP A N 1
ATOM 2681 C CA . ASP A 1 338 ? 8.504 -9.486 -17.009 1.00 88.88 338 ASP A CA 1
ATOM 2682 C C . ASP A 1 338 ? 7.626 -9.571 -18.271 1.00 88.88 338 ASP A C 1
ATOM 2684 O O . ASP A 1 338 ? 6.608 -10.270 -18.247 1.00 88.88 338 ASP A O 1
ATOM 2688 N N . VAL A 1 339 ? 8.009 -8.929 -19.386 1.00 90.38 339 VAL A N 1
ATOM 2689 C CA . VAL A 1 339 ? 7.357 -9.176 -20.691 1.00 90.38 339 VAL A CA 1
ATOM 2690 C C . VAL A 1 339 ? 7.578 -10.624 -21.126 1.00 90.38 339 VAL A C 1
ATOM 2692 O O . VAL A 1 339 ? 6.634 -11.287 -21.553 1.00 90.38 339 VAL A O 1
ATOM 2695 N N . LEU A 1 340 ? 8.808 -11.129 -21.005 1.00 91.06 340 LEU A N 1
ATOM 2696 C CA . LEU A 1 340 ? 9.160 -12.494 -21.405 1.00 91.06 340 LEU A CA 1
ATOM 2697 C C . LEU A 1 340 ? 8.504 -13.562 -20.535 1.00 91.06 340 LEU A C 1
ATOM 2699 O O . LEU A 1 340 ? 8.062 -14.588 -21.047 1.00 91.06 340 LEU A O 1
ATOM 2703 N N . LEU A 1 341 ? 8.391 -13.295 -19.237 1.00 89.38 341 LEU A N 1
ATOM 2704 C CA . LEU A 1 341 ? 7.714 -14.165 -18.278 1.00 89.38 341 LEU A CA 1
ATOM 2705 C C . LEU A 1 341 ? 6.181 -14.078 -18.370 1.00 89.38 341 LEU A C 1
ATOM 2707 O O . LEU A 1 341 ? 5.490 -14.743 -17.601 1.00 89.38 341 LEU A O 1
ATOM 2711 N N . GLY A 1 342 ? 5.631 -13.244 -19.262 1.00 86.81 342 GLY A N 1
ATOM 2712 C CA . GLY A 1 342 ? 4.185 -13.060 -19.415 1.00 86.81 342 GLY A CA 1
ATOM 2713 C C . GLY A 1 342 ? 3.514 -12.375 -18.218 1.00 86.81 342 GLY A C 1
ATOM 2714 O O . GLY A 1 342 ? 2.298 -12.448 -18.072 1.00 86.81 342 GLY A O 1
ATOM 2715 N N . ARG A 1 343 ? 4.288 -11.710 -17.352 1.00 85.12 343 ARG A N 1
ATOM 2716 C CA . ARG A 1 343 ? 3.777 -10.912 -16.221 1.00 85.12 343 ARG A CA 1
ATOM 2717 C C . ARG A 1 343 ? 3.353 -9.512 -16.653 1.00 85.12 343 ARG A C 1
ATOM 2719 O O . ARG A 1 343 ? 2.593 -8.846 -15.952 1.00 85.12 343 ARG A O 1
ATOM 2726 N N . LEU A 1 344 ? 3.848 -9.069 -17.807 1.00 86.38 344 LEU A N 1
ATOM 2727 C CA . LEU A 1 344 ? 3.541 -7.784 -18.407 1.00 86.38 344 LEU A CA 1
ATOM 2728 C C . LEU A 1 344 ? 3.073 -7.972 -19.854 1.00 86.38 344 LEU A C 1
ATOM 2730 O O . LEU A 1 344 ? 3.847 -8.322 -20.744 1.00 86.38 344 LEU A O 1
ATOM 2734 N N . PHE A 1 345 ? 1.793 -7.700 -20.090 1.00 87.38 345 PHE A N 1
ATOM 2735 C CA . PHE A 1 345 ? 1.178 -7.838 -21.406 1.00 87.38 345 PHE A CA 1
ATOM 2736 C C . PHE A 1 345 ? 1.294 -6.534 -22.189 1.00 87.38 345 PHE A C 1
ATOM 2738 O O . PHE A 1 345 ? 0.660 -5.539 -21.846 1.00 87.38 345 PHE A O 1
ATOM 2745 N N . LEU A 1 346 ? 2.086 -6.558 -23.260 1.00 89.38 346 LEU A N 1
ATOM 2746 C CA . LEU A 1 346 ? 2.273 -5.431 -24.170 1.00 89.38 346 LEU A CA 1
ATOM 2747 C C . LEU A 1 346 ? 1.900 -5.813 -25.596 1.00 89.38 346 LEU A C 1
ATOM 2749 O O . LEU A 1 346 ? 2.253 -6.890 -26.090 1.00 89.38 346 LEU A O 1
ATOM 2753 N N . LYS A 1 347 ? 1.247 -4.887 -26.298 1.00 91.31 347 LYS A N 1
ATOM 2754 C CA . LYS A 1 347 ? 0.996 -5.018 -27.736 1.00 91.31 347 LYS A CA 1
ATOM 2755 C C . LYS A 1 347 ? 2.323 -5.066 -28.491 1.00 91.31 347 LYS A C 1
ATOM 2757 O O . LYS A 1 347 ? 3.342 -4.547 -28.040 1.00 91.31 347 LYS A O 1
ATOM 2762 N N . THR A 1 348 ? 2.320 -5.649 -29.687 1.00 91.12 348 THR A N 1
ATOM 2763 C CA . THR A 1 348 ? 3.514 -5.706 -30.551 1.00 91.12 348 THR A CA 1
ATOM 2764 C C . THR A 1 348 ? 4.122 -4.320 -30.789 1.00 91.12 348 THR A C 1
ATOM 2766 O O . THR A 1 348 ? 5.331 -4.159 -30.661 1.00 91.12 348 THR A O 1
ATOM 2769 N N . SER A 1 349 ? 3.295 -3.297 -31.026 1.00 90.94 349 SER A N 1
ATOM 2770 C CA . SER A 1 349 ? 3.750 -1.910 -31.197 1.00 90.94 349 SER A CA 1
ATOM 2771 C C . SER A 1 349 ? 4.416 -1.324 -29.944 1.00 90.94 349 SER A C 1
ATOM 2773 O O . SER A 1 349 ? 5.400 -0.595 -30.054 1.00 90.94 349 SER A O 1
ATOM 2775 N N . GLU A 1 350 ? 3.919 -1.663 -28.754 1.00 91.44 350 GLU A N 1
ATOM 2776 C CA . GLU A 1 350 ? 4.468 -1.226 -27.464 1.00 91.44 350 GLU A CA 1
ATOM 2777 C C . GLU A 1 350 ? 5.796 -1.923 -27.160 1.00 91.44 350 GLU A C 1
ATOM 2779 O O . GLU A 1 350 ? 6.766 -1.256 -26.801 1.00 91.44 350 GLU A O 1
ATOM 2784 N N . ARG A 1 351 ? 5.879 -3.241 -27.387 1.00 92.31 351 ARG A N 1
ATOM 2785 C CA . ARG A 1 351 ? 7.134 -4.006 -27.278 1.00 92.31 351 ARG A CA 1
ATOM 2786 C C . ARG A 1 351 ? 8.193 -3.480 -28.240 1.00 92.31 351 ARG A C 1
ATOM 2788 O O . ARG A 1 351 ? 9.350 -3.328 -27.860 1.00 92.31 351 ARG A O 1
ATOM 2795 N N . LEU A 1 352 ? 7.799 -3.142 -29.466 1.00 91.06 352 LEU A N 1
ATOM 2796 C CA . LEU A 1 352 ? 8.707 -2.599 -30.472 1.00 91.06 352 LEU A CA 1
ATOM 2797 C C . LEU A 1 352 ? 9.192 -1.196 -30.084 1.00 91.06 352 LEU A C 1
ATOM 2799 O O . LEU A 1 352 ? 10.368 -0.875 -30.257 1.00 91.06 352 LEU A O 1
ATOM 2803 N N . ALA A 1 353 ? 8.310 -0.366 -29.519 1.00 89.94 353 ALA A N 1
ATOM 2804 C CA . ALA A 1 353 ? 8.680 0.937 -28.975 1.00 89.94 353 ALA A CA 1
ATOM 2805 C C . ALA A 1 353 ? 9.636 0.810 -27.778 1.00 89.94 353 ALA A C 1
ATOM 2807 O O . ALA A 1 353 ? 10.617 1.553 -27.720 1.00 89.94 353 ALA A O 1
ATOM 2808 N N . LEU A 1 354 ? 9.385 -0.139 -26.867 1.00 91.38 354 LEU A N 1
ATOM 2809 C CA . LEU A 1 354 ? 10.274 -0.456 -25.748 1.00 91.38 354 LEU A CA 1
ATOM 2810 C C . LEU A 1 354 ? 11.664 -0.833 -26.260 1.00 91.38 354 LEU A C 1
ATOM 2812 O O . LEU A 1 354 ? 12.650 -0.191 -25.900 1.00 91.38 354 LEU A O 1
ATOM 2816 N N . PHE A 1 355 ? 11.715 -1.816 -27.161 1.00 91.38 355 PHE A N 1
ATOM 2817 C CA . PHE A 1 355 ? 12.944 -2.318 -27.760 1.00 91.38 355 PHE A CA 1
ATOM 2818 C C . PHE A 1 355 ? 13.740 -1.190 -28.418 1.00 91.38 355 PHE A C 1
ATOM 2820 O O . PHE A 1 355 ? 14.856 -0.888 -28.005 1.00 91.38 355 PHE A O 1
ATOM 2827 N N . ARG A 1 356 ? 13.136 -0.480 -29.378 1.00 87.94 356 ARG A N 1
ATOM 2828 C CA . ARG A 1 356 ? 13.827 0.561 -30.157 1.00 87.94 356 ARG A CA 1
ATOM 2829 C C . ARG A 1 356 ? 14.374 1.700 -29.298 1.00 87.94 356 ARG A C 1
ATOM 2831 O O . ARG A 1 356 ? 15.366 2.313 -29.681 1.00 87.94 356 ARG A O 1
ATOM 2838 N N . ARG A 1 357 ? 13.714 2.028 -28.184 1.00 88.44 357 ARG A N 1
ATOM 2839 C CA . ARG A 1 357 ? 14.077 3.184 -27.350 1.00 88.44 357 ARG A CA 1
ATOM 2840 C C . ARG A 1 357 ? 15.033 2.841 -26.224 1.00 88.44 357 ARG A C 1
ATOM 2842 O O . ARG A 1 357 ? 15.823 3.703 -25.859 1.00 88.44 357 ARG A O 1
ATOM 2849 N N . TRP A 1 358 ? 14.951 1.634 -25.673 1.00 89.19 358 TRP A N 1
ATOM 2850 C CA . TRP A 1 358 ? 15.615 1.301 -24.416 1.00 89.19 358 TRP A CA 1
ATOM 2851 C C . TRP A 1 358 ? 16.623 0.157 -24.521 1.00 89.19 358 TRP A C 1
ATOM 2853 O O . TRP A 1 358 ? 17.428 0.023 -23.610 1.00 89.19 358 TRP A O 1
ATOM 2863 N N . VAL A 1 359 ? 16.661 -0.625 -25.610 1.00 88.19 359 VAL A N 1
ATOM 2864 C CA . VAL A 1 359 ? 17.576 -1.784 -25.715 1.00 88.19 359 VAL A CA 1
ATOM 2865 C C . VAL A 1 359 ? 19.051 -1.411 -25.516 1.00 88.19 359 VAL A C 1
ATOM 2867 O O . VAL A 1 359 ? 19.808 -2.178 -24.931 1.00 88.19 359 VAL A O 1
ATOM 2870 N N . TRP A 1 360 ? 19.452 -0.206 -25.930 1.00 84.88 360 TRP A N 1
ATOM 2871 C CA . TRP A 1 360 ? 20.835 0.263 -25.825 1.00 84.88 360 TRP A CA 1
ATOM 2872 C C . TRP A 1 360 ? 21.335 0.331 -24.376 1.00 84.88 360 TRP A C 1
ATOM 2874 O O . TRP A 1 360 ? 22.486 0.002 -24.117 1.00 84.88 360 TRP A O 1
ATOM 2884 N N . ILE A 1 361 ? 20.470 0.669 -23.412 1.00 84.62 361 ILE A N 1
ATOM 2885 C CA . ILE A 1 361 ? 20.882 0.838 -22.011 1.00 84.62 361 ILE A CA 1
ATOM 2886 C C . ILE A 1 361 ? 21.189 -0.496 -21.324 1.00 84.62 361 ILE A C 1
ATOM 2888 O O . ILE A 1 361 ? 21.828 -0.521 -20.278 1.00 84.62 361 ILE A O 1
ATOM 2892 N N . LEU A 1 362 ? 20.743 -1.611 -21.911 1.00 83.88 362 LEU A N 1
ATOM 2893 C CA . LEU A 1 362 ? 21.040 -2.956 -21.424 1.00 83.88 362 LEU A CA 1
ATOM 2894 C C . LEU A 1 362 ? 22.465 -3.402 -21.785 1.00 83.88 362 LEU A C 1
ATOM 2896 O O . LEU A 1 362 ? 22.957 -4.347 -21.179 1.00 83.88 362 LEU A O 1
ATOM 2900 N N . LYS A 1 363 ? 23.134 -2.746 -22.743 1.00 71.81 363 LYS A N 1
ATOM 2901 C CA . LYS A 1 363 ? 24.511 -3.078 -23.147 1.00 71.81 363 LYS A CA 1
ATOM 2902 C C . LYS A 1 363 ? 25.553 -2.515 -22.179 1.00 71.81 363 LYS A C 1
ATOM 2904 O O . LYS A 1 363 ? 26.531 -3.188 -21.882 1.00 71.81 363 LYS A O 1
ATOM 2909 N N . ASP A 1 364 ? 25.318 -1.303 -21.683 1.00 62.06 364 ASP A N 1
ATOM 2910 C CA . ASP A 1 364 ? 26.277 -0.567 -20.848 1.00 62.06 364 ASP A CA 1
ATOM 2911 C C . ASP A 1 364 ? 26.106 -0.841 -19.345 1.00 62.06 364 ASP A C 1
ATOM 2913 O O . ASP A 1 364 ? 26.845 -0.306 -18.520 1.00 62.06 364 ASP A O 1
ATOM 2917 N N . GLY A 1 365 ? 25.118 -1.660 -18.972 1.00 59.97 365 GLY A N 1
ATOM 2918 C CA . GLY A 1 365 ? 24.915 -2.077 -17.592 1.00 59.97 365 GLY A CA 1
ATOM 2919 C C . GLY A 1 365 ? 25.986 -3.076 -17.160 1.00 59.97 365 GLY A C 1
ATOM 2920 O O . GLY A 1 365 ? 26.069 -4.175 -17.703 1.00 59.97 365 GLY A O 1
ATOM 2921 N N . ASN A 1 366 ? 26.773 -2.718 -16.150 1.00 59.25 366 ASN A N 1
ATOM 2922 C CA . ASN A 1 366 ? 27.686 -3.634 -15.479 1.00 59.25 366 ASN A CA 1
ATOM 2923 C C . ASN A 1 366 ? 26.859 -4.480 -14.494 1.00 59.25 366 ASN A C 1
ATOM 2925 O O . ASN A 1 366 ? 26.644 -4.089 -13.345 1.00 59.25 366 ASN A O 1
ATOM 2929 N N .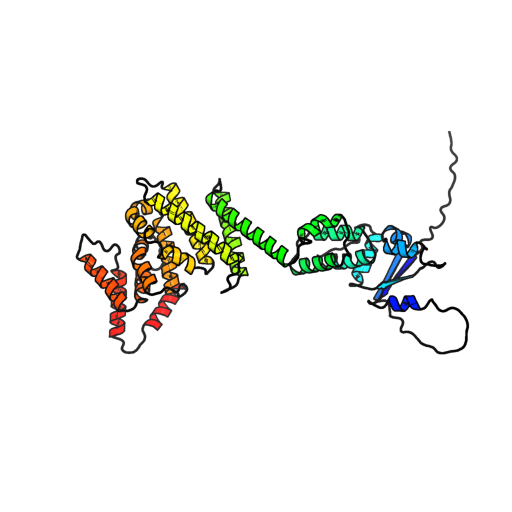 PHE A 1 367 ? 26.284 -5.575 -14.992 1.00 62.16 367 PHE A N 1
ATOM 2930 C CA . PHE A 1 367 ? 25.476 -6.497 -14.191 1.00 62.16 367 PHE A CA 1
ATOM 2931 C C . PHE A 1 367 ? 26.367 -7.490 -13.435 1.00 62.16 367 PHE A C 1
ATOM 2933 O O . PHE A 1 367 ? 27.478 -7.789 -13.874 1.00 62.16 367 PHE A O 1
ATOM 2940 N N . ASP A 1 368 ? 25.873 -8.013 -12.310 1.00 61.41 368 ASP A N 1
ATOM 2941 C CA . ASP A 1 368 ? 26.569 -9.059 -11.558 1.00 61.41 368 ASP A CA 1
ATOM 2942 C C . ASP A 1 368 ? 26.827 -10.284 -12.456 1.00 61.41 368 ASP A C 1
ATOM 2944 O O . ASP A 1 368 ? 25.963 -10.623 -13.269 1.00 61.41 368 ASP A O 1
ATOM 2948 N N . PRO A 1 369 ? 27.968 -10.980 -12.308 1.00 58.06 369 PRO A N 1
ATOM 2949 C CA . PRO A 1 369 ? 28.359 -12.098 -13.175 1.00 58.06 369 PRO A CA 1
ATOM 2950 C C . PRO A 1 369 ? 27.410 -13.305 -13.113 1.00 58.06 369 PRO A C 1
ATOM 2952 O O . PRO A 1 369 ? 27.425 -14.139 -14.013 1.00 58.06 369 PRO A O 1
ATOM 2955 N N . GLU A 1 370 ? 26.575 -13.394 -12.077 1.00 58.47 370 GLU A N 1
ATOM 2956 C CA . GLU A 1 370 ? 25.513 -14.403 -11.951 1.00 58.47 370 GLU A CA 1
ATOM 2957 C C . GLU A 1 370 ? 24.282 -14.077 -12.818 1.00 58.47 370 GLU A C 1
ATOM 2959 O O . GLU A 1 370 ? 23.412 -14.920 -13.023 1.00 58.47 370 GLU A O 1
ATOM 2964 N N . THR A 1 371 ? 24.202 -12.861 -13.363 1.00 64.44 371 THR A N 1
ATOM 2965 C CA . THR A 1 371 ? 23.078 -12.415 -14.186 1.00 64.44 371 THR A CA 1
ATOM 2966 C C . THR A 1 371 ? 23.227 -12.947 -15.617 1.00 64.44 371 THR A C 1
ATOM 2968 O O . THR A 1 371 ? 24.290 -12.766 -16.217 1.00 64.44 371 THR A O 1
ATOM 2971 N N . PRO A 1 372 ? 22.173 -13.526 -16.233 1.00 65.44 372 PRO A N 1
ATOM 2972 C CA . PRO A 1 372 ? 22.239 -14.003 -17.609 1.00 65.44 372 PRO A CA 1
ATOM 2973 C C . PRO A 1 372 ? 22.741 -12.917 -18.577 1.00 65.44 372 PRO A C 1
ATOM 2975 O O . PRO A 1 372 ? 22.340 -11.746 -18.433 1.00 65.44 372 PRO A O 1
ATOM 2978 N N . PRO A 1 373 ? 23.549 -13.288 -19.595 1.00 71.19 373 PRO A N 1
ATOM 2979 C CA . PRO A 1 373 ? 24.048 -12.349 -20.592 1.00 71.19 373 PRO A CA 1
ATOM 2980 C C . PRO A 1 373 ? 22.911 -11.531 -21.204 1.00 71.19 373 PRO A C 1
ATOM 2982 O O . PRO A 1 373 ? 21.882 -12.083 -21.609 1.00 71.19 373 PRO A O 1
ATOM 2985 N N . CYS A 1 374 ? 23.094 -10.212 -21.311 1.00 79.56 374 CYS A N 1
ATOM 2986 C CA . CYS A 1 374 ? 22.090 -9.320 -21.901 1.00 79.56 374 CYS A CA 1
ATOM 2987 C C . CYS A 1 374 ? 21.697 -9.743 -23.323 1.00 79.56 374 CYS A C 1
ATOM 2989 O O . CYS A 1 374 ? 20.550 -9.553 -23.716 1.00 79.56 374 CYS A O 1
ATOM 2991 N N . ALA A 1 375 ? 22.606 -10.365 -24.078 1.00 78.50 375 ALA A N 1
ATOM 2992 C CA . ALA A 1 375 ? 22.318 -10.875 -25.413 1.00 78.50 375 ALA A CA 1
ATOM 2993 C C . ALA A 1 375 ? 21.220 -11.950 -25.433 1.00 78.50 375 ALA A C 1
ATOM 2995 O O . ALA A 1 375 ? 20.358 -11.910 -26.311 1.00 78.50 375 ALA A O 1
ATOM 2996 N N . ASN A 1 376 ? 21.185 -12.854 -24.446 1.00 84.06 376 ASN A N 1
ATOM 2997 C CA . ASN A 1 376 ? 20.136 -13.874 -24.333 1.00 84.06 376 ASN A CA 1
ATOM 2998 C C . ASN A 1 376 ? 18.773 -13.234 -24.053 1.00 84.06 376 ASN A C 1
ATOM 3000 O O . ASN A 1 376 ? 17.774 -13.607 -24.671 1.00 84.06 376 ASN A O 1
ATOM 3004 N N . LEU A 1 377 ? 18.742 -12.242 -23.156 1.00 87.94 377 LEU A N 1
ATOM 3005 C CA . LEU A 1 377 ? 17.544 -11.461 -22.843 1.00 87.94 377 LEU A CA 1
ATOM 3006 C C . LEU A 1 377 ? 17.024 -10.732 -24.091 1.00 87.94 377 LEU A C 1
ATOM 3008 O O . LEU A 1 377 ? 15.849 -10.846 -24.436 1.00 87.94 377 LEU A O 1
ATOM 3012 N N . VAL A 1 378 ? 17.910 -10.022 -24.794 1.00 89.31 378 VAL A N 1
ATOM 3013 C CA . VAL A 1 378 ? 17.587 -9.260 -26.008 1.00 89.31 378 VAL A CA 1
ATOM 3014 C C . VAL A 1 378 ? 17.105 -10.184 -27.126 1.00 89.31 378 VAL A C 1
ATOM 3016 O O . VAL A 1 378 ? 16.063 -9.913 -27.720 1.00 89.31 378 VAL A O 1
ATOM 3019 N N . CYS A 1 379 ? 17.800 -11.295 -27.383 1.00 88.56 379 CYS A N 1
ATOM 3020 C CA . CYS A 1 379 ? 17.383 -12.283 -28.378 1.00 88.56 379 CYS A CA 1
ATOM 3021 C C . CYS A 1 379 ? 16.009 -12.869 -28.043 1.00 88.56 379 CYS A C 1
ATOM 3023 O O . CYS A 1 379 ? 15.121 -12.879 -28.894 1.00 88.56 379 CYS A O 1
ATOM 3025 N N . SER A 1 380 ? 15.808 -13.306 -26.797 1.00 90.88 380 SER A N 1
ATOM 3026 C CA . SER A 1 380 ? 14.524 -13.855 -26.346 1.00 90.88 380 SER A CA 1
ATOM 3027 C C . SER A 1 380 ? 13.401 -12.838 -26.526 1.00 90.88 380 SER A C 1
ATOM 3029 O O . SER A 1 380 ? 12.324 -13.190 -27.002 1.00 90.88 380 SER A O 1
ATOM 3031 N N . PHE A 1 381 ? 13.659 -11.562 -26.220 1.00 93.06 381 PHE A N 1
ATOM 3032 C CA . PHE A 1 381 ? 12.700 -10.479 -26.429 1.00 93.06 381 PHE A CA 1
ATOM 3033 C C . PHE A 1 381 ? 12.362 -10.286 -27.910 1.00 93.06 381 PHE A C 1
ATOM 3035 O O . PHE A 1 381 ? 11.182 -10.168 -28.250 1.00 93.06 381 PHE A O 1
ATOM 3042 N N . ILE A 1 382 ? 13.365 -10.315 -28.797 1.00 92.69 382 ILE A N 1
ATOM 3043 C CA . ILE A 1 382 ? 13.155 -10.224 -30.249 1.00 92.69 382 ILE A CA 1
ATOM 3044 C C . ILE A 1 382 ? 12.288 -11.385 -30.747 1.00 92.69 382 ILE A C 1
ATOM 3046 O O . ILE A 1 382 ? 11.347 -11.169 -31.508 1.00 92.69 382 ILE A O 1
ATOM 3050 N N . LEU A 1 383 ? 12.530 -12.603 -30.259 1.00 91.31 383 LEU A N 1
ATOM 3051 C CA . LEU A 1 383 ? 11.752 -13.789 -30.632 1.00 91.31 383 LEU A CA 1
ATOM 3052 C C . LEU A 1 383 ? 10.263 -13.694 -30.263 1.00 91.31 383 LEU A C 1
ATOM 3054 O O . LEU A 1 383 ? 9.459 -14.464 -30.787 1.00 91.31 383 LEU A O 1
ATOM 3058 N N . THR A 1 384 ? 9.869 -12.741 -29.411 1.00 92.38 384 THR A N 1
ATOM 3059 C CA . THR A 1 384 ? 8.454 -12.490 -29.106 1.00 92.38 384 THR A CA 1
ATOM 3060 C C . THR A 1 384 ? 7.712 -11.707 -30.201 1.00 92.38 384 THR A C 1
ATOM 3062 O O . THR A 1 384 ? 6.477 -11.629 -30.161 1.00 92.38 384 THR A O 1
ATOM 3065 N N . PHE A 1 385 ? 8.418 -11.101 -31.161 1.00 93.44 385 PHE A N 1
ATOM 3066 C CA . PHE A 1 385 ? 7.816 -10.374 -32.283 1.00 93.44 385 PHE A CA 1
ATOM 3067 C C . PHE A 1 385 ? 7.355 -11.314 -33.410 1.00 93.44 385 PHE A C 1
ATOM 3069 O O . PHE A 1 385 ? 7.868 -12.426 -33.523 1.00 93.44 385 PHE A O 1
ATOM 3076 N N . PRO A 1 386 ? 6.426 -10.881 -34.285 1.00 92.81 386 PRO A N 1
ATOM 3077 C CA . PRO A 1 386 ? 6.181 -11.550 -35.564 1.00 92.81 386 PRO A CA 1
ATOM 3078 C C . PRO A 1 386 ? 7.465 -11.663 -36.394 1.00 92.81 386 PRO A C 1
ATOM 3080 O O . PRO A 1 386 ? 8.322 -10.786 -36.312 1.00 92.81 386 PRO A O 1
ATOM 3083 N N . GLN A 1 387 ? 7.582 -12.711 -37.212 1.00 89.94 387 GLN A N 1
ATOM 3084 C CA . GLN A 1 387 ? 8.799 -12.994 -37.982 1.00 89.94 387 GLN A CA 1
ATOM 3085 C C . GLN A 1 387 ? 9.249 -11.807 -38.853 1.00 89.94 387 GLN A C 1
ATOM 3087 O O . GLN A 1 387 ? 10.419 -11.445 -38.812 1.00 89.94 387 GLN A O 1
ATOM 3092 N N . GLU A 1 388 ? 8.321 -11.141 -39.542 1.00 90.75 388 GLU A N 1
ATOM 3093 C CA . GLU A 1 388 ? 8.612 -9.958 -40.370 1.00 90.75 388 GLU A CA 1
ATOM 3094 C C . GLU A 1 388 ? 9.285 -8.824 -39.571 1.00 90.75 388 GLU A C 1
ATOM 3096 O O . GLU A 1 388 ? 10.204 -8.164 -40.051 1.00 90.75 388 GLU A O 1
ATOM 3101 N N . GLU A 1 389 ? 8.866 -8.609 -38.321 1.00 92.69 389 GLU A N 1
ATOM 3102 C CA . GLU A 1 389 ? 9.456 -7.592 -37.441 1.00 92.69 389 GLU A CA 1
ATOM 3103 C C . GLU A 1 389 ? 10.828 -8.029 -36.914 1.00 92.69 389 GLU A C 1
ATOM 3105 O O . GLU A 1 389 ? 11.717 -7.191 -36.761 1.00 92.69 389 GLU A O 1
ATOM 3110 N N . GLN A 1 390 ? 11.031 -9.329 -36.666 1.00 93.19 390 GLN A N 1
ATOM 3111 C CA . GLN A 1 390 ? 12.349 -9.865 -36.305 1.00 93.19 390 GLN A CA 1
ATOM 3112 C C . GLN A 1 390 ? 13.355 -9.620 -37.434 1.00 93.19 390 GLN A C 1
ATOM 3114 O O . GLN A 1 390 ? 14.428 -9.062 -37.196 1.00 93.19 390 GLN A O 1
ATOM 3119 N N . GLU A 1 391 ? 12.976 -9.977 -38.664 1.00 92.00 391 GLU A N 1
ATOM 3120 C CA . GLU A 1 391 ? 13.776 -9.750 -39.869 1.00 92.00 391 GLU A CA 1
ATOM 3121 C C . GLU A 1 391 ? 14.061 -8.256 -40.052 1.00 92.00 391 GLU A C 1
ATOM 3123 O O . GLU A 1 391 ? 15.215 -7.865 -40.209 1.00 92.00 391 GLU A O 1
ATOM 3128 N N . MET A 1 392 ? 13.047 -7.393 -39.915 1.00 91.88 392 MET A N 1
ATOM 3129 C CA . MET A 1 392 ? 13.221 -5.941 -40.013 1.00 91.88 392 MET A CA 1
ATOM 3130 C C . MET A 1 392 ? 14.218 -5.394 -38.980 1.00 91.88 392 MET A C 1
ATOM 3132 O O . MET A 1 392 ? 15.026 -4.522 -39.314 1.00 91.88 392 MET A O 1
ATOM 3136 N N . ILE A 1 393 ? 14.173 -5.874 -37.731 1.00 90.94 393 ILE A N 1
ATOM 3137 C CA . ILE A 1 393 ? 15.103 -5.457 -36.670 1.00 90.94 393 ILE A CA 1
ATOM 3138 C C . ILE A 1 393 ? 16.546 -5.800 -37.060 1.00 90.94 393 ILE A C 1
ATOM 3140 O O . ILE A 1 393 ? 17.410 -4.920 -37.000 1.00 90.94 393 ILE A O 1
ATOM 3144 N N . PHE A 1 394 ? 16.805 -7.040 -37.482 1.00 90.88 394 PHE A N 1
ATOM 3145 C CA . PHE A 1 394 ? 18.157 -7.476 -37.834 1.00 90.88 394 PHE A CA 1
ATOM 3146 C C . PHE A 1 394 ? 18.647 -6.888 -39.155 1.00 90.88 394 PHE A C 1
ATOM 3148 O O . PHE A 1 394 ? 19.779 -6.417 -39.201 1.00 90.88 394 PHE A O 1
ATOM 3155 N N . CYS A 1 395 ? 17.811 -6.814 -40.194 1.00 89.44 395 CYS A N 1
ATOM 3156 C CA . CYS A 1 395 ? 18.165 -6.152 -41.451 1.00 89.44 395 CYS A CA 1
ATOM 3157 C C . CYS A 1 395 ? 18.530 -4.686 -41.217 1.00 89.44 395 CYS A C 1
ATOM 3159 O O . CYS A 1 395 ? 19.552 -4.227 -41.714 1.00 89.44 395 CYS A O 1
ATOM 3161 N N . ARG A 1 396 ? 17.749 -3.959 -40.405 1.00 87.38 396 ARG A N 1
ATOM 3162 C CA . ARG A 1 396 ? 18.062 -2.565 -40.069 1.00 87.38 396 ARG A CA 1
ATOM 3163 C C . ARG A 1 396 ? 19.388 -2.439 -39.323 1.00 87.38 396 ARG A C 1
ATOM 3165 O O . ARG A 1 396 ? 20.134 -1.510 -39.608 1.00 87.38 396 ARG A O 1
ATOM 3172 N N . TRP A 1 397 ? 19.660 -3.341 -38.380 1.00 88.00 397 TRP A N 1
ATOM 3173 C CA . TRP A 1 397 ? 20.933 -3.379 -37.660 1.00 88.00 397 TRP A CA 1
ATOM 3174 C C . TRP A 1 397 ? 22.116 -3.688 -38.590 1.00 88.00 397 TRP A C 1
ATOM 3176 O O . TRP A 1 397 ? 23.131 -3.001 -38.524 1.00 88.00 397 TRP A O 1
ATOM 3186 N N . LEU A 1 398 ? 21.972 -4.652 -39.503 1.00 88.19 398 LEU A N 1
ATOM 3187 C CA . LEU A 1 398 ? 22.992 -4.970 -40.504 1.00 88.19 398 LEU A CA 1
ATOM 3188 C C . LEU A 1 398 ? 23.246 -3.786 -41.444 1.00 88.19 398 LEU A C 1
ATOM 3190 O O . LEU A 1 398 ? 24.395 -3.416 -41.642 1.00 88.19 398 LEU A O 1
ATOM 3194 N N . SER A 1 399 ? 22.197 -3.128 -41.949 1.00 85.69 399 SER A N 1
ATOM 3195 C CA . SER A 1 399 ? 22.340 -1.952 -42.821 1.00 85.69 399 SER A CA 1
ATOM 3196 C C . SER A 1 399 ? 23.037 -0.773 -42.141 1.00 85.69 399 SER A C 1
ATOM 3198 O O . SER A 1 399 ? 23.698 0.016 -42.806 1.00 85.69 399 SER A O 1
ATOM 3200 N N . SER A 1 400 ? 22.920 -0.636 -40.819 1.00 82.00 400 SER A N 1
ATOM 3201 C CA . SER A 1 400 ? 23.683 0.371 -40.069 1.00 82.00 400 SER A CA 1
ATOM 3202 C C . SER A 1 400 ? 25.147 -0.003 -39.827 1.00 82.00 400 SER A C 1
ATOM 3204 O O . SER A 1 400 ? 25.912 0.850 -39.396 1.00 82.00 400 SER A O 1
ATOM 3206 N N . LEU A 1 401 ? 25.573 -1.240 -40.101 1.00 81.56 401 LEU A N 1
ATOM 3207 C CA . LEU A 1 401 ? 27.003 -1.574 -40.106 1.00 81.56 401 LEU A CA 1
ATOM 3208 C C . LEU A 1 401 ? 27.710 -0.995 -41.343 1.00 81.56 401 LEU A C 1
ATOM 3210 O O . LEU A 1 401 ? 28.904 -0.707 -41.274 1.00 81.56 401 LEU A O 1
ATOM 3214 N N . ASP A 1 402 ? 26.974 -0.794 -42.441 1.00 78.12 402 ASP A N 1
ATOM 3215 C CA . ASP A 1 402 ? 27.500 -0.275 -43.711 1.00 78.12 402 ASP A CA 1
ATOM 3216 C C . ASP A 1 402 ? 27.657 1.257 -43.725 1.00 78.12 402 ASP A C 1
ATOM 3218 O O . ASP A 1 402 ? 28.401 1.802 -44.542 1.00 78.12 402 ASP A O 1
ATOM 3222 N N . ASP A 1 403 ? 26.973 1.968 -42.824 1.00 72.06 403 ASP A N 1
ATOM 3223 C CA . ASP A 1 403 ? 27.024 3.425 -42.720 1.00 72.06 403 ASP A CA 1
ATOM 3224 C C . ASP A 1 403 ? 27.765 3.845 -41.432 1.00 72.06 403 ASP A C 1
ATOM 3226 O O . ASP A 1 403 ? 27.183 3.832 -40.346 1.00 72.06 403 ASP A O 1
ATOM 3230 N N . PRO A 1 404 ? 29.039 4.279 -41.521 1.00 60.91 404 PRO A N 1
ATOM 3231 C CA . PRO A 1 404 ? 29.819 4.693 -40.355 1.00 60.91 404 PRO A CA 1
ATOM 3232 C C . PRO A 1 404 ? 29.266 5.949 -39.659 1.00 60.91 404 PRO A C 1
ATOM 3234 O O . PRO A 1 404 ? 29.684 6.243 -38.539 1.00 60.91 404 PRO A O 1
ATOM 3237 N N . MET A 1 405 ? 28.344 6.690 -40.291 1.00 55.22 405 MET A N 1
ATOM 3238 C CA . MET A 1 405 ? 27.631 7.828 -39.693 1.00 55.22 405 MET A CA 1
ATOM 3239 C C . MET A 1 405 ? 26.320 7.397 -39.018 1.00 55.22 405 MET A C 1
ATOM 3241 O O . MET A 1 405 ? 25.887 8.035 -38.054 1.00 55.22 405 MET A O 1
ATOM 3245 N N . GLN A 1 406 ? 25.706 6.297 -39.465 1.00 54.94 406 GLN A N 1
ATOM 3246 C CA . GLN A 1 406 ? 24.655 5.598 -38.727 1.00 54.94 406 GLN A CA 1
ATOM 3247 C C . GLN A 1 406 ? 25.291 4.545 -37.834 1.00 54.94 406 GLN A C 1
ATOM 3249 O O . GLN A 1 406 ? 25.153 3.351 -38.062 1.00 54.94 406 GLN A O 1
ATOM 3254 N N . HIS A 1 407 ? 25.922 4.966 -36.742 1.00 52.34 407 HIS A N 1
ATOM 3255 C CA . HIS A 1 407 ? 26.145 4.027 -35.654 1.00 52.34 407 HIS A CA 1
ATOM 3256 C C . HIS A 1 407 ? 24.787 3.403 -35.279 1.00 52.34 407 HIS A C 1
ATOM 3258 O O . HIS A 1 407 ? 23.967 4.070 -34.637 1.00 52.34 407 HIS A O 1
ATOM 3264 N N . SER A 1 408 ? 24.515 2.137 -35.644 1.00 49.47 408 SER A N 1
ATOM 3265 C CA . SER A 1 408 ? 23.539 1.378 -34.862 1.00 49.47 408 SER A CA 1
ATOM 3266 C C . SER A 1 408 ? 24.033 1.462 -33.442 1.00 49.47 408 SER A C 1
ATOM 3268 O O . SER A 1 408 ? 25.125 1.005 -33.114 1.00 49.47 408 SER A O 1
ATOM 3270 N N . VAL A 1 409 ? 23.215 2.088 -32.614 1.00 57.19 409 VAL A N 1
ATOM 3271 C CA . VAL A 1 409 ? 23.560 2.461 -31.246 1.00 57.19 409 VAL A CA 1
ATOM 3272 C C . VAL A 1 409 ? 23.808 1.216 -30.378 1.00 57.19 409 VAL A C 1
ATOM 3274 O O . VAL A 1 409 ? 24.356 1.318 -29.287 1.00 57.19 409 VAL A O 1
ATOM 3277 N N . TYR A 1 410 ? 23.437 0.026 -30.853 1.00 72.44 410 TYR A N 1
ATOM 3278 C CA . TYR A 1 410 ? 23.503 -1.222 -30.109 1.00 72.44 410 TYR A CA 1
ATOM 3279 C C . TYR A 1 410 ? 24.018 -2.369 -30.986 1.00 72.44 410 TYR A C 1
ATOM 3281 O O . TYR A 1 410 ? 23.626 -2.526 -32.140 1.00 72.44 410 TYR A O 1
ATOM 3289 N N . ASP A 1 411 ? 24.919 -3.162 -30.407 1.00 77.56 411 ASP A N 1
ATOM 3290 C CA . ASP A 1 411 ? 25.486 -4.361 -31.020 1.00 77.56 411 ASP A CA 1
ATOM 3291 C C . ASP A 1 411 ? 24.525 -5.530 -30.790 1.00 77.56 411 ASP A C 1
ATOM 3293 O O . ASP A 1 411 ? 24.290 -5.919 -29.645 1.00 77.56 411 ASP A O 1
ATOM 3297 N N . LEU A 1 412 ? 23.938 -6.044 -31.871 1.00 85.81 412 LEU A N 1
ATOM 3298 C CA . LEU A 1 412 ? 23.058 -7.210 -31.840 1.00 85.81 412 LEU A CA 1
ATOM 3299 C C . LEU A 1 412 ? 23.758 -8.480 -32.334 1.00 85.81 412 LEU A C 1
ATOM 3301 O O . LEU A 1 412 ? 23.067 -9.458 -32.587 1.00 85.81 412 LEU A O 1
ATOM 3305 N N . SER A 1 413 ? 25.085 -8.505 -32.480 1.00 86.56 413 SER A N 1
ATOM 3306 C CA . SER A 1 413 ? 25.813 -9.634 -33.083 1.00 86.56 413 SER A CA 1
ATOM 3307 C C . SER A 1 413 ? 25.537 -10.972 -32.397 1.00 86.56 413 SER A C 1
ATOM 3309 O O . SER A 1 413 ? 25.206 -11.958 -33.060 1.00 86.56 413 SER A O 1
ATOM 3311 N N . GLU A 1 414 ? 25.596 -11.001 -31.067 1.00 85.00 414 GLU A N 1
ATOM 3312 C CA . GLU A 1 414 ? 25.319 -12.204 -30.283 1.00 85.00 414 GLU A CA 1
ATOM 3313 C C . GLU A 1 414 ? 23.835 -12.603 -30.364 1.00 85.00 414 GLU A C 1
ATOM 3315 O O . GLU A 1 414 ? 23.519 -13.766 -30.619 1.00 85.00 414 GLU A O 1
ATOM 3320 N N . ALA A 1 415 ? 22.917 -11.635 -30.264 1.00 86.00 415 ALA A N 1
ATOM 3321 C CA . ALA A 1 415 ? 21.482 -11.885 -30.411 1.00 86.00 415 ALA A CA 1
ATOM 3322 C C . ALA A 1 415 ? 21.110 -12.370 -31.828 1.00 86.00 415 ALA A C 1
ATOM 3324 O O . ALA A 1 415 ? 20.276 -13.257 -31.979 1.00 86.00 415 ALA A O 1
ATOM 3325 N N . HIS A 1 416 ? 21.760 -11.836 -32.862 1.00 89.81 416 HIS A N 1
ATOM 3326 C CA . HIS A 1 416 ? 21.606 -12.248 -34.255 1.00 89.81 416 HIS A CA 1
ATOM 3327 C C . HIS A 1 416 ? 22.123 -13.672 -34.472 1.00 89.81 416 HIS A C 1
ATOM 3329 O O . HIS A 1 416 ? 21.451 -14.477 -35.109 1.00 89.81 416 HIS A O 1
ATOM 3335 N N . SER A 1 417 ? 23.283 -14.016 -33.903 1.00 89.12 417 SER A N 1
ATOM 3336 C CA . SER A 1 417 ? 23.827 -15.380 -33.950 1.00 89.12 417 SER A CA 1
ATOM 3337 C C . SER A 1 417 ? 22.858 -16.398 -33.338 1.00 89.12 417 SER A C 1
ATOM 3339 O O . SER A 1 417 ? 22.602 -17.451 -33.924 1.00 89.12 417 SER A O 1
ATOM 3341 N N . LEU A 1 418 ? 22.261 -16.067 -32.189 1.00 86.19 418 LEU A N 1
ATOM 3342 C CA . LEU A 1 418 ? 21.245 -16.899 -31.540 1.00 86.19 418 LEU A CA 1
ATOM 3343 C C . LEU A 1 418 ? 19.960 -17.007 -32.371 1.00 86.19 418 LEU A C 1
ATOM 3345 O O . LEU A 1 418 ? 19.433 -18.106 -32.547 1.00 86.19 418 LEU A O 1
ATOM 3349 N N . TRP A 1 419 ? 19.488 -15.896 -32.936 1.00 89.50 419 TRP A N 1
ATOM 3350 C CA . TRP A 1 419 ? 18.325 -15.880 -33.820 1.00 89.50 419 TRP A CA 1
ATOM 3351 C C . TRP A 1 419 ? 18.534 -16.722 -35.087 1.00 89.50 419 TRP A C 1
ATOM 3353 O O . TRP A 1 419 ? 17.671 -17.525 -35.435 1.00 89.50 419 TRP A O 1
ATOM 3363 N N . MET A 1 420 ? 19.704 -16.627 -35.726 1.00 89.12 420 MET A N 1
ATOM 3364 C CA . MET A 1 420 ? 20.059 -17.446 -36.890 1.00 89.12 420 MET A CA 1
ATOM 3365 C C . MET A 1 420 ? 20.082 -18.938 -36.554 1.00 89.12 420 MET A C 1
ATOM 3367 O O . MET A 1 420 ? 19.541 -19.740 -37.312 1.00 89.12 420 MET A O 1
ATOM 3371 N N . LYS A 1 421 ? 20.648 -19.325 -35.402 1.00 87.75 421 LYS A N 1
ATOM 3372 C CA . LYS A 1 421 ? 20.595 -20.721 -34.929 1.00 87.75 421 LYS A CA 1
ATOM 3373 C C . LYS A 1 421 ? 19.151 -21.203 -34.775 1.00 87.75 421 LYS A C 1
ATOM 3375 O O . LYS A 1 421 ? 18.843 -22.322 -35.172 1.00 87.75 421 LYS A O 1
ATOM 3380 N N . HIS A 1 422 ? 18.268 -20.351 -34.249 1.00 82.44 422 HIS A N 1
ATOM 3381 C CA . HIS A 1 422 ? 16.844 -20.659 -34.089 1.00 82.44 422 HIS A CA 1
ATOM 3382 C C . HIS A 1 422 ? 16.113 -20.812 -35.429 1.00 82.44 422 HIS A C 1
ATOM 3384 O O . HIS A 1 422 ? 15.309 -21.730 -35.589 1.00 82.44 422 HIS A O 1
ATOM 3390 N N . LEU A 1 423 ? 16.406 -19.952 -36.409 1.00 84.44 423 LEU A N 1
ATOM 3391 C CA . LEU A 1 423 ? 15.859 -20.064 -37.764 1.00 84.44 423 LEU A CA 1
ATOM 3392 C C . LEU A 1 423 ? 16.325 -21.338 -38.474 1.00 84.44 423 LEU A C 1
ATOM 3394 O O . LEU A 1 423 ? 15.505 -22.043 -39.060 1.00 84.44 423 LEU A O 1
ATOM 3398 N N . VAL A 1 424 ? 17.622 -21.650 -38.394 1.00 86.00 424 VAL A N 1
ATOM 3399 C CA . VAL A 1 424 ? 18.186 -22.865 -38.995 1.00 86.00 424 VAL A CA 1
ATOM 3400 C C . VAL A 1 424 ? 17.549 -24.104 -38.371 1.00 86.00 424 VAL A C 1
ATOM 3402 O O . VAL A 1 424 ? 17.063 -24.951 -39.114 1.00 86.00 424 VAL A O 1
ATOM 3405 N N . ALA A 1 425 ? 17.446 -24.167 -37.039 1.00 83.19 425 ALA A N 1
ATOM 3406 C CA . ALA A 1 425 ? 16.797 -25.280 -36.343 1.00 83.19 425 ALA A CA 1
ATOM 3407 C C . ALA A 1 425 ? 15.338 -25.487 -36.794 1.00 83.19 425 ALA A C 1
ATOM 3409 O O . ALA A 1 425 ? 14.935 -26.608 -37.092 1.00 83.19 425 ALA A O 1
ATOM 3410 N N . LYS A 1 426 ? 14.562 -24.402 -36.943 1.00 78.25 426 LYS A N 1
ATOM 3411 C CA . LYS A 1 426 ? 13.189 -24.458 -37.479 1.00 78.25 426 LYS A CA 1
ATOM 3412 C C . LYS A 1 426 ? 13.106 -24.954 -38.923 1.00 78.25 426 LYS A C 1
ATOM 3414 O O . LYS A 1 426 ? 12.089 -25.518 -39.305 1.00 78.25 426 LYS A O 1
ATOM 3419 N N . SER A 1 427 ? 14.129 -24.699 -39.737 1.00 77.25 427 SER A N 1
ATOM 3420 C CA . SER A 1 427 ? 14.160 -25.130 -41.141 1.00 77.25 427 SER A CA 1
ATOM 3421 C C . SER A 1 427 ? 14.570 -26.595 -41.318 1.00 77.25 427 SER A C 1
ATOM 3423 O O . SER A 1 427 ? 14.232 -27.202 -42.333 1.00 77.25 427 SER A O 1
ATOM 3425 N N . THR A 1 428 ? 15.290 -27.161 -40.344 1.00 76.75 428 THR A N 1
ATOM 3426 C CA . THR A 1 428 ? 15.773 -28.549 -40.371 1.00 76.75 428 THR A CA 1
ATOM 3427 C C . THR A 1 428 ? 14.819 -29.524 -39.684 1.00 76.75 428 THR A C 1
ATOM 3429 O O . THR A 1 428 ? 14.719 -30.666 -40.127 1.00 76.75 428 THR A O 1
ATOM 3432 N N . ASP A 1 429 ? 14.086 -29.075 -38.662 1.00 57.91 429 ASP A N 1
ATOM 3433 C CA . ASP A 1 429 ? 13.073 -29.872 -37.967 1.00 57.91 429 ASP A CA 1
ATOM 3434 C C . ASP A 1 429 ? 11.684 -29.606 -38.560 1.00 57.91 429 ASP A C 1
ATOM 3436 O O . ASP A 1 429 ? 10.924 -28.752 -38.099 1.00 57.91 429 ASP A O 1
ATOM 3440 N N . GLY A 1 430 ? 11.331 -30.357 -39.602 1.00 54.66 430 GLY A N 1
ATOM 3441 C CA . GLY A 1 430 ? 9.930 -30.506 -39.979 1.00 54.66 430 GLY A CA 1
ATOM 3442 C C . GLY A 1 430 ? 9.170 -31.187 -38.835 1.00 54.66 430 GLY A C 1
ATOM 3443 O O . GLY A 1 430 ? 9.399 -32.363 -38.581 1.00 54.66 430 GLY A O 1
ATOM 3444 N N . ASP A 1 431 ? 8.263 -30.452 -38.187 1.00 49.75 431 ASP A N 1
ATOM 3445 C CA . ASP A 1 431 ? 7.215 -30.917 -37.250 1.00 49.75 431 ASP A CA 1
ATOM 3446 C C . ASP A 1 431 ? 7.489 -31.019 -35.730 1.00 49.75 431 ASP A C 1
ATOM 3448 O O . ASP A 1 431 ? 6.565 -31.348 -34.981 1.00 49.75 431 ASP A O 1
ATOM 3452 N N . SER A 1 432 ? 8.657 -30.645 -35.199 1.00 50.19 432 SER A N 1
ATOM 3453 C CA . SER A 1 432 ? 8.838 -30.515 -33.735 1.00 50.19 432 SER A CA 1
ATOM 3454 C C . SER A 1 432 ? 8.880 -29.056 -33.293 1.00 50.19 432 SER A C 1
ATOM 3456 O O . SER A 1 432 ? 9.889 -28.391 -33.469 1.00 50.19 432 SER A O 1
ATOM 3458 N N . ASP A 1 433 ? 7.782 -28.573 -32.695 1.00 49.53 433 ASP A N 1
ATOM 3459 C CA . ASP A 1 433 ? 7.596 -27.202 -32.190 1.00 49.53 433 ASP A CA 1
ATOM 3460 C C . ASP A 1 433 ? 8.731 -26.779 -31.221 1.00 49.53 433 ASP A C 1
ATOM 3462 O O . ASP A 1 433 ? 8.698 -27.110 -30.026 1.00 49.53 433 ASP A O 1
ATOM 3466 N N . PRO A 1 434 ? 9.749 -26.028 -31.693 1.00 48.81 434 PRO A N 1
ATOM 3467 C CA . PRO A 1 434 ? 10.950 -25.734 -30.912 1.00 48.81 434 PRO A CA 1
ATOM 3468 C C . PRO A 1 434 ? 10.691 -24.688 -29.816 1.00 48.81 434 PRO A C 1
ATOM 3470 O O . PRO A 1 434 ? 11.559 -24.416 -28.985 1.00 48.81 434 PRO A O 1
ATOM 3473 N N . LEU A 1 435 ? 9.483 -24.106 -29.774 1.00 46.28 435 LEU A N 1
ATOM 3474 C CA . LEU A 1 435 ? 9.042 -23.195 -28.716 1.00 46.28 435 LEU A CA 1
ATOM 3475 C C . LEU A 1 435 ? 8.852 -23.907 -27.370 1.00 46.28 435 LEU A C 1
ATOM 3477 O O . LEU A 1 435 ? 9.093 -23.285 -26.334 1.00 46.28 435 LEU A O 1
ATOM 3481 N N . LYS A 1 436 ? 8.484 -25.197 -27.357 1.00 45.75 436 LYS A N 1
ATOM 3482 C CA . LYS A 1 436 ? 8.278 -25.941 -26.101 1.00 45.75 436 LYS A CA 1
ATOM 3483 C C . LYS A 1 436 ? 9.583 -26.270 -25.381 1.00 45.75 436 LYS A C 1
ATOM 3485 O O . LYS A 1 436 ? 9.632 -26.153 -24.161 1.00 45.75 436 LYS A O 1
ATOM 3490 N N . LEU A 1 437 ? 10.631 -26.627 -26.125 1.00 45.06 437 LEU A N 1
ATOM 3491 C CA . LEU A 1 437 ? 11.927 -26.987 -25.543 1.00 45.06 437 LEU A CA 1
ATOM 3492 C C . LEU A 1 437 ? 12.645 -25.747 -24.983 1.00 45.06 437 LEU A C 1
ATOM 3494 O O . LEU A 1 437 ? 13.124 -25.763 -23.854 1.00 45.06 437 LEU A O 1
ATOM 3498 N N . ASN A 1 438 ? 12.611 -24.627 -25.715 1.00 49.22 438 ASN A N 1
ATOM 3499 C CA . ASN A 1 438 ? 13.290 -23.404 -25.288 1.00 49.22 438 ASN A CA 1
ATOM 3500 C C . ASN A 1 438 ? 12.541 -22.625 -24.203 1.00 49.22 438 ASN A C 1
ATOM 3502 O O . ASN A 1 438 ? 13.203 -22.038 -23.359 1.00 49.22 438 ASN A O 1
ATOM 3506 N N . GLN A 1 439 ? 11.201 -22.605 -24.155 1.00 46.31 439 GLN A N 1
ATOM 3507 C CA . GLN A 1 439 ? 10.515 -21.954 -23.027 1.00 46.31 439 GLN A CA 1
ATOM 3508 C C . GLN A 1 439 ? 10.768 -22.688 -21.708 1.00 46.31 439 GLN A C 1
ATOM 3510 O O . GLN A 1 439 ? 10.997 -22.025 -20.704 1.00 46.31 439 GLN A O 1
ATOM 3515 N N . GLN A 1 440 ? 10.767 -24.025 -21.688 1.00 46.69 440 GLN A N 1
ATOM 3516 C CA . GLN A 1 440 ? 11.053 -24.783 -20.464 1.00 46.69 440 GLN A CA 1
ATOM 3517 C C . GLN A 1 440 ? 12.514 -24.654 -20.020 1.00 46.69 440 GLN A C 1
ATOM 3519 O O . GLN A 1 440 ? 12.756 -24.482 -18.825 1.00 46.69 440 GLN A O 1
ATOM 3524 N N . ASP A 1 441 ? 13.471 -24.657 -20.951 1.00 47.62 441 ASP A N 1
ATOM 3525 C CA . ASP A 1 441 ? 14.888 -24.465 -20.624 1.00 47.62 441 ASP A CA 1
ATOM 3526 C C . ASP A 1 441 ? 15.238 -23.006 -20.290 1.00 47.62 441 ASP A C 1
ATOM 3528 O O . ASP A 1 441 ? 16.016 -22.754 -19.370 1.00 47.62 441 ASP A O 1
ATOM 3532 N N . LEU A 1 442 ? 14.612 -22.016 -20.936 1.00 46.78 442 LEU A N 1
ATOM 3533 C CA . LEU A 1 442 ? 14.757 -20.603 -20.559 1.00 46.78 442 LEU A CA 1
ATOM 3534 C C . LEU A 1 442 ? 14.123 -20.334 -19.192 1.00 46.78 442 LEU A C 1
ATOM 3536 O O . LEU A 1 442 ? 14.761 -19.727 -18.340 1.00 46.78 442 LEU A O 1
ATOM 3540 N N . LEU A 1 443 ? 12.912 -20.836 -18.932 1.00 45.12 443 LEU A N 1
ATOM 3541 C CA . LEU A 1 443 ? 12.266 -20.684 -17.625 1.00 45.12 443 LEU A CA 1
ATOM 3542 C C . LEU A 1 443 ? 13.030 -21.425 -16.518 1.00 45.12 443 LEU A C 1
ATOM 3544 O O . LEU A 1 443 ? 13.095 -20.918 -15.402 1.00 45.12 443 LEU A O 1
ATOM 3548 N N . SER A 1 444 ? 13.642 -22.581 -16.800 1.00 45.78 444 SER A N 1
ATOM 3549 C CA . SER A 1 444 ? 14.433 -23.329 -15.810 1.00 45.78 444 SER A CA 1
ATOM 3550 C C . SER A 1 444 ? 15.807 -22.709 -15.537 1.00 45.78 444 SER A C 1
ATOM 3552 O O . SER A 1 444 ? 16.291 -22.785 -14.407 1.00 45.78 444 SER A O 1
ATOM 3554 N N . THR A 1 445 ? 16.402 -22.041 -16.529 1.00 43.34 445 THR A N 1
ATOM 3555 C CA . THR A 1 445 ? 17.651 -21.276 -16.373 1.00 43.34 445 THR A CA 1
ATOM 3556 C C . THR A 1 445 ? 17.420 -19.946 -15.644 1.00 43.34 445 THR A C 1
ATOM 3558 O O . THR A 1 445 ? 18.354 -19.404 -15.071 1.00 43.34 445 THR A O 1
ATOM 3561 N N . TRP A 1 446 ? 16.190 -19.420 -15.654 1.00 39.25 446 TRP A N 1
ATOM 3562 C CA . TRP A 1 446 ? 15.828 -18.144 -15.015 1.00 39.25 446 TRP A CA 1
ATOM 3563 C C . TRP A 1 446 ? 15.152 -18.318 -13.643 1.00 39.25 446 TRP A C 1
ATOM 3565 O O . TRP A 1 446 ? 14.985 -17.345 -12.913 1.00 39.25 446 TRP A O 1
ATOM 3575 N N . ALA A 1 447 ? 14.714 -19.537 -13.305 1.00 34.94 447 ALA A N 1
ATOM 3576 C CA . ALA A 1 447 ? 14.133 -19.888 -12.005 1.00 34.94 447 ALA A CA 1
ATOM 3577 C C . ALA A 1 447 ? 15.166 -20.408 -10.983 1.00 34.94 447 ALA A C 1
ATOM 3579 O O . ALA A 1 447 ? 14.802 -20.636 -9.828 1.00 34.94 447 ALA A O 1
ATOM 3580 N N . ARG A 1 448 ? 16.418 -20.618 -11.405 1.00 32.88 448 ARG A N 1
ATOM 3581 C CA . ARG A 1 448 ? 17.588 -20.768 -10.527 1.00 32.88 448 ARG A CA 1
ATOM 3582 C C . ARG A 1 448 ? 18.265 -19.418 -10.391 1.00 32.88 448 ARG A C 1
ATOM 3584 O O . ARG A 1 448 ? 18.759 -19.158 -9.275 1.00 32.88 448 ARG A O 1
#

Secondary structure (DSSP, 8-state):
----PPPPP-------EEEEEEE-TT-HHHHTTTT---S---------------SEEEEEEHHHHHHH-HHHHHHHSSSS-SS----EEEEE-SS-HHHHHHHHHHHHSTTTT----SHHHHHHHHHHHHHTT-HHHHHHHHHHHHHS---HHHHHHHHHHHHTT----GGGHHHHHHTTTT--HHHHHHHHHHHHHHHHHHHHHHHHH-SSHHHHHHHHHHHHHHHHHHHHHH-TT---HHHHHHHHHHHHHHHHHHHHHHHHHHSSS--HHHHHHHHHHHHHHHHHHHHTT-HHHHHHHHHH-SHHHHHHHHTHHHHHHTT-HHHHHHHHHHHHHHHHTTSS---HHHHHHHHHHHGGGGTS----TTSPPHHHHHHHHHTTS-HHHHHHHHHHHHHTTS-TTS--SS--HHHHHHHHHHHHHHHH-SS--HHHHHHHHHHHHH--

InterPro domains:
  IPR038920 At3g056750-like [PTHR31060] (60-424)

Sequence (448 aa):
MSSQAATEEGGPSNTSHVTIYLVPPNSATELGSVTRKRSRPSLEAGVQTPLLSPLGEIQADASKLRACSKYFDACMSGRWTAGQTQSEFYLEVQTDVHFYHDCFACMDHLVTGMRIESVADCIQLLKVASQIQYDLVIDIGVRYLAGVPWNEDEENQIREFYASGQLASDSSTDLRKRLQLPLNEEERQQSRLNLTERILRRSLQLCSTGTNSKSRKESRMLFRETFEAIVRASGPGKCNKLLQLALTMVYQESERLLTAIKKTCQERLPHASLHTKLVSKFCWLFDTLWMSSSTQAVVELVLRDQEIPRLLQTKLHFLAQLGMENRWASMMRKIFEDVLLGRLFLKTSERLALFRRWVWILKDGNFDPETPPCANLVCSFILTFPQEEQEMIFCRWLSSLDDPMQHSVYDLSEAHSLWMKHLVAKSTDGDSDPLKLNQQDLLSTWAR

Nearest PDB structures (foldseek):
  8e0m-assembly4_K  TM=3.229E-01  e=1.829E+00  synthetic construct
  6xr2-assembly2_E  TM=3.297E-01  e=2.689E+00  synthetic construct
  7r1e-assembly1_B  TM=2.554E-01  e=3.477E+00  Bacillus thuringiensis serovar jegathesan
  8j07-assembly1_k8  TM=2.120E-01  e=2.807E+00  Homo sapiens

Foldseek 3Di:
DDDDDDDDDDDDDPQQKAKEFEAAPPPPVVVVPPPPDDDDDDDDDDDPDPPRHGPDMDIDGLVLLLVQFPQSVVVQVCPPDDDDDHRYHYDHDPDDPVLLVLLRVCSVPVPPSHDDPDLVSLLNNLVNCLSRVRVVSLLVSLVVLLPDDDDPVSLVSVVVSVVVVSRDDPSNPSVCVVNVPPDDPVRVVVVVLVVLLVLLLVLLVCLPPPPDPVSVVVSLVSNLVSLVVQLVVQDPPGDDPSNVSSLVSLLVVLVVLVVVLLVQLPDPDRPLVVNCSSLVVNLSSLVSCVVSLVNPSSLCVVLVDQRVLVSCLVCVVVCVVSVNLQSLLVSLLVVLVCVLVVSDDDDLVSLVSSCQRRLLSVVPHPDDPLDPRSLVSNLSSLVVHDPVSSCVVVVVCVVLVVPPVSDPSDDNPSSVVVVVVVVVVVVVDDPDDVVVVCSVVVVVSVVD

pLDDT: mean 77.4, std 17.17, range [28.38, 94.06]

Organism: Ceratodon purpureus (NCBI:txid3225)

Radius of gyration: 39.89 Å; Cα contacts (8 Å, |Δi|>4): 373; chains: 1; bounding box: 91×53×131 Å

Mean predicted aligned error: 14.49 Å

Solvent-accessible surface area (backbone atoms only — not comparable to full-atom values): 26264 Å² total; per-residue (Å²): 137,85,91,83,84,83,87,79,84,84,74,84,81,81,76,56,63,30,41,36,35,30,30,58,68,88,49,60,70,66,67,72,61,70,85,78,73,88,83,88,89,82,83,90,75,92,75,79,69,82,77,78,74,60,80,42,79,46,82,43,51,49,70,52,42,39,75,55,14,57,46,47,30,58,68,66,64,55,85,80,41,92,85,58,88,77,49,66,46,77,42,62,47,89,60,67,69,63,41,50,55,36,57,56,40,28,72,77,35,75,71,80,41,61,83,69,90,45,73,68,50,35,52,48,37,37,52,48,24,41,74,41,40,22,59,70,57,39,48,51,40,41,47,47,57,53,73,51,92,74,56,73,68,54,50,49,53,52,48,54,50,49,71,70,63,64,66,87,56,86,69,38,57,63,37,37,56,75,71,45,61,88,55,52,72,68,55,47,52,49,50,53,50,53,50,52,50,52,50,46,54,50,23,56,47,31,49,75,68,41,92,49,72,64,59,21,53,52,22,46,50,55,34,48,56,54,49,53,50,44,45,61,73,42,40,90,98,45,81,44,74,66,45,52,50,52,51,51,53,52,50,56,52,44,53,52,38,51,54,51,46,49,54,42,68,70,40,97,75,51,58,62,76,56,49,54,51,44,52,56,50,41,52,51,52,49,53,53,41,50,73,59,77,45,46,65,67,56,46,49,57,62,63,68,49,72,56,59,49,55,51,48,62,80,37,42,71,64,32,55,76,67,65,45,41,41,57,55,16,54,54,49,48,53,53,56,50,32,41,72,71,66,77,40,90,66,55,71,71,53,49,49,52,43,46,77,55,48,54,51,48,50,72,74,31,83,67,62,90,89,53,78,59,56,45,61,55,51,32,56,56,47,69,72,47,60,67,72,57,40,52,50,53,52,53,54,48,55,59,23,70,78,32,90,86,43,66,54,83,56,88,50,65,68,22,48,54,54,48,50,52,51,53,51,51,59,73,70,42,84,88,62,72,66,64,62,62,50,52,54,52,50,51,54,67,70,74,108